Protein AF-A0A967I277-F1 (afdb_monomer)

Solvent-accessible surface area (backbone atoms only — not comparable to full-atom values): 39235 Å² total; per-residue (Å²): 86,43,71,33,51,23,33,47,44,87,57,90,56,48,69,57,29,58,58,48,10,68,70,37,47,42,50,40,37,18,36,79,33,79,75,84,41,61,93,61,61,25,40,20,37,32,32,68,85,65,90,66,40,55,63,32,36,73,47,10,45,64,18,23,52,53,52,47,70,70,40,46,67,59,53,69,74,41,76,73,48,53,25,42,36,67,64,59,56,52,76,59,74,39,65,74,48,38,52,20,44,32,38,11,48,37,44,36,50,56,50,36,47,76,72,75,39,38,34,33,42,67,31,27,31,57,75,52,62,31,46,66,94,75,73,44,66,70,40,44,55,60,71,48,45,71,31,36,38,46,28,36,79,60,72,18,31,36,25,32,37,36,42,28,68,50,101,60,59,94,79,58,30,76,72,34,65,55,60,47,50,49,50,22,48,75,69,43,54,57,45,68,37,44,30,32,30,65,32,30,52,36,50,33,84,47,89,53,89,87,37,47,94,35,29,43,20,44,63,77,76,46,54,65,73,58,50,52,51,51,51,53,53,51,44,59,54,51,45,74,37,82,55,45,64,31,34,14,38,52,30,40,72,83,72,34,76,41,38,48,69,54,69,71,56,48,45,53,51,16,54,50,51,45,66,61,76,78,62,72,74,85,64,53,25,30,32,34,48,49,44,57,85,36,55,82,60,41,41,96,50,41,54,50,95,66,29,60,26,38,41,32,33,28,17,27,58,44,98,85,64,83,47,79,42,63,35,90,36,30,71,59,51,55,52,38,38,51,76,47,68,29,40,33,21,36,28,30,48,58,57,73,87,62,79,69,57,36,57,50,34,36,65,50,54,60,58,56,91,42,49,70,37,40,33,38,33,51,64,58,81,80,53,45,70,68,58,51,32,54,45,43,57,46,27,16,54,32,46,19,63,51,62,75,46,74,95,59,91,56,50,24,39,28,37,33,64,77,42,50,77,76,50,86,37,73,68,50,62,95,46,56,30,34,37,48,45,77,50,98,45,82,84,60,78,65,84,66,58,70,73,48,43,60,58,50,32,37,35,23,32,70,79,33,80,51,59,38,43,78,40,65,28,37,32,27,29,39,76,40,37,52,69,55,46,43,71,76,42,63,67,82,91,78,89,70,81,84,77,71,47,42,29,18,36,81,86,68,48,76,74,53,53,54,65,60,44,22,78,74,37,46,46,46,69,47,79,56,64,72,64,92,84,42,40,37,28,43,60,48,32,39,28,41,46,87,57,89,58,39,57,49,42,43,35,33,21,39,76,87,66,50,59,36,49,71,43,50,41,49,77,49,76,56,72,92,77,83,64,75,69,55,87,86,66,51,85,55,59,22,87,92,50,54,70,33,63,60,98,70,85,79,83,70,87,85,81,72,98,73,85,73,48,44,18,38,87,80,4,34,38,76,49,75,60,68,94,81,74,85,76,80,75,79,68,90,79,51,46,21,37,39,35,50,53,66,54,100,78,52,39,42,33,29,38,38,34,36,43,36,61,46,81,81,60,23,44,64,25,43,36,30,30,38,46,79,75,77,93,82,80,93,77,95,75,92,70,57,72,64,57,58,51,50,50,52,51,48,54,50,48,52,53,36,50,76,71,69,48,84,79,82,130

Structure (mmCIF, N/CA/C/O backbone):
data_AF-A0A967I277-F1
#
_entry.id   AF-A0A967I277-F1
#
loop_
_atom_site.group_PDB
_atom_site.id
_atom_site.type_symbol
_atom_site.label_atom_id
_atom_site.label_alt_id
_atom_site.label_comp_id
_atom_site.label_asym_id
_atom_site.label_entity_id
_atom_site.label_seq_id
_atom_site.pdbx_PDB_ins_code
_atom_site.Cartn_x
_atom_site.Cartn_y
_atom_site.Cartn_z
_atom_site.occupancy
_atom_site.B_iso_or_equiv
_atom_site.auth_seq_id
_atom_site.auth_comp_id
_atom_site.auth_asym_id
_atom_site.auth_atom_id
_atom_site.pdbx_PDB_model_num
ATOM 1 N N . MET A 1 1 ? 11.114 -13.517 -6.147 1.00 63.50 1 MET A N 1
ATOM 2 C CA . MET A 1 1 ? 12.436 -12.948 -5.857 1.00 63.50 1 MET A CA 1
ATOM 3 C C . MET A 1 1 ? 12.753 -11.895 -6.878 1.00 63.50 1 MET A C 1
ATOM 5 O O . MET A 1 1 ? 12.157 -11.876 -7.947 1.00 63.50 1 MET A O 1
ATOM 9 N N . SER A 1 2 ? 13.660 -11.003 -6.512 1.00 76.12 2 SER A N 1
ATOM 10 C CA . SER A 1 2 ? 13.675 -9.653 -7.046 1.00 76.12 2 SER A CA 1
ATOM 11 C C . SER A 1 2 ? 14.526 -9.489 -8.308 1.00 76.12 2 SER A C 1
ATOM 13 O O . SER A 1 2 ? 14.124 -8.704 -9.150 1.00 76.12 2 SER A O 1
ATOM 15 N N . LEU A 1 3 ? 15.647 -10.193 -8.509 1.00 92.69 3 LEU A N 1
ATOM 16 C CA . LEU A 1 3 ? 16.442 -10.025 -9.740 1.00 92.69 3 LEU A CA 1
ATOM 17 C C . LEU A 1 3 ? 15.996 -10.945 -10.881 1.00 92.69 3 LEU A C 1
ATOM 19 O O . LEU A 1 3 ? 15.688 -12.119 -10.687 1.00 92.69 3 LEU A O 1
ATOM 23 N N . THR A 1 4 ? 16.043 -10.417 -12.101 1.00 93.19 4 THR A N 1
ATOM 24 C CA . THR A 1 4 ? 15.893 -11.189 -13.339 1.00 93.19 4 THR A CA 1
ATOM 25 C C . THR A 1 4 ? 16.696 -10.576 -14.489 1.00 93.19 4 THR A C 1
ATOM 27 O O . THR A 1 4 ? 17.397 -9.583 -14.310 1.00 93.19 4 THR A O 1
ATOM 30 N N . MET A 1 5 ? 16.610 -11.169 -15.677 1.00 92.44 5 MET A N 1
ATOM 31 C CA . MET A 1 5 ? 17.212 -10.666 -16.906 1.00 92.44 5 MET A CA 1
ATOM 32 C C . MET A 1 5 ? 16.201 -9.888 -17.748 1.00 92.44 5 MET A C 1
ATOM 34 O O . MET A 1 5 ? 15.035 -10.276 -17.879 1.00 92.44 5 MET A O 1
ATOM 38 N N . HIS A 1 6 ? 16.694 -8.822 -18.370 1.00 93.44 6 HIS A N 1
ATOM 39 C CA . HIS A 1 6 ? 16.056 -8.152 -19.492 1.00 93.44 6 HIS A CA 1
ATOM 40 C C . HIS A 1 6 ? 16.729 -8.623 -20.784 1.00 93.44 6 HIS A C 1
ATOM 42 O O . HIS A 1 6 ? 17.887 -8.290 -21.015 1.00 93.44 6 HIS A O 1
ATOM 48 N N . ILE A 1 7 ? 16.031 -9.401 -21.617 1.00 91.81 7 ILE A N 1
ATOM 49 C CA . ILE A 1 7 ? 16.601 -10.039 -22.812 1.00 91.81 7 ILE A CA 1
ATOM 50 C C . ILE A 1 7 ? 15.996 -9.494 -24.110 1.00 91.81 7 ILE A C 1
ATOM 52 O O . ILE A 1 7 ? 14.794 -9.272 -24.210 1.00 91.81 7 ILE A O 1
ATOM 56 N N . GLN A 1 8 ? 16.832 -9.335 -25.138 1.00 89.56 8 GLN A N 1
ATOM 57 C CA . GLN A 1 8 ? 16.389 -9.038 -26.516 1.00 89.56 8 GLN A CA 1
ATOM 58 C C . GLN A 1 8 ? 16.603 -10.214 -27.483 1.00 89.56 8 GLN A C 1
ATOM 60 O O . GLN A 1 8 ? 16.151 -10.222 -28.626 1.00 89.56 8 GLN A O 1
ATOM 65 N N . ARG A 1 9 ? 17.287 -11.254 -27.005 1.00 89.12 9 ARG A N 1
ATOM 66 C CA . ARG A 1 9 ? 17.454 -12.545 -27.666 1.00 89.12 9 ARG A CA 1
ATOM 67 C C . ARG A 1 9 ? 17.445 -13.614 -26.587 1.00 89.12 9 ARG A C 1
ATOM 69 O O . ARG A 1 9 ? 18.056 -13.416 -25.545 1.00 89.12 9 ARG A O 1
ATOM 76 N N . ILE A 1 10 ? 16.821 -14.757 -26.857 1.00 88.81 10 ILE A N 1
ATOM 77 C CA . ILE A 1 10 ? 16.843 -15.907 -25.944 1.00 88.81 10 ILE A CA 1
ATOM 78 C C . ILE A 1 10 ? 18.277 -16.466 -25.884 1.00 88.81 10 ILE A C 1
ATOM 80 O O . ILE A 1 10 ? 18.752 -16.967 -26.909 1.00 88.81 10 ILE A O 1
ATOM 84 N N . PRO A 1 11 ? 18.988 -16.380 -24.740 1.00 87.25 11 PRO A N 1
ATOM 85 C CA . PRO A 1 11 ? 20.313 -16.973 -24.622 1.00 87.25 11 PRO A CA 1
ATOM 86 C C . PRO A 1 11 ? 20.210 -18.502 -24.552 1.00 87.25 11 PRO A C 1
ATOM 88 O O . PRO A 1 11 ? 19.250 -19.045 -24.004 1.00 87.25 11 PRO A O 1
ATOM 91 N N . GLU A 1 12 ? 21.215 -19.213 -25.074 1.00 90.25 12 GLU A N 1
ATOM 92 C CA . GLU A 1 12 ? 21.240 -20.687 -25.056 1.00 90.25 12 GLU A CA 1
ATOM 93 C C . GLU A 1 12 ? 21.191 -21.257 -23.631 1.00 90.25 12 GLU A C 1
ATOM 95 O O . GLU A 1 12 ? 20.625 -22.325 -23.413 1.00 90.25 12 GLU A O 1
ATOM 100 N N . CYS A 1 13 ? 21.724 -20.519 -22.653 1.00 92.38 13 CYS A N 1
ATOM 101 C CA . CYS A 1 13 ? 21.701 -20.894 -21.245 1.00 92.38 13 CYS A CA 1
ATOM 102 C C . CYS A 1 13 ? 20.376 -20.590 -20.527 1.00 92.38 13 CYS A C 1
ATOM 104 O O . CYS A 1 13 ? 20.268 -20.925 -19.352 1.00 92.38 13 CYS A O 1
ATOM 106 N N . LEU A 1 14 ? 19.363 -19.996 -21.181 1.00 92.94 14 LEU A N 1
ATOM 107 C CA . LEU A 1 14 ? 18.102 -19.637 -20.515 1.00 92.94 14 LEU A CA 1
ATOM 108 C C . LEU A 1 14 ? 17.397 -20.829 -19.838 1.00 92.94 14 LEU A C 1
ATOM 110 O O . LEU A 1 14 ? 16.947 -20.662 -18.706 1.00 92.94 14 LEU A O 1
ATOM 114 N N . PRO A 1 15 ? 17.309 -22.031 -20.450 1.00 95.06 15 PRO A N 1
ATOM 115 C CA . PRO A 1 15 ? 16.719 -23.185 -19.774 1.00 95.06 15 PRO A CA 1
ATOM 116 C C . PRO A 1 15 ? 17.472 -23.574 -18.496 1.00 95.06 15 PRO A C 1
ATOM 118 O O . PRO A 1 15 ? 16.837 -23.819 -17.475 1.00 95.06 15 PRO A O 1
ATOM 121 N N . GLU A 1 16 ? 18.808 -23.579 -18.538 1.00 96.38 16 GLU A N 1
ATOM 122 C CA . GLU A 1 16 ? 19.644 -23.902 -17.374 1.00 96.38 16 GLU A CA 1
ATOM 123 C C . GLU A 1 16 ? 19.561 -22.806 -16.302 1.00 96.38 16 GLU A C 1
ATOM 125 O O . GLU A 1 16 ? 19.510 -23.117 -15.118 1.00 96.38 16 GLU A O 1
ATOM 130 N N . PHE A 1 17 ? 19.483 -21.533 -16.701 1.00 94.69 17 PHE A N 1
ATOM 131 C CA . PHE A 1 17 ? 19.254 -20.405 -15.796 1.00 94.69 17 PHE A CA 1
ATOM 132 C C . PHE A 1 17 ? 17.961 -20.592 -14.993 1.00 94.69 17 PHE A C 1
ATOM 134 O O . PHE A 1 17 ? 17.992 -20.555 -13.767 1.00 94.69 17 PHE A O 1
ATOM 141 N N . VAL A 1 18 ? 16.838 -20.861 -15.674 1.00 95.00 18 VAL A N 1
ATOM 142 C CA . VAL A 1 18 ? 15.534 -21.066 -15.019 1.00 95.00 18 VAL A CA 1
ATOM 143 C C . VAL A 1 18 ? 15.566 -22.267 -14.071 1.00 95.00 18 VAL A C 1
ATOM 145 O O . VAL A 1 18 ? 15.033 -22.181 -12.967 1.00 95.00 18 VAL A O 1
ATOM 148 N N . GLU A 1 19 ? 16.194 -23.372 -14.482 1.00 95.44 19 GLU A N 1
ATOM 149 C CA . GLU A 1 19 ? 16.336 -24.570 -13.646 1.00 95.44 19 GLU A CA 1
ATOM 150 C C . GLU A 1 19 ? 17.169 -24.290 -12.389 1.00 95.44 19 GLU A C 1
ATOM 152 O O . GLU A 1 19 ? 16.755 -24.634 -11.282 1.00 95.44 19 GLU A O 1
ATOM 157 N N . ARG A 1 20 ? 18.315 -23.616 -12.539 1.00 95.56 20 ARG A N 1
ATOM 158 C CA . ARG A 1 20 ? 19.221 -23.307 -11.425 1.00 95.56 20 ARG A CA 1
ATOM 159 C C . ARG A 1 20 ? 18.643 -22.333 -10.417 1.00 95.56 20 ARG A C 1
ATOM 161 O O . ARG A 1 20 ? 19.010 -22.428 -9.255 1.00 95.56 20 ARG A O 1
ATOM 168 N N . CYS A 1 21 ? 17.725 -21.455 -10.816 1.00 94.19 21 CYS A N 1
ATOM 169 C CA . CYS A 1 21 ? 17.023 -20.577 -9.881 1.00 94.19 21 CYS A CA 1
ATOM 170 C C . CYS A 1 21 ? 16.129 -21.327 -8.870 1.00 94.19 21 CYS A C 1
ATOM 172 O O . CYS A 1 21 ? 15.532 -20.670 -8.023 1.00 94.19 21 CYS A O 1
ATOM 174 N N . ASP A 1 22 ? 15.986 -22.656 -8.960 1.00 91.31 22 ASP A N 1
ATOM 175 C CA . ASP A 1 22 ? 15.296 -23.517 -7.981 1.00 91.31 22 ASP A CA 1
ATOM 176 C C . ASP A 1 22 ? 13.870 -23.041 -7.634 1.00 91.31 22 ASP A C 1
ATOM 178 O O . ASP A 1 22 ? 13.464 -22.916 -6.478 1.00 91.31 22 ASP A O 1
ATOM 182 N N . GLY A 1 23 ? 13.106 -22.683 -8.673 1.00 89.06 23 GLY A N 1
ATOM 183 C CA . GLY A 1 23 ? 11.723 -22.208 -8.540 1.00 89.06 23 GLY A CA 1
ATOM 184 C C . GLY A 1 23 ? 11.579 -20.818 -7.915 1.00 89.06 23 GLY A C 1
ATOM 185 O O . GLY A 1 23 ? 10.467 -20.408 -7.587 1.00 89.06 23 GLY A O 1
ATOM 186 N N . ARG A 1 24 ? 12.681 -20.085 -7.735 1.00 90.38 24 ARG A N 1
ATOM 187 C CA . ARG A 1 24 ? 12.663 -18.754 -7.127 1.00 90.38 24 ARG A CA 1
ATOM 188 C C . ARG A 1 24 ? 12.578 -17.592 -8.116 1.00 90.38 24 ARG A C 1
ATOM 190 O O . ARG A 1 24 ? 12.248 -16.473 -7.720 1.00 90.38 24 ARG A O 1
ATOM 197 N N . LEU A 1 25 ? 12.851 -17.850 -9.391 1.00 92.69 25 LEU A N 1
ATOM 198 C CA . LEU A 1 25 ? 12.677 -16.877 -10.464 1.00 92.69 25 LEU A CA 1
ATOM 199 C C . LEU A 1 25 ? 11.182 -16.627 -10.703 1.00 92.69 25 LEU A C 1
ATOM 201 O O . LEU A 1 25 ? 10.452 -17.548 -11.050 1.00 92.69 25 LEU A O 1
ATOM 205 N N . GLU A 1 26 ? 10.728 -15.385 -10.551 1.00 91.12 26 GLU A N 1
ATOM 206 C CA . GLU A 1 26 ? 9.303 -15.044 -10.700 1.00 91.12 26 GLU A CA 1
ATOM 207 C C . GLU A 1 26 ? 8.966 -14.446 -12.062 1.00 91.12 26 GLU A C 1
ATOM 209 O O . GLU A 1 26 ? 7.835 -14.550 -12.529 1.00 91.12 26 GLU A O 1
ATOM 214 N N . THR A 1 27 ? 9.912 -13.771 -12.707 1.00 93.94 27 THR A N 1
ATOM 215 C CA . THR A 1 27 ? 9.649 -13.003 -13.928 1.00 93.94 27 THR A CA 1
ATOM 216 C C . THR A 1 27 ? 10.856 -13.032 -14.852 1.00 93.94 27 THR A C 1
ATOM 218 O O . THR A 1 27 ? 11.970 -13.145 -14.363 1.00 93.94 27 THR A O 1
ATOM 221 N N . ILE A 1 28 ? 10.657 -12.900 -16.164 1.00 94.12 28 ILE A N 1
ATOM 222 C CA . ILE A 1 28 ? 11.676 -12.560 -17.172 1.00 94.12 28 ILE A CA 1
ATOM 223 C C . ILE A 1 28 ? 11.126 -11.422 -18.037 1.00 94.12 28 ILE A C 1
ATOM 225 O O . ILE A 1 28 ? 9.958 -11.459 -18.433 1.00 94.12 28 ILE A O 1
ATOM 229 N N . VAL A 1 29 ? 11.961 -10.429 -18.359 1.00 95.50 29 VAL A N 1
ATOM 230 C CA . VAL A 1 29 ? 11.592 -9.358 -19.295 1.00 95.50 29 VAL A CA 1
ATOM 231 C C . VAL A 1 29 ? 12.158 -9.666 -20.675 1.00 95.50 29 VAL A C 1
ATOM 233 O O . VAL A 1 29 ? 13.349 -9.935 -20.810 1.00 95.50 29 VAL A O 1
ATOM 236 N N . GLY A 1 30 ? 11.308 -9.632 -21.698 1.00 94.88 30 GLY A N 1
ATOM 237 C CA . GLY A 1 30 ? 11.674 -9.931 -23.078 1.00 94.88 30 GLY A CA 1
ATOM 238 C C . GLY A 1 30 ? 11.249 -8.836 -24.053 1.00 94.88 30 GLY A C 1
ATOM 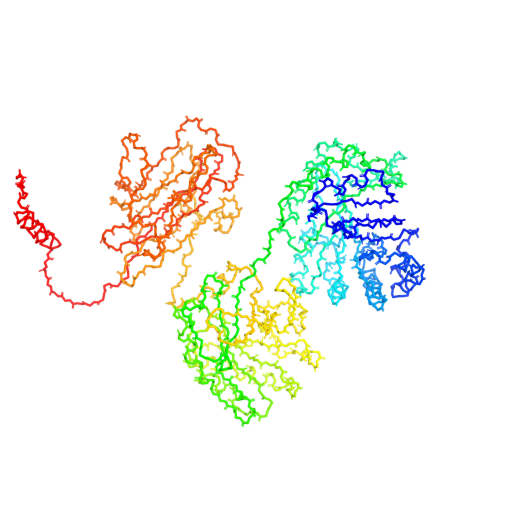239 O O . GLY A 1 30 ? 10.077 -8.454 -24.092 1.00 94.88 30 GLY A O 1
ATOM 240 N N . VAL A 1 31 ? 12.188 -8.352 -24.868 1.00 93.94 31 VAL A N 1
ATOM 241 C CA . VAL A 1 31 ? 11.934 -7.397 -25.956 1.00 93.94 31 VAL A CA 1
ATOM 242 C C . VAL A 1 31 ? 12.017 -8.133 -27.282 1.00 93.94 31 VAL A C 1
ATOM 244 O O . VAL A 1 31 ? 13.055 -8.702 -27.609 1.00 93.94 31 VAL A O 1
ATOM 247 N N . ASP A 1 32 ? 10.900 -8.192 -28.005 1.00 93.62 32 ASP A N 1
ATOM 248 C CA . ASP A 1 32 ? 10.741 -8.943 -29.264 1.00 93.62 32 ASP A CA 1
ATOM 249 C C . ASP A 1 32 ? 11.137 -10.431 -29.204 1.00 93.62 32 ASP A C 1
ATOM 251 O O . ASP A 1 32 ? 11.195 -11.133 -30.217 1.00 93.62 32 ASP A O 1
ATOM 255 N N . CYS A 1 33 ? 11.323 -10.950 -27.992 1.00 92.81 33 CYS A N 1
ATOM 256 C CA . CYS A 1 33 ? 11.501 -12.352 -27.679 1.00 92.81 33 CYS A CA 1
ATOM 257 C C . CYS A 1 33 ? 10.708 -12.675 -26.406 1.00 92.81 33 CYS A C 1
ATOM 259 O O . CYS A 1 33 ? 10.883 -12.046 -25.370 1.00 92.81 33 CYS A O 1
ATOM 261 N N . PHE A 1 34 ? 9.793 -13.643 -26.487 1.00 95.81 34 PHE A N 1
ATOM 262 C CA . PHE A 1 34 ? 8.818 -13.910 -25.424 1.00 95.81 34 PHE A CA 1
ATOM 263 C C . PHE A 1 34 ? 8.926 -15.370 -24.968 1.00 95.81 34 PHE A C 1
ATOM 265 O O . PHE A 1 34 ? 8.178 -16.214 -25.470 1.00 95.81 34 PHE A O 1
ATOM 272 N N . PRO A 1 35 ? 9.868 -15.719 -24.074 1.00 94.00 35 PRO A N 1
ATOM 273 C CA . PRO A 1 35 ? 9.978 -17.090 -23.578 1.00 94.00 35 PRO A CA 1
ATOM 274 C C . PRO A 1 35 ? 8.706 -17.510 -22.816 1.00 94.00 35 PRO A C 1
ATOM 276 O O . PRO A 1 35 ? 8.061 -16.674 -22.186 1.00 94.00 35 PRO A O 1
ATOM 279 N N . ASP A 1 36 ? 8.333 -18.794 -22.871 1.00 95.62 36 ASP A N 1
ATOM 280 C CA . ASP A 1 36 ? 7.202 -19.355 -22.109 1.00 95.62 36 ASP A CA 1
ATOM 281 C C . ASP A 1 36 ? 7.720 -20.346 -21.061 1.00 95.62 36 ASP A C 1
ATOM 283 O O . ASP A 1 36 ? 8.050 -21.489 -21.377 1.00 95.62 36 ASP A O 1
ATOM 287 N N . TYR A 1 37 ? 7.782 -19.889 -19.811 1.00 95.12 37 TYR A N 1
ATOM 288 C CA . TYR A 1 37 ? 8.182 -20.686 -18.649 1.00 95.12 37 TYR A CA 1
ATOM 289 C C . TYR A 1 37 ? 7.075 -20.750 -17.588 1.00 95.12 37 TYR A C 1
ATOM 291 O O . TYR A 1 37 ? 7.342 -20.993 -16.411 1.00 95.12 37 TYR A O 1
ATOM 299 N N . ARG A 1 38 ? 5.803 -20.609 -17.991 1.00 93.38 38 ARG A N 1
ATOM 300 C CA . ARG A 1 38 ? 4.662 -20.678 -17.057 1.00 93.38 38 ARG A CA 1
ATOM 301 C C . ARG A 1 38 ? 4.591 -22.001 -16.297 1.00 93.38 38 ARG A C 1
ATOM 303 O O . ARG A 1 38 ? 4.156 -22.024 -15.151 1.00 93.38 38 ARG A O 1
ATOM 310 N N . SER A 1 39 ? 5.045 -23.102 -16.901 1.00 92.00 39 SER A N 1
ATOM 311 C CA . SER A 1 39 ? 5.128 -24.407 -16.228 1.00 92.00 39 SER A CA 1
ATOM 312 C C . SER A 1 39 ? 6.129 -24.435 -15.070 1.00 92.00 39 SER A C 1
ATOM 314 O O . SER A 1 39 ? 6.008 -25.290 -14.201 1.00 92.00 39 SER A O 1
ATOM 316 N N . ALA A 1 40 ? 7.102 -23.521 -15.067 1.00 90.69 40 ALA A N 1
ATOM 317 C CA . ALA A 1 40 ? 8.059 -23.314 -13.985 1.00 90.69 40 ALA A CA 1
ATOM 318 C C . ALA A 1 40 ? 7.631 -22.181 -13.029 1.00 90.69 40 ALA A C 1
ATOM 320 O O . ALA A 1 40 ? 8.391 -21.826 -12.138 1.00 90.69 40 ALA A O 1
ATOM 321 N N . GLY A 1 41 ? 6.433 -21.606 -13.207 1.00 92.06 41 GLY A N 1
ATOM 322 C CA . GLY A 1 41 ? 5.944 -20.490 -12.391 1.00 92.06 41 GLY A CA 1
ATOM 323 C C . GLY A 1 41 ? 6.540 -19.124 -12.747 1.00 92.06 41 GLY A C 1
ATOM 324 O O . GLY A 1 41 ? 6.345 -18.179 -11.992 1.00 92.06 41 GLY A O 1
ATOM 325 N N . VAL A 1 42 ? 7.233 -19.001 -13.885 1.00 94.12 42 VAL A N 1
ATOM 326 C CA . VAL A 1 42 ? 7.893 -17.755 -14.303 1.00 94.12 42 VAL A CA 1
ATOM 327 C C . VAL A 1 42 ? 6.978 -16.954 -15.231 1.00 94.12 42 VAL A C 1
ATOM 329 O O . VAL A 1 42 ? 6.565 -17.448 -16.287 1.00 94.12 42 VAL A O 1
ATOM 332 N N . ALA A 1 43 ? 6.686 -15.710 -14.857 1.00 94.44 43 ALA A N 1
ATOM 333 C CA . ALA A 1 43 ? 5.942 -14.758 -15.671 1.00 94.44 43 ALA A CA 1
ATOM 334 C C . ALA A 1 43 ? 6.827 -14.124 -16.754 1.00 94.44 43 ALA A C 1
ATOM 336 O O . ALA A 1 43 ? 7.995 -13.814 -16.526 1.00 94.44 43 ALA A O 1
ATOM 337 N N . THR A 1 44 ? 6.259 -13.852 -17.926 1.00 96.25 44 THR A N 1
ATOM 338 C CA . THR A 1 44 ? 6.956 -13.102 -18.982 1.00 96.25 44 THR A CA 1
ATOM 339 C C . THR A 1 44 ? 6.368 -11.702 -19.075 1.00 96.25 44 THR A C 1
ATOM 341 O O . THR A 1 44 ? 5.166 -11.556 -19.311 1.00 96.25 44 THR A O 1
ATOM 344 N N . ILE A 1 45 ? 7.206 -10.676 -18.916 1.00 96.88 45 ILE A N 1
ATOM 345 C CA . ILE A 1 45 ? 6.867 -9.287 -19.243 1.00 96.88 45 ILE A CA 1
ATOM 346 C C . ILE A 1 45 ? 7.405 -8.999 -20.644 1.00 96.88 45 ILE A C 1
ATOM 348 O O . ILE A 1 45 ? 8.603 -9.118 -20.892 1.00 96.88 45 ILE A O 1
ATOM 352 N N . GLY A 1 46 ? 6.515 -8.658 -21.571 1.00 96.69 46 GLY A N 1
ATOM 353 C CA . GLY A 1 46 ? 6.853 -8.462 -22.976 1.00 96.69 46 GLY A CA 1
ATOM 354 C C . GLY A 1 46 ? 6.892 -6.992 -23.369 1.00 96.69 46 GLY A C 1
ATOM 355 O O . GLY A 1 46 ? 6.032 -6.210 -22.965 1.00 96.69 46 GLY A O 1
ATOM 356 N N . ARG A 1 47 ? 7.841 -6.629 -24.228 1.00 94.44 47 ARG A N 1
ATOM 357 C CA . ARG A 1 47 ? 7.881 -5.350 -24.944 1.00 94.44 47 ARG A CA 1
ATOM 358 C C . ARG A 1 47 ? 8.128 -5.603 -26.430 1.00 94.44 47 ARG A C 1
ATOM 360 O O . ARG A 1 47 ? 8.798 -6.568 -26.790 1.00 94.44 47 ARG A O 1
ATOM 367 N N . THR A 1 48 ? 7.634 -4.714 -27.286 1.00 93.94 48 THR A N 1
ATOM 368 C CA . THR A 1 48 ? 8.066 -4.651 -28.687 1.00 93.94 48 THR A CA 1
ATOM 369 C C . THR A 1 48 ? 8.846 -3.377 -28.945 1.00 93.94 48 THR A C 1
ATOM 371 O O . THR A 1 48 ? 8.420 -2.296 -28.535 1.00 93.94 48 THR A O 1
ATOM 374 N N . TRP A 1 49 ? 9.988 -3.508 -29.617 1.00 91.06 49 TRP A N 1
ATOM 375 C CA . TRP A 1 49 ? 10.846 -2.383 -29.941 1.00 91.06 49 TRP A CA 1
ATOM 376 C C . TRP A 1 49 ? 10.338 -1.635 -31.178 1.00 91.06 49 TRP A C 1
ATOM 378 O O . TRP A 1 49 ? 9.906 -2.227 -32.175 1.00 91.06 49 TRP A O 1
ATOM 388 N N . VAL A 1 50 ? 10.430 -0.305 -31.144 1.00 89.31 50 VAL A N 1
ATOM 389 C CA . VAL A 1 50 ? 10.274 0.539 -32.329 1.00 89.31 50 VAL A CA 1
ATOM 390 C C . VAL A 1 50 ? 11.341 1.619 -32.385 1.00 89.31 50 VAL A C 1
ATOM 392 O O . VAL A 1 50 ? 11.867 2.048 -31.365 1.00 89.31 50 VAL A O 1
ATOM 395 N N . PRO A 1 51 ? 11.641 2.136 -33.585 1.00 82.31 51 PRO A N 1
ATOM 396 C CA . PRO A 1 51 ? 12.364 3.388 -33.677 1.00 82.31 51 PRO A CA 1
ATOM 397 C C . PRO A 1 51 ? 11.473 4.535 -33.166 1.00 82.31 51 PRO A C 1
ATOM 399 O O . PRO A 1 51 ? 10.375 4.743 -33.688 1.00 82.31 51 PRO A O 1
ATOM 402 N N . ASN A 1 52 ? 11.987 5.317 -32.212 1.00 86.62 52 ASN A N 1
ATOM 403 C CA . ASN A 1 52 ? 11.377 6.542 -31.678 1.00 86.62 52 ASN A CA 1
ATOM 404 C C . ASN A 1 52 ? 10.012 6.347 -30.980 1.00 86.62 52 ASN A C 1
ATOM 406 O O . ASN A 1 52 ? 8.994 6.897 -31.409 1.00 86.62 52 ASN A O 1
ATOM 410 N N . ASP A 1 53 ? 10.001 5.616 -29.865 1.00 89.56 53 ASP A N 1
ATOM 411 C CA . ASP A 1 53 ? 8.840 5.407 -28.983 1.00 89.56 53 ASP A CA 1
ATOM 412 C C . ASP A 1 53 ? 8.129 6.721 -28.599 1.00 89.56 53 ASP A C 1
ATOM 414 O O . ASP A 1 53 ? 6.895 6.794 -28.578 1.00 89.56 53 ASP A O 1
ATOM 418 N N . ALA A 1 54 ? 8.899 7.798 -28.392 1.00 91.25 54 ALA A N 1
ATOM 419 C CA . ALA A 1 54 ? 8.387 9.121 -28.042 1.00 91.25 54 ALA A CA 1
ATOM 420 C C . ALA A 1 54 ? 7.395 9.688 -29.074 1.00 91.25 54 ALA A C 1
ATOM 422 O O . ALA A 1 54 ? 6.569 10.530 -28.719 1.00 91.25 54 ALA A O 1
ATOM 423 N N . TYR A 1 55 ? 7.420 9.231 -30.334 1.00 94.44 55 TYR A N 1
ATOM 424 C CA . TYR A 1 55 ? 6.414 9.597 -31.337 1.00 94.44 55 TYR A CA 1
ATOM 425 C C . TYR A 1 55 ? 4.987 9.288 -30.868 1.00 94.44 55 TYR A C 1
ATOM 427 O O . TYR A 1 55 ? 4.100 10.133 -31.001 1.00 94.44 55 TYR A O 1
ATOM 435 N N . TYR A 1 56 ? 4.764 8.096 -30.308 1.00 96.56 56 TYR A N 1
ATOM 436 C CA . TYR A 1 56 ? 3.434 7.662 -29.887 1.00 96.56 56 TYR A CA 1
ATOM 437 C C . TYR A 1 56 ? 2.997 8.398 -28.628 1.00 96.56 56 TYR A C 1
ATOM 439 O O . TYR A 1 56 ? 1.900 8.951 -28.590 1.00 96.56 56 TYR A O 1
ATOM 447 N N . VAL A 1 57 ? 3.881 8.490 -27.633 1.00 95.62 57 VAL A N 1
ATOM 448 C CA . VAL A 1 57 ? 3.577 9.184 -26.376 1.00 95.62 57 VAL A CA 1
ATOM 449 C C . VAL A 1 57 ? 3.233 10.654 -26.633 1.00 95.62 57 VAL A C 1
ATOM 451 O O . VAL A 1 57 ? 2.231 11.147 -26.129 1.00 95.62 57 VAL A O 1
ATOM 454 N N . ASN A 1 58 ? 3.962 11.337 -27.524 1.00 95.62 58 ASN A N 1
ATOM 455 C CA . ASN A 1 58 ? 3.692 12.734 -27.888 1.00 95.62 58 ASN A CA 1
ATOM 456 C C . ASN A 1 58 ? 2.345 12.970 -28.602 1.00 95.62 58 ASN A C 1
ATOM 458 O O . ASN A 1 58 ? 1.913 14.123 -28.726 1.00 95.62 58 ASN A O 1
ATOM 462 N N . LYS A 1 59 ? 1.681 11.911 -29.080 1.00 97.19 59 LYS A N 1
ATOM 463 C CA . LYS A 1 59 ? 0.327 11.954 -29.658 1.00 97.19 59 LYS A CA 1
ATOM 464 C C . LYS A 1 59 ? -0.769 11.632 -28.634 1.00 97.19 59 LYS A C 1
ATOM 466 O O . LYS A 1 59 ? -1.937 11.549 -29.023 1.00 97.19 59 LYS A O 1
ATOM 471 N N . GLY A 1 60 ? -0.410 11.436 -27.363 1.00 97.62 60 GLY A N 1
ATOM 472 C CA . GLY A 1 60 ? -1.342 11.148 -26.277 1.00 97.62 60 GLY A CA 1
ATOM 473 C C . GLY A 1 60 ? -2.230 9.948 -26.600 1.00 97.62 60 GLY A C 1
ATOM 474 O O . GLY A 1 60 ? -1.769 8.920 -27.107 1.00 97.62 60 GLY A O 1
ATOM 475 N N . LYS A 1 61 ? -3.537 10.108 -26.385 1.00 98.25 61 LYS A N 1
ATOM 476 C CA . LYS A 1 61 ? -4.551 9.070 -26.631 1.00 98.25 61 LYS A CA 1
ATOM 477 C C . LYS A 1 61 ? -4.478 8.456 -28.038 1.00 98.25 61 LYS A C 1
ATOM 479 O O . LYS A 1 61 ? -4.529 7.238 -28.183 1.00 98.25 61 LYS A O 1
ATOM 484 N N . ALA A 1 62 ? -4.322 9.284 -29.073 1.00 98.31 62 ALA A N 1
ATOM 485 C CA . ALA A 1 62 ? -4.279 8.808 -30.458 1.00 98.31 62 ALA A CA 1
ATOM 486 C C . ALA A 1 62 ? -3.025 7.968 -30.749 1.00 98.31 62 ALA A C 1
ATOM 488 O O . ALA A 1 62 ? -3.067 7.054 -31.569 1.00 98.31 62 ALA A O 1
ATOM 489 N N . GLY A 1 63 ? -1.912 8.268 -30.076 1.00 98.06 63 GLY A N 1
ATOM 490 C CA . GLY A 1 63 ? -0.701 7.460 -30.173 1.00 98.06 63 GLY A CA 1
ATOM 491 C C . GLY A 1 63 ? -0.847 6.098 -29.503 1.00 98.06 63 GLY A C 1
ATOM 492 O O . GLY A 1 63 ? -0.334 5.116 -30.028 1.00 98.06 63 GLY A O 1
ATOM 493 N N . ALA A 1 64 ? -1.587 6.012 -28.395 1.00 98.06 64 ALA A N 1
ATOM 494 C CA . ALA A 1 64 ? -1.879 4.737 -27.743 1.00 98.06 64 ALA A CA 1
ATOM 495 C C . ALA A 1 64 ? -2.752 3.832 -28.619 1.00 98.06 64 ALA A C 1
ATOM 497 O O . ALA A 1 64 ? -2.479 2.638 -28.729 1.00 98.06 64 ALA A O 1
ATOM 498 N N . ASP A 1 65 ? -3.759 4.402 -29.289 1.00 98.12 65 ASP A N 1
ATOM 499 C CA . ASP A 1 65 ? -4.576 3.660 -30.253 1.00 98.12 65 ASP A CA 1
ATOM 500 C C . ASP A 1 65 ? -3.727 3.124 -31.414 1.00 98.12 65 ASP A C 1
ATOM 502 O O . ASP A 1 65 ? -3.814 1.943 -31.742 1.00 98.12 65 ASP A O 1
ATOM 506 N N . GLU A 1 66 ? -2.844 3.953 -31.978 1.00 97.81 66 GLU A N 1
ATOM 507 C CA . GLU A 1 66 ? -1.937 3.539 -33.055 1.00 97.81 66 GLU A CA 1
ATOM 508 C C . GLU A 1 66 ? -0.950 2.449 -32.607 1.00 97.81 66 GLU A C 1
ATOM 510 O O . GLU A 1 66 ? -0.703 1.497 -33.349 1.00 97.81 66 GLU A O 1
ATOM 515 N N . TRP A 1 67 ? -0.411 2.560 -31.389 1.00 97.00 67 TRP A N 1
ATOM 516 C CA . TRP A 1 67 ? 0.468 1.551 -30.798 1.00 97.00 67 TRP A CA 1
ATOM 517 C C . TRP A 1 67 ? -0.247 0.202 -30.665 1.00 97.00 67 TRP A C 1
ATOM 519 O O . TRP A 1 67 ? 0.259 -0.822 -31.124 1.00 97.00 67 TRP A O 1
ATOM 529 N N . ILE A 1 68 ? -1.448 0.198 -30.078 1.00 96.94 68 ILE A N 1
ATOM 530 C CA . ILE A 1 68 ? -2.234 -1.025 -29.881 1.00 96.94 68 ILE A CA 1
ATOM 531 C C . ILE A 1 68 ? -2.607 -1.649 -31.221 1.00 96.94 68 ILE A C 1
ATOM 533 O O . ILE A 1 68 ? -2.423 -2.850 -31.400 1.00 96.94 68 ILE A O 1
ATOM 537 N N . ASP A 1 69 ? -3.095 -0.859 -32.175 1.00 95.62 69 ASP A N 1
ATOM 538 C CA . ASP A 1 69 ? -3.505 -1.377 -33.480 1.00 95.62 69 ASP A CA 1
ATOM 539 C C . ASP A 1 69 ? -2.310 -1.982 -34.239 1.00 95.62 69 ASP A C 1
ATOM 541 O O . ASP A 1 69 ? -2.450 -3.001 -34.921 1.00 95.62 69 ASP A O 1
ATOM 545 N N . ARG A 1 70 ? -1.113 -1.403 -34.072 1.00 95.75 70 ARG A N 1
ATOM 546 C CA . ARG A 1 70 ? 0.132 -1.938 -34.634 1.00 95.75 70 ARG A CA 1
ATOM 547 C C . ARG A 1 70 ? 0.541 -3.270 -33.999 1.00 95.75 70 ARG A C 1
ATOM 549 O O . ARG A 1 70 ? 0.988 -4.159 -34.725 1.00 95.75 70 ARG A O 1
ATOM 556 N N . PHE A 1 71 ? 0.415 -3.415 -32.678 1.00 96.44 71 PHE A N 1
ATOM 557 C CA . PHE A 1 71 ? 0.960 -4.562 -31.936 1.00 96.44 71 PHE A CA 1
ATOM 558 C C . PHE A 1 71 ? -0.055 -5.615 -31.501 1.00 96.44 71 PHE A C 1
ATOM 560 O O . PHE A 1 71 ? 0.353 -6.685 -31.052 1.00 96.44 71 PHE A O 1
ATOM 567 N N . ALA A 1 72 ? -1.350 -5.404 -31.739 1.00 93.75 72 ALA A N 1
ATOM 568 C CA . ALA A 1 72 ? -2.384 -6.405 -31.487 1.00 93.75 72 ALA A CA 1
ATOM 569 C C . ALA A 1 72 ? -2.050 -7.799 -32.066 1.00 93.75 72 ALA A C 1
ATOM 571 O O . ALA A 1 72 ? -2.237 -8.785 -31.350 1.00 93.75 72 ALA A O 1
ATOM 572 N N . PRO A 1 73 ? -1.485 -7.943 -33.289 1.00 95.06 73 PRO A N 1
ATOM 573 C CA . PRO A 1 73 ? -1.065 -9.255 -33.786 1.00 95.06 73 PRO A CA 1
ATOM 574 C C . PRO A 1 73 ? 0.011 -9.931 -32.922 1.00 95.06 73 PRO A C 1
ATOM 576 O O . PRO A 1 73 ? -0.020 -11.149 -32.764 1.00 95.06 73 PRO A O 1
ATOM 579 N N . VAL A 1 74 ? 0.941 -9.159 -32.347 1.00 96.25 74 VAL A N 1
ATOM 580 C CA . VAL A 1 74 ? 1.994 -9.672 -31.453 1.00 96.25 74 VAL A CA 1
ATOM 581 C C . VAL A 1 74 ? 1.384 -10.124 -30.130 1.00 96.25 74 VAL A C 1
ATOM 583 O O . VAL A 1 74 ? 1.679 -11.229 -29.676 1.00 96.25 74 VAL A O 1
ATOM 586 N N . TYR A 1 75 ? 0.484 -9.327 -29.551 1.00 95.75 75 TYR A N 1
ATOM 587 C CA . TYR A 1 75 ? -0.198 -9.665 -28.298 1.00 95.75 75 TYR A CA 1
ATOM 588 C C . TYR A 1 75 ? -1.036 -10.941 -28.438 1.00 95.75 75 TYR A C 1
ATOM 590 O O . TYR A 1 75 ? -0.954 -11.840 -27.603 1.00 95.75 75 TYR A O 1
ATOM 598 N N . HIS A 1 76 ? -1.773 -11.074 -29.545 1.00 93.44 76 HIS A N 1
ATOM 599 C CA . HIS A 1 76 ? -2.556 -12.274 -29.843 1.00 93.44 76 HIS A CA 1
ATOM 600 C C . HIS A 1 76 ? -1.695 -13.515 -30.099 1.00 93.44 76 HIS A C 1
ATOM 602 O O . HIS A 1 76 ? -2.105 -14.621 -29.746 1.00 93.44 76 HIS A O 1
ATOM 608 N N . ALA A 1 77 ? -0.517 -13.353 -30.706 1.00 96.12 77 ALA A N 1
ATOM 609 C CA . ALA A 1 77 ? 0.400 -14.461 -30.959 1.00 96.12 77 ALA A CA 1
ATOM 610 C C . ALA A 1 77 ? 1.103 -14.967 -29.686 1.00 96.12 77 ALA A C 1
ATOM 612 O O . ALA A 1 77 ? 1.587 -16.097 -29.681 1.00 96.12 77 ALA A O 1
ATOM 613 N N . ASN A 1 78 ? 1.138 -14.165 -28.616 1.00 96.56 78 ASN A N 1
ATOM 614 C CA . ASN A 1 78 ? 1.873 -14.459 -27.385 1.00 96.56 78 ASN A CA 1
ATOM 615 C C . ASN A 1 78 ? 0.965 -14.371 -26.142 1.00 96.56 78 ASN A C 1
ATOM 617 O O . ASN A 1 78 ? 1.195 -13.541 -25.261 1.00 96.56 78 ASN A O 1
ATOM 621 N N . PRO A 1 79 ? -0.070 -15.228 -26.033 1.00 94.81 79 PRO A N 1
ATOM 622 C CA . PRO A 1 79 ? -1.024 -15.193 -24.920 1.00 94.81 79 PRO A CA 1
ATOM 623 C C . PRO A 1 79 ? -0.412 -15.609 -23.572 1.00 94.81 79 PRO A C 1
ATOM 625 O O . PRO A 1 79 ? -1.074 -15.520 -22.542 1.00 94.81 79 PRO A O 1
ATOM 628 N N . HIS A 1 80 ? 0.820 -16.126 -23.572 1.00 95.12 80 HIS A N 1
ATOM 629 C CA . HIS A 1 80 ? 1.580 -16.470 -22.371 1.00 95.12 80 HIS A CA 1
ATOM 630 C C . HIS A 1 80 ? 2.268 -15.273 -21.715 1.00 95.12 80 HIS A C 1
ATOM 632 O O . HIS A 1 80 ? 2.649 -15.384 -20.553 1.00 95.12 80 HIS A O 1
ATOM 638 N N . VAL A 1 81 ? 2.426 -14.155 -22.429 1.00 97.06 81 VAL A N 1
ATOM 639 C CA . VAL A 1 81 ? 2.973 -12.919 -21.861 1.00 97.06 81 VAL A CA 1
ATOM 640 C C . VAL A 1 81 ? 1.964 -12.345 -20.878 1.00 97.06 81 VAL A C 1
ATOM 642 O O . VAL A 1 81 ? 0.814 -12.084 -21.234 1.00 97.06 81 VAL A O 1
ATOM 645 N N . GLU A 1 82 ? 2.394 -12.157 -19.633 1.00 95.25 82 GLU A N 1
ATOM 646 C CA . GLU A 1 82 ? 1.497 -11.751 -18.558 1.00 95.25 82 GLU A CA 1
ATOM 647 C C . GLU A 1 82 ? 1.234 -10.245 -18.573 1.00 95.25 82 GLU A C 1
ATOM 649 O O . GLU A 1 82 ? 0.083 -9.826 -18.455 1.00 95.25 82 GLU A O 1
ATOM 654 N N . HIS A 1 83 ? 2.284 -9.439 -18.752 1.00 97.12 83 HIS A N 1
ATOM 655 C CA . HIS A 1 83 ? 2.188 -7.982 -18.789 1.00 97.12 83 HIS A CA 1
ATOM 656 C C . HIS A 1 83 ? 2.907 -7.424 -20.013 1.00 97.12 83 HIS A C 1
ATOM 658 O O . HIS A 1 83 ? 4.021 -7.839 -20.330 1.00 97.12 83 HIS A O 1
ATOM 664 N N . TRP A 1 84 ? 2.282 -6.448 -20.671 1.00 97.88 84 TRP A N 1
ATOM 665 C CA . TRP A 1 84 ? 2.865 -5.761 -21.821 1.00 97.88 84 TRP A CA 1
ATOM 666 C C . TRP A 1 84 ? 3.342 -4.356 -21.471 1.00 97.88 84 TRP A C 1
ATOM 668 O O . TRP A 1 84 ? 2.563 -3.530 -20.980 1.00 97.88 84 TRP A O 1
ATOM 678 N N . ILE A 1 85 ? 4.603 -4.086 -21.792 1.00 96.31 85 ILE A N 1
ATOM 679 C CA . ILE A 1 85 ? 5.234 -2.774 -21.718 1.00 96.31 85 ILE A CA 1
ATOM 680 C C . ILE A 1 85 ? 4.973 -1.995 -23.023 1.00 96.31 85 ILE A C 1
ATOM 682 O O . ILE A 1 85 ? 5.175 -2.555 -24.106 1.00 96.31 85 ILE A O 1
ATOM 686 N N . PRO A 1 86 ? 4.522 -0.724 -22.948 1.00 94.94 86 PRO A N 1
ATOM 687 C CA . PRO A 1 86 ? 4.369 0.140 -24.115 1.00 94.94 86 PRO A CA 1
ATOM 688 C C . PRO A 1 86 ? 5.696 0.857 -24.459 1.00 94.94 86 PRO A C 1
ATOM 690 O O . PRO A 1 86 ? 6.774 0.279 -24.351 1.00 94.94 86 PRO A O 1
ATOM 693 N N . ALA A 1 87 ? 5.612 2.111 -24.908 1.00 92.31 87 ALA A N 1
ATOM 694 C CA . ALA A 1 87 ? 6.738 2.993 -25.204 1.00 92.31 87 ALA A CA 1
ATOM 695 C C . ALA A 1 87 ? 7.758 3.095 -24.048 1.00 92.31 87 ALA A C 1
ATOM 697 O O . ALA A 1 87 ? 7.362 3.179 -22.886 1.00 92.31 87 ALA A O 1
ATOM 698 N N . ASN A 1 88 ? 9.051 3.131 -24.386 1.00 90.06 88 ASN A N 1
ATOM 699 C CA . ASN A 1 88 ? 10.190 3.182 -23.461 1.00 90.06 88 ASN A CA 1
ATOM 700 C C . ASN A 1 88 ? 10.773 4.586 -23.287 1.00 90.06 88 ASN A C 1
ATOM 702 O O . ASN A 1 88 ? 10.756 5.386 -24.223 1.00 90.06 88 ASN A O 1
ATOM 706 N N . GLU A 1 89 ? 11.341 4.834 -22.106 1.00 85.38 89 GLU A N 1
ATOM 707 C CA . GLU A 1 89 ? 12.211 5.972 -21.766 1.00 85.38 89 GLU A CA 1
ATOM 708 C C . GLU A 1 89 ? 11.685 7.355 -22.151 1.00 85.38 89 GLU A C 1
ATOM 710 O O . GLU A 1 89 ? 12.413 8.214 -22.657 1.00 85.38 89 GLU A O 1
ATOM 715 N N . PHE A 1 90 ? 10.408 7.620 -21.890 1.00 87.56 90 PHE A N 1
ATOM 716 C CA . PHE A 1 90 ? 9.884 8.955 -22.144 1.00 87.56 90 PHE A CA 1
ATOM 717 C C . PHE A 1 90 ? 10.432 9.966 -21.123 1.00 87.56 90 PHE A C 1
ATOM 719 O O . PHE A 1 90 ? 10.327 9.773 -19.910 1.00 87.56 90 PHE A O 1
ATOM 726 N N . ILE A 1 91 ? 10.996 11.070 -21.618 1.00 87.56 91 ILE A N 1
ATOM 727 C CA . ILE A 1 91 ? 11.516 12.164 -20.790 1.00 87.56 91 ILE A CA 1
ATOM 728 C C . ILE A 1 91 ? 10.367 13.111 -20.428 1.00 87.56 91 ILE A C 1
ATOM 730 O O . ILE A 1 91 ? 9.672 13.626 -21.301 1.00 87.56 91 ILE A O 1
ATOM 734 N N . LEU A 1 92 ? 10.186 13.369 -19.132 1.00 89.44 92 LEU A N 1
ATOM 735 C CA . LEU A 1 92 ? 9.080 14.170 -18.593 1.00 89.44 92 LEU A CA 1
ATOM 736 C C . LEU A 1 92 ? 9.542 15.583 -18.220 1.00 89.44 92 LEU A C 1
ATOM 738 O O . LEU A 1 92 ? 9.540 15.952 -17.053 1.00 89.44 92 LEU A O 1
ATOM 742 N N . ASP A 1 93 ? 9.968 16.379 -19.199 1.00 87.00 93 ASP A N 1
ATOM 743 C CA . ASP A 1 93 ? 10.647 17.664 -18.973 1.00 87.00 93 ASP A CA 1
ATOM 744 C C . ASP A 1 93 ? 9.741 18.895 -18.808 1.00 87.00 93 ASP A C 1
ATOM 746 O O . ASP A 1 93 ? 10.197 19.931 -18.313 1.00 87.00 93 ASP A O 1
ATOM 750 N N . CYS A 1 94 ? 8.468 18.789 -19.184 1.00 90.75 94 CYS A N 1
ATOM 751 C CA . CYS A 1 94 ? 7.481 19.861 -19.112 1.00 90.75 94 CYS A CA 1
ATOM 752 C C . CYS A 1 94 ? 6.063 19.322 -18.864 1.00 90.75 94 CYS A C 1
ATOM 754 O O . CYS A 1 94 ? 5.785 18.142 -19.084 1.00 90.75 94 CYS A O 1
ATOM 756 N N . GLN A 1 95 ? 5.148 20.199 -18.430 1.00 90.56 95 GLN A N 1
ATOM 757 C CA . GLN A 1 95 ? 3.763 19.815 -18.126 1.00 90.56 95 GLN A CA 1
ATOM 758 C C . GLN A 1 95 ? 3.034 19.245 -19.352 1.00 90.56 95 GLN A C 1
ATOM 760 O O . GLN A 1 95 ? 2.428 18.187 -19.251 1.00 90.56 95 GLN A O 1
ATOM 765 N N . ASP A 1 96 ? 3.179 19.869 -20.525 1.00 94.25 96 ASP A N 1
ATOM 766 C CA . ASP A 1 96 ? 2.602 19.361 -21.778 1.00 94.25 96 ASP A CA 1
ATOM 767 C C . ASP A 1 96 ? 3.069 17.932 -22.107 1.00 94.25 96 ASP A C 1
ATOM 769 O O . ASP A 1 96 ? 2.325 17.156 -22.706 1.00 94.25 96 ASP A O 1
ATOM 773 N N . GLY A 1 97 ? 4.314 17.589 -21.760 1.00 93.94 97 GLY A N 1
ATOM 774 C CA . GLY A 1 97 ? 4.852 16.239 -21.922 1.00 93.94 97 GLY A CA 1
ATOM 775 C C . GLY A 1 97 ? 4.208 15.251 -20.951 1.00 93.94 97 GLY A C 1
ATOM 776 O O . GLY A 1 97 ? 3.823 14.156 -21.358 1.00 93.94 97 GLY A O 1
ATOM 777 N N . VAL A 1 98 ? 4.022 15.657 -19.693 1.00 95.19 98 VAL A N 1
ATOM 778 C CA . VAL A 1 98 ? 3.337 14.861 -18.663 1.00 95.19 98 VAL A CA 1
ATOM 779 C C . VAL A 1 98 ? 1.874 14.608 -19.018 1.00 95.19 98 VAL A C 1
ATOM 781 O O . VAL A 1 98 ? 1.395 13.484 -18.876 1.00 95.19 98 VAL A O 1
ATOM 784 N N . ASP A 1 99 ? 1.169 15.617 -19.523 1.00 95.94 99 ASP A N 1
ATOM 785 C CA . ASP A 1 99 ? -0.240 15.489 -19.893 1.00 95.94 99 ASP A CA 1
ATOM 786 C C . ASP A 1 99 ? -0.408 14.460 -21.021 1.00 95.94 99 ASP A C 1
ATOM 788 O O . ASP A 1 99 ? -1.207 13.531 -20.905 1.00 95.94 99 ASP A O 1
ATOM 792 N N . ARG A 1 100 ? 0.427 14.532 -22.067 1.00 96.62 100 ARG A N 1
ATOM 793 C CA . ARG A 1 100 ? 0.436 13.538 -23.157 1.00 96.62 100 ARG A CA 1
ATOM 794 C C . ARG A 1 100 ? 0.839 12.151 -22.672 1.00 96.62 100 ARG A C 1
ATOM 796 O O . ARG A 1 100 ? 0.272 11.157 -23.120 1.00 96.62 100 ARG A O 1
ATOM 803 N N . PHE A 1 101 ? 1.801 12.077 -21.756 1.00 96.44 101 PHE A N 1
ATOM 804 C CA . PHE A 1 101 ? 2.219 10.824 -21.142 1.00 96.44 101 PHE A CA 1
ATOM 805 C C . PHE A 1 101 ? 1.067 10.163 -20.375 1.00 96.44 101 PHE A C 1
ATOM 807 O O . PHE A 1 101 ? 0.832 8.967 -20.563 1.00 96.44 101 PHE A O 1
ATOM 814 N N . ASN A 1 102 ? 0.310 10.932 -19.585 1.00 97.44 102 ASN A N 1
ATOM 815 C CA . ASN A 1 102 ? -0.900 10.460 -18.913 1.00 97.44 102 ASN A CA 1
ATOM 816 C C . ASN A 1 102 ? -1.963 10.020 -19.929 1.00 97.44 102 ASN A C 1
ATOM 818 O O . ASN A 1 102 ? -2.468 8.905 -19.830 1.00 97.44 102 ASN A O 1
ATOM 822 N N . GLU A 1 103 ? -2.279 10.846 -20.930 1.00 98.31 103 GLU A N 1
ATOM 823 C CA . GLU A 1 103 ? -3.274 10.516 -21.960 1.00 98.31 103 GLU A CA 1
ATOM 824 C C . GLU A 1 103 ? -2.941 9.220 -22.711 1.00 98.31 103 GLU A C 1
ATOM 826 O O . GLU A 1 103 ? -3.820 8.378 -22.919 1.00 98.31 103 GLU A O 1
ATOM 831 N N . PHE A 1 104 ? -1.678 9.056 -23.114 1.00 98.44 104 PHE A N 1
ATOM 832 C CA . PHE A 1 104 ? -1.192 7.857 -23.790 1.00 98.44 104 PHE A CA 1
ATOM 833 C C . PHE A 1 104 ? -1.350 6.630 -22.889 1.00 98.44 104 PHE A C 1
ATOM 835 O O . PHE A 1 104 ? -1.994 5.653 -23.274 1.00 98.44 104 PHE A O 1
ATOM 842 N N . HIS A 1 105 ? -0.809 6.680 -21.671 1.00 98.19 105 HIS A N 1
ATOM 843 C CA . HIS A 1 105 ? -0.805 5.519 -20.791 1.00 98.19 105 HIS A CA 1
ATOM 844 C C . HIS A 1 105 ? -2.209 5.140 -20.317 1.00 98.19 105 HIS A C 1
ATOM 846 O O . HIS A 1 105 ? -2.548 3.963 -20.359 1.00 98.19 105 HIS A O 1
ATOM 852 N N . ILE A 1 106 ? -3.061 6.099 -19.942 1.00 98.19 106 ILE A N 1
ATOM 853 C CA . ILE A 1 106 ? -4.445 5.820 -19.519 1.00 98.19 106 ILE A CA 1
ATOM 854 C C . ILE A 1 106 ? -5.221 5.124 -20.643 1.00 98.19 106 ILE A C 1
ATOM 856 O O . ILE A 1 106 ? -5.909 4.128 -20.396 1.00 98.19 106 ILE A O 1
ATOM 860 N N . GLN A 1 107 ? -5.087 5.605 -21.885 1.00 98.25 107 GLN A N 1
ATOM 861 C CA . GLN A 1 107 ? -5.722 4.969 -23.038 1.00 98.25 107 GLN A CA 1
ATOM 862 C C . GLN A 1 107 ? -5.159 3.569 -23.290 1.00 98.25 107 GLN A C 1
ATOM 864 O O . GLN A 1 107 ? -5.935 2.636 -23.509 1.00 98.25 107 GLN A O 1
ATOM 869 N N . TYR A 1 108 ? -3.834 3.414 -23.235 1.00 98.31 108 TYR A N 1
ATOM 870 C CA . TYR A 1 108 ? -3.172 2.127 -23.418 1.00 98.31 108 TYR A CA 1
ATOM 871 C C . TYR A 1 108 ? -3.648 1.100 -22.381 1.00 98.31 108 TYR A C 1
ATOM 873 O O . TYR A 1 108 ? -4.122 0.030 -22.755 1.00 98.31 108 TYR A O 1
ATOM 881 N N . ILE A 1 109 ? -3.614 1.457 -21.092 1.00 98.25 109 ILE A N 1
ATOM 882 C CA . ILE A 1 109 ? -4.050 0.617 -19.968 1.00 98.25 109 ILE A CA 1
ATOM 883 C C . ILE A 1 109 ? -5.507 0.180 -20.159 1.00 98.25 109 ILE A C 1
ATOM 885 O O . ILE A 1 109 ? -5.808 -1.013 -20.150 1.00 98.25 109 ILE A O 1
ATOM 889 N N . THR A 1 110 ? -6.404 1.141 -20.395 1.00 96.50 110 THR A N 1
ATOM 890 C CA . THR A 1 110 ? -7.847 0.883 -20.516 1.00 96.50 110 THR A CA 1
ATOM 891 C C . THR A 1 110 ? -8.158 -0.036 -21.698 1.00 96.50 110 THR A C 1
ATOM 893 O O . THR A 1 110 ? -8.964 -0.963 -21.591 1.00 96.50 110 THR A O 1
ATOM 896 N N . ARG A 1 111 ? -7.515 0.194 -22.849 1.00 96.56 111 ARG A N 1
ATOM 897 C CA . ARG A 1 111 ? -7.755 -0.621 -24.043 1.00 96.56 111 ARG A CA 1
ATOM 898 C C . ARG A 1 111 ? -7.128 -2.004 -23.952 1.00 96.56 111 ARG A C 1
ATOM 900 O O . ARG A 1 111 ? -7.790 -2.962 -24.341 1.00 96.56 111 ARG A O 1
ATOM 907 N N . MET A 1 112 ? -5.908 -2.125 -23.433 1.00 97.00 112 MET A N 1
ATOM 908 C CA . MET A 1 112 ? -5.273 -3.428 -23.215 1.00 97.00 112 MET A CA 1
ATOM 909 C C . MET A 1 112 ? -6.091 -4.284 -22.249 1.00 97.00 112 MET A C 1
ATOM 911 O O . MET A 1 112 ? -6.345 -5.451 -22.547 1.00 97.00 112 MET A O 1
ATOM 915 N N . TRP A 1 113 ? -6.616 -3.686 -21.174 1.00 94.12 113 TRP A N 1
ATOM 916 C CA . TRP A 1 113 ? -7.544 -4.365 -20.271 1.00 94.12 113 TRP A CA 1
ATOM 917 C C . TRP A 1 113 ? -8.801 -4.863 -20.993 1.00 94.12 113 TRP A C 1
ATOM 919 O O . TRP A 1 113 ? -9.190 -6.020 -20.838 1.00 94.12 113 TRP A O 1
ATOM 929 N N . GLY A 1 114 ? -9.405 -4.028 -21.847 1.00 91.69 114 GLY A N 1
ATOM 930 C CA . GLY A 1 114 ? -10.544 -4.421 -22.684 1.00 91.69 114 GLY A CA 1
ATOM 931 C C . GLY A 1 114 ? -10.235 -5.549 -23.681 1.00 91.69 114 GLY A C 1
ATOM 932 O O . GLY A 1 114 ? -11.142 -6.282 -24.072 1.00 91.69 114 GLY A O 1
ATOM 933 N N . LEU A 1 115 ? -8.966 -5.717 -24.064 1.00 90.94 115 LEU A N 1
ATOM 934 C CA . LEU A 1 115 ? -8.472 -6.826 -24.889 1.00 90.94 115 LEU A CA 1
ATOM 935 C C . LEU A 1 115 ? -8.081 -8.069 -24.065 1.00 90.94 115 LEU A C 1
ATOM 937 O O . LEU A 1 115 ? -7.702 -9.083 -24.647 1.00 90.94 115 LEU A O 1
ATOM 941 N N . GLY A 1 116 ? -8.191 -8.018 -22.734 1.00 91.19 116 GLY A N 1
ATOM 942 C CA . GLY A 1 116 ? -7.839 -9.120 -21.836 1.00 91.19 116 GLY A CA 1
ATOM 943 C C . GLY A 1 116 ? -6.347 -9.219 -21.505 1.00 91.19 116 GLY A C 1
ATOM 944 O O . GLY A 1 116 ? -5.903 -10.266 -21.039 1.00 91.19 116 GLY A O 1
ATOM 945 N N . HIS A 1 117 ? -5.574 -8.155 -21.732 1.00 93.56 117 HIS A N 1
ATOM 946 C CA . HIS A 1 117 ? -4.145 -8.097 -21.430 1.00 93.56 117 HIS A CA 1
ATOM 947 C C . HIS A 1 117 ? -3.869 -7.202 -20.218 1.00 93.56 117 HIS A C 1
ATOM 949 O O . HIS A 1 117 ? -4.404 -6.096 -20.120 1.00 93.56 117 HIS A O 1
ATOM 955 N N . LYS A 1 118 ? -2.992 -7.652 -19.312 1.00 95.19 118 LYS A N 1
ATOM 956 C CA . LYS A 1 118 ? -2.442 -6.787 -18.261 1.00 95.19 118 LYS A CA 1
ATOM 957 C C . LYS A 1 118 ? -1.259 -5.990 -18.808 1.00 95.19 118 LYS A C 1
ATOM 959 O O . LYS A 1 118 ? -0.676 -6.320 -19.844 1.00 95.19 118 LYS A O 1
ATOM 964 N N . VAL A 1 119 ? -0.890 -4.935 -18.095 1.00 97.56 119 VAL A N 1
ATOM 965 C CA . VAL A 1 119 ? 0.121 -3.972 -18.541 1.00 97.56 119 VAL A CA 1
ATOM 966 C C . VAL A 1 119 ? 1.131 -3.676 -17.443 1.00 97.56 119 VAL A C 1
ATOM 968 O O . VAL A 1 119 ? 0.785 -3.640 -16.262 1.00 97.56 119 VAL A O 1
ATOM 971 N N . ALA A 1 120 ? 2.372 -3.447 -17.857 1.00 96.81 120 ALA A N 1
ATOM 972 C CA . ALA A 1 120 ? 3.441 -2.919 -17.022 1.00 96.81 120 ALA A CA 1
ATOM 973 C C . ALA A 1 120 ? 3.889 -1.600 -17.664 1.00 96.81 120 ALA A C 1
ATOM 975 O O . ALA A 1 120 ? 4.501 -1.611 -18.726 1.00 96.81 120 ALA A O 1
ATOM 976 N N . ALA A 1 121 ? 3.476 -0.461 -17.112 1.00 94.88 121 ALA A N 1
ATOM 977 C CA . ALA A 1 121 ? 3.520 0.820 -17.812 1.00 94.88 121 ALA A CA 1
ATOM 978 C C . ALA A 1 121 ? 4.171 1.918 -16.964 1.00 94.88 121 ALA A C 1
ATOM 980 O O . ALA A 1 121 ? 4.172 1.849 -15.740 1.00 94.88 121 ALA A O 1
ATOM 981 N N . GLY A 1 122 ? 4.732 2.934 -17.616 1.00 91.38 122 GLY A N 1
ATOM 982 C CA . GLY A 1 122 ? 5.570 3.937 -16.968 1.00 91.38 122 GLY A CA 1
ATOM 983 C C . GLY A 1 122 ? 6.836 4.168 -17.778 1.00 91.38 122 GLY A C 1
ATOM 984 O O . GLY A 1 122 ? 6.962 5.219 -18.396 1.00 91.38 122 GLY A O 1
ATOM 985 N N . GLN A 1 123 ? 7.732 3.173 -17.793 1.00 89.31 123 GLN A N 1
ATOM 986 C CA . GLN A 1 123 ? 9.036 3.194 -18.484 1.00 89.31 123 GLN A CA 1
ATOM 987 C C . GLN A 1 123 ? 9.732 4.557 -18.396 1.00 89.31 123 GLN A C 1
ATOM 989 O O . GLN A 1 123 ? 10.181 5.128 -19.392 1.00 89.31 123 GLN A O 1
ATOM 994 N N . ILE A 1 124 ? 9.733 5.130 -17.195 1.00 85.25 124 ILE A N 1
ATOM 995 C CA . ILE A 1 124 ? 10.296 6.456 -16.983 1.00 85.25 124 ILE A CA 1
ATOM 996 C C . ILE A 1 124 ? 11.814 6.318 -16.946 1.00 85.25 124 ILE A C 1
ATOM 998 O O . ILE A 1 124 ? 12.339 5.482 -16.207 1.00 85.25 124 ILE A O 1
ATOM 1002 N N . ASN A 1 125 ? 12.486 7.154 -17.737 1.00 84.12 125 ASN A N 1
ATOM 1003 C CA . ASN A 1 125 ? 13.941 7.210 -17.784 1.00 84.12 125 ASN A CA 1
ATOM 1004 C C . ASN A 1 125 ? 14.511 7.547 -16.392 1.00 84.12 125 ASN A C 1
ATOM 1006 O O . ASN A 1 125 ? 13.923 8.317 -15.622 1.00 84.12 125 ASN A O 1
ATOM 1010 N N . THR A 1 126 ? 15.677 6.989 -16.087 1.00 82.81 126 THR A N 1
ATOM 1011 C CA . THR A 1 126 ? 16.428 7.249 -14.860 1.00 82.81 126 THR A CA 1
ATOM 1012 C C . THR A 1 126 ? 16.554 8.751 -14.565 1.00 82.81 126 THR A C 1
ATOM 1014 O O . THR A 1 126 ? 16.785 9.590 -15.436 1.00 82.81 126 THR A O 1
ATOM 1017 N N . GLY A 1 127 ? 16.383 9.118 -13.293 1.00 78.88 127 GLY A N 1
ATOM 1018 C CA . GLY A 1 127 ? 16.418 10.513 -12.844 1.00 78.88 127 GLY A CA 1
ATOM 1019 C C . GLY A 1 127 ? 15.079 11.251 -12.975 1.00 78.88 127 GLY A C 1
ATOM 1020 O O . GLY A 1 127 ? 14.914 12.309 -12.352 1.00 78.88 127 GLY A O 1
ATOM 1021 N N . TRP A 1 128 ? 14.097 10.676 -13.680 1.00 82.19 128 TRP A N 1
ATOM 1022 C CA . TRP A 1 128 ? 12.743 11.212 -13.810 1.00 82.19 128 TRP A CA 1
ATOM 1023 C C . TRP A 1 128 ? 11.696 10.396 -13.022 1.00 82.19 128 TRP A C 1
ATOM 1025 O O . TRP A 1 128 ? 11.847 9.205 -12.801 1.00 82.19 128 TRP A O 1
ATOM 1035 N N . MET A 1 129 ? 10.602 11.007 -12.559 1.00 82.00 129 MET A N 1
ATOM 1036 C CA . MET A 1 129 ? 10.410 12.460 -12.538 1.00 82.00 129 MET A CA 1
ATOM 1037 C C . MET A 1 129 ? 11.335 13.150 -11.533 1.00 82.00 129 MET A C 1
ATOM 1039 O O . MET A 1 129 ? 11.939 12.539 -10.648 1.00 82.00 129 MET A O 1
ATOM 1043 N N . ARG A 1 130 ? 11.488 14.456 -11.722 1.00 87.69 130 ARG A N 1
ATOM 1044 C CA . ARG A 1 130 ? 12.317 15.300 -10.873 1.00 87.69 130 ARG A CA 1
ATOM 1045 C C . ARG A 1 130 ? 11.738 15.356 -9.462 1.00 87.69 130 ARG A C 1
ATOM 1047 O O . ARG A 1 130 ? 10.530 15.431 -9.278 1.00 87.69 130 ARG A O 1
ATOM 1054 N N . LEU A 1 131 ? 12.611 15.349 -8.457 1.00 86.75 131 LEU A N 1
ATOM 1055 C CA . LEU A 1 131 ? 12.223 15.367 -7.042 1.00 86.75 131 LEU A CA 1
ATOM 1056 C C . LEU A 1 131 ? 12.630 16.676 -6.362 1.00 86.75 131 LEU A C 1
ATOM 1058 O O . LEU A 1 131 ? 13.768 17.135 -6.517 1.00 86.75 131 LEU A O 1
ATOM 1062 N N . ARG A 1 132 ? 11.709 17.236 -5.562 1.00 87.69 132 ARG A N 1
ATOM 1063 C CA . ARG A 1 132 ? 11.906 18.472 -4.778 1.00 87.69 132 ARG A CA 1
ATOM 1064 C C . ARG A 1 132 ? 13.082 18.373 -3.808 1.00 87.69 132 ARG A C 1
ATOM 1066 O O . ARG A 1 132 ? 13.835 19.332 -3.675 1.00 87.69 132 ARG A O 1
ATOM 1073 N N . LYS A 1 133 ? 13.271 17.204 -3.189 1.00 82.25 133 LYS A N 1
ATOM 1074 C CA . LYS A 1 133 ? 14.350 16.907 -2.230 1.00 82.25 133 LYS A CA 1
ATOM 1075 C C . LYS A 1 133 ? 15.756 17.162 -2.790 1.00 82.25 133 LYS A C 1
ATOM 1077 O O . LYS A 1 133 ? 16.658 17.490 -2.030 1.00 82.25 133 LYS A O 1
ATOM 1082 N N . TYR A 1 134 ? 15.930 17.090 -4.111 1.00 84.50 134 TYR A N 1
ATOM 1083 C CA . TYR A 1 134 ? 17.201 17.381 -4.783 1.00 84.50 134 TYR A CA 1
ATOM 1084 C C . TYR A 1 134 ? 17.249 18.779 -5.430 1.00 84.50 134 TYR A C 1
ATOM 1086 O O . TYR A 1 134 ? 18.121 19.048 -6.249 1.00 84.50 134 TYR A O 1
ATOM 1094 N N . GLY A 1 135 ? 16.302 19.672 -5.115 1.00 83.75 135 GLY A N 1
ATOM 1095 C CA . GLY A 1 135 ? 16.249 21.028 -5.676 1.00 83.75 135 GLY A CA 1
ATOM 1096 C C . GLY A 1 135 ? 15.879 21.087 -7.162 1.00 83.75 135 GLY A C 1
ATOM 1097 O O . GLY A 1 135 ? 16.118 22.102 -7.816 1.00 83.75 135 GLY A O 1
ATOM 1098 N N . ASN A 1 136 ? 15.306 20.013 -7.712 1.00 85.94 136 ASN A N 1
ATOM 1099 C CA . ASN A 1 136 ? 14.952 19.962 -9.124 1.00 85.94 136 ASN A CA 1
ATOM 1100 C C . ASN A 1 136 ? 13.696 20.804 -9.435 1.00 85.94 136 ASN A C 1
ATOM 1102 O O . ASN A 1 136 ? 12.765 20.857 -8.620 1.00 85.94 136 ASN A O 1
ATOM 1106 N N . PRO A 1 137 ? 13.617 21.422 -10.627 1.00 89.62 137 PRO A N 1
ATOM 1107 C CA . PRO A 1 137 ? 12.396 22.080 -11.087 1.00 89.62 137 PRO A CA 1
ATOM 1108 C C . PRO A 1 137 ? 11.303 21.055 -11.458 1.00 89.62 137 PRO A C 1
ATOM 1110 O O . PRO A 1 137 ? 11.632 19.892 -11.704 1.00 89.62 137 PRO A O 1
ATOM 1113 N N . PRO A 1 138 ? 10.021 21.470 -11.526 1.00 89.50 138 PRO A N 1
ATOM 1114 C CA . PRO A 1 138 ? 8.925 20.611 -11.983 1.00 89.50 138 PRO A CA 1
ATOM 1115 C C . PRO A 1 138 ? 9.158 20.094 -13.417 1.00 89.50 138 PRO A C 1
ATOM 1117 O O . PRO A 1 138 ? 9.981 20.669 -14.144 1.00 89.50 138 PRO A O 1
ATOM 1120 N N . PRO A 1 139 ? 8.427 19.052 -13.855 1.00 91.62 139 PRO A N 1
ATOM 1121 C CA . PRO A 1 139 ? 7.294 18.393 -13.179 1.00 91.62 139 PRO A CA 1
ATOM 1122 C C . PRO A 1 139 ? 7.691 17.395 -12.073 1.00 91.62 139 PRO A C 1
ATOM 1124 O O . PRO A 1 139 ? 8.794 16.849 -12.072 1.00 91.62 139 PRO A O 1
ATOM 1127 N N . TYR A 1 140 ? 6.774 17.186 -11.120 1.00 92.50 140 TYR A N 1
ATOM 1128 C CA . TYR A 1 140 ? 6.967 16.398 -9.889 1.00 92.50 140 TYR A CA 1
ATOM 1129 C C . TYR A 1 140 ? 6.064 15.155 -9.832 1.00 92.50 140 TYR A C 1
ATOM 1131 O O . TYR A 1 140 ? 5.036 15.173 -10.513 1.00 92.50 140 TYR A O 1
ATOM 1139 N N . PRO A 1 141 ? 6.409 14.099 -9.052 1.00 91.69 141 PRO A N 1
ATOM 1140 C CA . PRO A 1 141 ? 5.761 12.774 -9.056 1.00 91.69 141 PRO A CA 1
ATOM 1141 C C . PRO A 1 141 ? 4.234 12.773 -9.119 1.00 91.69 141 PRO A C 1
ATOM 1143 O O . PRO A 1 141 ? 3.660 12.044 -9.925 1.00 91.69 141 PRO A O 1
ATOM 1146 N N . GLU A 1 142 ? 3.570 13.639 -8.356 1.00 90.19 142 GLU A N 1
ATOM 1147 C CA . GLU A 1 142 ? 2.109 13.748 -8.317 1.00 90.19 142 GLU A CA 1
ATOM 1148 C C . GLU A 1 142 ? 1.464 14.045 -9.683 1.00 90.19 142 GLU A C 1
ATOM 1150 O O . GLU A 1 142 ? 0.303 13.718 -9.912 1.00 90.19 142 GLU A O 1
ATOM 1155 N N . SER A 1 143 ? 2.228 14.587 -10.634 1.00 93.12 143 SER A N 1
ATOM 1156 C CA . SER A 1 143 ? 1.744 14.929 -11.975 1.00 93.12 143 SER A CA 1
ATOM 1157 C C . SER A 1 143 ? 1.401 13.694 -12.823 1.00 93.12 143 SER A C 1
ATOM 1159 O O . SER A 1 143 ? 0.657 13.819 -13.792 1.00 93.12 143 SER A O 1
ATOM 1161 N N . ILE A 1 144 ? 1.895 12.496 -12.470 1.00 94.25 144 ILE A N 1
ATOM 1162 C CA . ILE A 1 144 ? 1.517 11.230 -13.135 1.00 94.25 144 ILE A CA 1
ATOM 1163 C C . ILE A 1 144 ? 0.515 10.387 -12.328 1.00 94.25 144 ILE A C 1
ATOM 1165 O O . ILE A 1 144 ? 0.212 9.255 -12.711 1.00 94.25 144 ILE A O 1
ATOM 1169 N N . ALA A 1 145 ? -0.031 10.920 -11.228 1.00 91.06 145 ALA A N 1
ATOM 1170 C CA . ALA A 1 145 ? -1.041 10.232 -10.421 1.00 91.06 145 ALA A CA 1
ATOM 1171 C C . ALA A 1 145 ? -2.247 9.696 -11.229 1.00 91.06 145 ALA A C 1
ATOM 1173 O O . ALA A 1 145 ? -2.707 8.594 -10.913 1.00 91.06 145 ALA A O 1
ATOM 1174 N N . PRO A 1 146 ? -2.736 10.371 -12.296 1.00 93.62 146 PRO A N 1
ATOM 1175 C CA . PRO A 1 146 ? -3.807 9.827 -13.134 1.00 93.62 146 PRO A CA 1
ATOM 1176 C C . PRO A 1 146 ? -3.452 8.485 -13.790 1.00 93.62 146 PRO A C 1
ATOM 1178 O O . PRO A 1 146 ? -4.260 7.555 -13.784 1.00 93.62 146 PRO A O 1
ATOM 1181 N N . MET A 1 147 ? -2.232 8.351 -14.319 1.00 95.00 147 MET A N 1
ATOM 1182 C CA . MET A 1 147 ? -1.757 7.100 -14.913 1.00 95.00 147 MET A CA 1
ATOM 1183 C C . MET A 1 147 ? -1.577 6.003 -13.857 1.00 95.00 147 MET A C 1
ATOM 1185 O O . MET A 1 147 ? -2.014 4.874 -14.075 1.00 95.00 147 MET A O 1
ATOM 1189 N N . LEU A 1 148 ? -1.009 6.340 -12.694 1.00 93.69 148 LEU A N 1
ATOM 1190 C CA . LEU A 1 148 ? -0.847 5.398 -11.579 1.00 93.69 148 LEU A CA 1
ATOM 1191 C C . LEU A 1 148 ? -2.199 4.866 -11.089 1.00 93.69 148 LEU A C 1
ATOM 1193 O O . LEU A 1 148 ? -2.362 3.663 -10.905 1.00 93.69 148 LEU A O 1
ATOM 1197 N N . THR A 1 149 ? -3.196 5.744 -10.984 1.00 85.88 149 THR A N 1
ATOM 1198 C CA . THR A 1 149 ? -4.570 5.368 -10.630 1.00 85.88 149 THR A CA 1
ATOM 1199 C C . THR A 1 149 ? -5.183 4.440 -11.681 1.00 85.88 149 THR A C 1
ATOM 1201 O O . THR A 1 149 ? -5.844 3.460 -11.335 1.00 85.88 149 THR A O 1
ATOM 1204 N N . ALA A 1 150 ? -4.938 4.694 -12.971 1.00 91.62 150 ALA A N 1
ATOM 1205 C CA . ALA A 1 150 ? -5.394 3.807 -14.038 1.00 91.62 150 ALA A CA 1
ATOM 1206 C C . ALA A 1 150 ? -4.718 2.428 -13.971 1.00 91.62 150 ALA A C 1
ATOM 1208 O O . ALA A 1 150 ? -5.406 1.420 -14.133 1.00 91.62 150 ALA A O 1
ATOM 1209 N N . LEU A 1 151 ? -3.409 2.362 -13.698 1.00 94.38 151 LEU A N 1
ATOM 1210 C CA . LEU A 1 151 ? -2.704 1.097 -13.469 1.00 94.38 151 LEU A CA 1
ATOM 1211 C C . LEU A 1 151 ? -3.296 0.344 -12.279 1.00 94.38 151 LEU A C 1
ATOM 1213 O O . LEU A 1 151 ? -3.625 -0.832 -12.415 1.00 94.38 151 LEU A O 1
ATOM 1217 N N . TRP A 1 152 ? -3.489 1.028 -11.150 1.00 86.62 152 TRP A N 1
ATOM 1218 C CA . TRP A 1 152 ? -4.095 0.470 -9.944 1.00 86.62 152 TRP A CA 1
ATOM 1219 C C . TRP A 1 152 ? -5.450 -0.181 -10.230 1.00 86.62 152 TRP A C 1
ATOM 1221 O O . TRP A 1 152 ? -5.653 -1.369 -9.971 1.00 86.62 152 TRP A O 1
ATOM 1231 N N . ALA A 1 153 ? -6.354 0.576 -10.859 1.00 82.19 153 ALA A N 1
ATOM 1232 C CA . ALA A 1 153 ? -7.707 0.129 -11.181 1.00 82.19 153 ALA A CA 1
ATOM 1233 C C . ALA A 1 153 ? -7.742 -1.087 -12.126 1.00 82.19 153 ALA A C 1
ATOM 1235 O O . ALA A 1 153 ? -8.672 -1.892 -12.064 1.00 82.19 153 ALA A O 1
ATOM 1236 N N . HIS A 1 154 ? -6.723 -1.247 -12.975 1.00 87.81 154 HIS A N 1
ATOM 1237 C CA . HIS A 1 154 ? -6.628 -2.329 -13.960 1.00 87.81 154 HIS A CA 1
ATOM 1238 C C . HIS A 1 154 ? -5.595 -3.400 -13.587 1.00 87.81 154 HIS A C 1
ATOM 1240 O O . HIS A 1 154 ? -5.178 -4.176 -14.447 1.00 87.81 154 HIS A O 1
ATOM 1246 N N . LYS A 1 155 ? -5.189 -3.468 -12.308 1.00 87.88 155 LYS A N 1
ATOM 1247 C CA . LYS A 1 155 ? -4.234 -4.469 -11.794 1.00 87.88 155 LYS A CA 1
ATOM 1248 C C . LYS A 1 155 ? -2.927 -4.507 -12.601 1.00 87.88 155 LYS A C 1
ATOM 1250 O O . LYS A 1 155 ? -2.381 -5.579 -12.857 1.00 87.88 155 LYS A O 1
ATOM 1255 N N . GLY A 1 156 ? -2.490 -3.339 -13.061 1.00 93.44 156 GLY A N 1
ATOM 1256 C CA . GLY A 1 156 ? -1.241 -3.147 -13.780 1.00 93.44 156 GLY A CA 1
ATOM 1257 C C . GLY A 1 156 ? -0.061 -2.922 -12.840 1.00 93.44 156 GLY A C 1
ATOM 1258 O O . GLY A 1 156 ? -0.222 -2.733 -11.634 1.00 93.44 156 GLY A O 1
ATOM 1259 N N . ILE A 1 157 ? 1.129 -2.921 -13.427 1.00 95.38 157 ILE A N 1
ATOM 1260 C CA . ILE A 1 157 ? 2.403 -2.691 -12.743 1.00 95.38 157 ILE A CA 1
ATOM 1261 C C . ILE A 1 157 ? 2.950 -1.337 -13.192 1.00 95.38 157 ILE A C 1
ATOM 1263 O O . ILE A 1 157 ? 2.916 -1.028 -14.384 1.00 95.38 157 ILE A O 1
ATOM 1267 N N . PHE A 1 158 ? 3.461 -0.535 -12.263 1.00 95.25 158 PHE A N 1
ATOM 1268 C CA . PHE A 1 158 ? 4.209 0.671 -12.609 1.00 95.25 158 PHE A CA 1
ATOM 1269 C C . PHE A 1 158 ? 5.679 0.335 -12.839 1.00 95.25 158 PHE A C 1
ATOM 1271 O O . PHE A 1 158 ? 6.292 -0.356 -12.028 1.00 95.25 158 PHE A O 1
ATOM 1278 N N . THR A 1 159 ? 6.250 0.810 -13.942 1.00 93.56 159 THR A N 1
ATOM 1279 C CA . THR A 1 159 ? 7.639 0.510 -14.294 1.00 93.56 159 THR A CA 1
ATOM 1280 C C . THR A 1 159 ? 8.520 1.742 -14.382 1.00 93.56 159 THR A C 1
ATOM 1282 O O . THR A 1 159 ? 8.119 2.789 -14.897 1.00 93.56 159 THR A O 1
ATOM 1285 N N . THR A 1 160 ? 9.752 1.590 -13.910 1.00 91.25 160 THR A N 1
ATOM 1286 C CA . THR A 1 160 ? 10.805 2.611 -13.951 1.00 91.25 160 THR A CA 1
ATOM 1287 C C . THR A 1 160 ? 12.132 1.979 -14.334 1.00 91.25 160 THR A C 1
ATOM 1289 O O . THR A 1 160 ? 12.303 0.762 -14.242 1.00 91.25 160 THR A O 1
ATOM 1292 N N . HIS A 1 161 ? 13.079 2.816 -14.742 1.00 91.38 161 HIS A N 1
ATOM 1293 C CA . HIS A 1 161 ? 14.475 2.428 -14.912 1.00 91.38 161 HIS A CA 1
ATOM 1294 C C . HIS A 1 161 ? 15.304 2.910 -13.728 1.00 91.38 161 HIS A C 1
ATOM 1296 O O . HIS A 1 161 ? 15.033 3.983 -13.183 1.00 91.38 161 HIS A O 1
ATOM 1302 N N . GLU A 1 162 ? 16.317 2.136 -13.347 1.00 89.75 162 GLU A N 1
ATOM 1303 C CA . GLU A 1 162 ? 17.315 2.551 -12.361 1.00 89.75 162 GLU A CA 1
ATOM 1304 C C . GLU A 1 162 ? 18.732 2.261 -12.859 1.00 89.75 162 GLU A C 1
ATOM 1306 O O . GLU A 1 162 ? 19.264 1.156 -12.716 1.00 89.75 162 GLU A O 1
ATOM 1311 N N . TYR A 1 163 ? 19.353 3.301 -13.417 1.00 89.38 163 TYR A N 1
ATOM 1312 C CA . TYR A 1 163 ? 20.742 3.292 -13.854 1.00 89.38 163 TYR A CA 1
ATOM 1313 C C . TYR A 1 163 ? 21.645 4.176 -12.989 1.00 89.38 163 TYR A C 1
ATOM 1315 O O . TYR A 1 163 ? 21.272 5.277 -12.581 1.00 89.38 163 TYR A O 1
ATOM 1323 N N . TRP A 1 164 ? 22.878 3.736 -12.738 1.00 85.31 164 TRP A N 1
ATOM 1324 C CA . TRP A 1 164 ? 23.864 4.530 -11.995 1.00 85.31 164 TRP A CA 1
ATOM 1325 C C . TRP A 1 164 ? 25.216 4.620 -12.718 1.00 85.31 164 TRP A C 1
ATOM 1327 O O . TRP A 1 164 ? 25.656 3.644 -13.323 1.00 85.31 164 TRP A O 1
ATOM 1337 N N . PRO A 1 165 ? 25.937 5.756 -12.629 1.00 72.94 165 PRO A N 1
ATOM 1338 C CA . PRO A 1 165 ? 27.176 5.991 -13.378 1.00 72.94 165 PRO A CA 1
ATOM 1339 C C . PRO A 1 165 ? 28.424 5.340 -12.729 1.00 72.94 165 PRO A C 1
ATOM 1341 O O . PRO A 1 165 ? 29.490 5.954 -12.644 1.00 72.94 165 PRO A O 1
ATOM 1344 N N . GLY A 1 166 ? 28.315 4.092 -12.256 1.00 68.94 166 GLY A N 1
ATOM 1345 C CA . GLY A 1 166 ? 29.394 3.339 -11.588 1.00 68.94 166 GLY A CA 1
ATOM 1346 C C . GLY A 1 166 ? 29.349 3.361 -10.047 1.00 68.94 166 GLY A C 1
ATOM 1347 O O . GLY A 1 166 ? 28.317 3.619 -9.449 1.00 68.94 166 GLY A O 1
ATOM 1348 N N . LEU A 1 167 ? 30.464 3.065 -9.360 1.00 61.72 167 LEU A N 1
ATOM 1349 C CA . LEU A 1 167 ? 30.480 2.851 -7.890 1.00 61.72 167 LEU A CA 1
ATOM 1350 C C . LEU A 1 167 ? 30.062 4.070 -7.043 1.00 61.72 167 LEU A C 1
ATOM 1352 O O . LEU A 1 167 ? 29.753 3.914 -5.865 1.00 61.72 167 LEU A O 1
ATOM 1356 N N . ASN A 1 168 ? 30.062 5.266 -7.631 1.00 65.62 168 ASN A N 1
ATOM 1357 C CA . ASN A 1 168 ? 29.579 6.487 -7.000 1.00 65.62 168 ASN A CA 1
ATOM 1358 C C . ASN A 1 168 ? 28.275 6.908 -7.684 1.00 65.62 168 ASN A C 1
ATOM 1360 O O . ASN A 1 168 ? 28.279 7.160 -8.887 1.00 65.62 168 ASN A O 1
ATOM 1364 N N . ASP A 1 169 ? 27.200 7.065 -6.912 1.00 67.88 169 ASP A N 1
ATOM 1365 C CA . ASP A 1 169 ? 25.930 7.627 -7.382 1.00 67.88 169 ASP A CA 1
ATOM 1366 C C . ASP A 1 169 ? 25.699 9.021 -6.769 1.00 67.88 169 ASP A C 1
ATOM 1368 O O . ASP A 1 169 ? 24.972 9.175 -5.787 1.00 67.88 169 ASP A O 1
ATOM 1372 N N . PRO A 1 170 ? 26.342 10.072 -7.309 1.00 62.22 170 PRO A N 1
ATOM 1373 C CA . PRO A 1 170 ? 26.167 11.433 -6.804 1.00 62.22 170 PRO A CA 1
ATOM 1374 C C . PRO A 1 170 ? 24.765 11.999 -7.088 1.00 62.22 170 PRO A C 1
ATOM 1376 O O . PRO A 1 170 ? 24.422 13.061 -6.572 1.00 62.22 170 PRO A O 1
ATOM 1379 N N . THR A 1 171 ? 23.980 11.330 -7.936 1.00 64.12 171 THR A N 1
ATOM 1380 C CA . THR A 1 171 ? 22.681 11.784 -8.447 1.00 64.12 171 THR A CA 1
ATOM 1381 C C . THR A 1 171 ? 21.478 11.192 -7.710 1.00 64.12 171 THR A C 1
ATOM 1383 O O . THR A 1 171 ? 20.367 11.698 -7.885 1.00 64.12 171 THR A O 1
ATOM 1386 N N . GLY A 1 172 ? 21.688 10.177 -6.863 1.00 71.38 172 GLY A N 1
ATOM 1387 C CA . GLY A 1 172 ? 20.613 9.494 -6.138 1.00 71.38 172 GLY A CA 1
ATOM 1388 C C . GLY A 1 172 ? 19.666 8.764 -7.092 1.00 71.38 172 GLY A C 1
ATOM 1389 O O . GLY A 1 172 ? 18.451 8.977 -7.057 1.00 71.38 172 GLY A O 1
ATOM 1390 N N . ASN A 1 173 ? 20.235 7.992 -8.014 1.00 78.69 173 ASN A N 1
ATOM 1391 C CA . ASN A 1 173 ? 19.511 7.139 -8.949 1.00 78.69 173 ASN A CA 1
ATOM 1392 C C . ASN A 1 173 ? 19.321 5.707 -8.424 1.00 78.69 173 ASN A C 1
ATOM 1394 O O . ASN A 1 173 ? 18.393 5.033 -8.858 1.00 78.69 173 ASN A O 1
ATOM 1398 N N . ILE A 1 174 ? 20.146 5.256 -7.477 1.00 84.50 174 ILE A N 1
ATOM 1399 C CA . ILE A 1 174 ? 19.990 3.974 -6.786 1.00 84.50 174 ILE A CA 1
ATOM 1400 C C . ILE A 1 174 ? 18.844 4.084 -5.771 1.00 84.50 174 ILE A C 1
ATOM 1402 O O . ILE A 1 174 ? 18.873 4.954 -4.900 1.00 84.50 174 ILE A O 1
ATOM 1406 N N . LEU A 1 175 ? 17.858 3.181 -5.858 1.00 86.88 175 LEU A N 1
ATOM 1407 C CA . LEU A 1 175 ? 16.668 3.137 -4.988 1.00 86.88 175 LEU A CA 1
ATOM 1408 C C . LEU A 1 175 ? 15.817 4.409 -5.068 1.00 86.88 175 LEU A C 1
ATOM 1410 O O . LEU A 1 175 ? 15.061 4.733 -4.144 1.00 86.88 175 LEU A O 1
ATOM 1414 N N . ARG A 1 176 ? 15.917 5.135 -6.185 1.00 87.00 176 ARG A N 1
ATOM 1415 C CA . ARG A 1 176 ? 15.198 6.389 -6.413 1.00 87.00 176 ARG A CA 1
ATOM 1416 C C . ARG A 1 176 ? 13.686 6.188 -6.378 1.00 87.00 176 ARG A C 1
ATOM 1418 O O . ARG A 1 176 ? 12.960 7.115 -6.010 1.00 87.00 176 ARG A O 1
ATOM 1425 N N . TYR A 1 177 ? 13.198 4.987 -6.697 1.00 88.38 177 TYR A N 1
ATOM 1426 C CA . TYR A 1 177 ? 11.782 4.654 -6.553 1.00 88.38 177 TYR A CA 1
ATOM 1427 C C . TYR A 1 177 ? 11.250 4.905 -5.131 1.00 88.38 177 TYR A C 1
ATOM 1429 O O . TYR A 1 177 ? 10.074 5.240 -4.990 1.00 88.38 177 TYR A O 1
ATOM 1437 N N . ARG A 1 178 ? 12.078 4.789 -4.077 1.00 86.88 178 ARG A N 1
ATOM 1438 C CA . ARG A 1 178 ? 11.655 5.061 -2.691 1.00 86.88 178 ARG A CA 1
ATOM 1439 C C . ARG A 1 178 ? 11.325 6.536 -2.501 1.00 86.88 178 ARG A C 1
ATOM 1441 O O . ARG A 1 178 ? 10.250 6.856 -1.999 1.00 86.88 178 ARG A O 1
ATOM 1448 N N . ASP A 1 179 ? 12.204 7.430 -2.953 1.00 87.12 179 ASP A N 1
ATOM 1449 C CA . ASP A 1 179 ? 11.961 8.877 -2.900 1.00 87.12 179 ASP A CA 1
ATOM 1450 C C . ASP A 1 179 ? 10.788 9.280 -3.808 1.00 87.12 179 ASP A C 1
ATOM 1452 O O . ASP A 1 179 ? 9.981 10.138 -3.448 1.00 87.12 179 ASP A O 1
ATOM 1456 N N . PHE A 1 180 ? 10.651 8.629 -4.968 1.00 87.62 180 PHE A N 1
ATOM 1457 C CA . PHE A 1 180 ? 9.508 8.812 -5.861 1.00 87.62 180 PHE A CA 1
ATOM 1458 C C . PHE A 1 180 ? 8.187 8.437 -5.179 1.00 87.62 180 PHE A C 1
ATOM 1460 O O . PHE A 1 180 ? 7.228 9.211 -5.193 1.00 87.62 180 PHE A O 1
ATOM 1467 N N . ARG A 1 181 ? 8.149 7.270 -4.533 1.00 86.56 181 ARG A N 1
ATOM 1468 C CA . ARG A 1 181 ? 6.978 6.781 -3.810 1.00 86.56 181 ARG A CA 1
ATOM 1469 C C . ARG A 1 181 ? 6.660 7.636 -2.586 1.00 86.56 181 ARG A C 1
ATOM 1471 O O . ARG A 1 181 ? 5.492 7.935 -2.360 1.00 86.56 181 ARG A O 1
ATOM 1478 N N . ALA A 1 182 ? 7.670 8.059 -1.828 1.00 79.94 182 ALA A N 1
ATOM 1479 C CA . ALA A 1 182 ? 7.492 8.962 -0.693 1.00 79.94 182 ALA A CA 1
ATOM 1480 C C . ALA A 1 182 ? 6.843 10.281 -1.134 1.00 79.94 182 ALA A C 1
ATOM 1482 O O . ALA A 1 182 ? 5.835 10.683 -0.561 1.00 79.94 182 ALA A O 1
ATOM 1483 N N . ALA A 1 183 ? 7.332 10.889 -2.219 1.00 83.50 183 ALA A N 1
ATOM 1484 C CA . ALA A 1 183 ? 6.758 12.119 -2.760 1.00 83.50 183 ALA A CA 1
ATOM 1485 C C . ALA A 1 183 ? 5.291 11.960 -3.209 1.00 83.50 183 ALA A C 1
ATOM 1487 O O . ALA A 1 183 ? 4.487 12.870 -3.017 1.00 83.50 183 ALA A O 1
ATOM 1488 N N . LEU A 1 184 ? 4.922 10.810 -3.783 1.00 84.81 184 LEU A N 1
ATOM 1489 C CA . LEU A 1 184 ? 3.529 10.510 -4.139 1.00 84.81 184 LEU A CA 1
ATOM 1490 C C . LEU A 1 184 ? 2.627 10.398 -2.908 1.00 84.81 184 LEU A C 1
ATOM 1492 O O . LEU A 1 184 ? 1.538 10.970 -2.892 1.00 84.81 184 LEU A O 1
ATOM 1496 N N . LEU A 1 185 ? 3.089 9.692 -1.875 1.00 76.56 185 LEU A N 1
ATOM 1497 C CA . LEU A 1 185 ? 2.351 9.552 -0.622 1.00 76.56 185 LEU A CA 1
ATOM 1498 C C . LEU A 1 185 ? 2.197 10.892 0.104 1.00 76.56 185 LEU A C 1
ATOM 1500 O O . LEU A 1 185 ? 1.104 11.207 0.568 1.00 76.56 185 LEU A O 1
ATOM 1504 N N . GLU A 1 186 ? 3.256 11.704 0.156 1.00 70.94 186 GLU A N 1
ATOM 1505 C CA . GLU A 1 186 ? 3.219 13.064 0.711 1.00 70.94 186 GLU A CA 1
ATOM 1506 C C . GLU A 1 186 ? 2.216 13.958 -0.030 1.00 70.94 186 GLU A C 1
ATOM 1508 O O . GLU A 1 186 ? 1.545 14.785 0.585 1.00 70.94 186 GLU A O 1
ATOM 1513 N N . ALA A 1 187 ? 2.071 13.764 -1.343 1.00 75.25 187 ALA A N 1
ATOM 1514 C CA . ALA A 1 187 ? 1.079 14.452 -2.163 1.00 75.25 187 ALA A CA 1
ATOM 1515 C C . ALA A 1 187 ? -0.346 13.871 -2.043 1.00 75.25 187 ALA A C 1
ATOM 1517 O O . ALA A 1 187 ? -1.260 14.362 -2.704 1.00 75.25 187 ALA A O 1
ATOM 1518 N N . GLY A 1 188 ? -0.558 12.844 -1.212 1.00 68.56 188 GLY A N 1
ATOM 1519 C CA . GLY A 1 188 ? -1.868 12.234 -0.978 1.00 68.56 188 GLY A CA 1
ATOM 1520 C C . GLY A 1 188 ? -2.283 11.170 -1.999 1.00 68.56 188 GLY A C 1
ATOM 1521 O O . GLY A 1 188 ? -3.449 10.780 -2.040 1.00 68.56 188 GLY A O 1
ATOM 1522 N N . VAL A 1 189 ? -1.365 10.668 -2.825 1.00 75.50 189 VAL A N 1
ATOM 1523 C CA . VAL A 1 189 ? -1.667 9.611 -3.799 1.00 75.50 189 VAL A CA 1
ATOM 1524 C C . VAL A 1 189 ? -1.622 8.242 -3.107 1.00 75.50 189 VAL A C 1
ATOM 1526 O O . VAL A 1 189 ? -0.547 7.756 -2.772 1.00 75.50 189 VAL A O 1
ATOM 1529 N N . SER A 1 190 ? -2.777 7.596 -2.908 1.00 67.50 190 SER A N 1
ATOM 1530 C CA . SER A 1 190 ? -2.887 6.269 -2.253 1.00 67.50 190 SER A CA 1
ATOM 1531 C C . SER A 1 190 ? -2.985 5.087 -3.203 1.00 67.50 190 SER A C 1
ATOM 1533 O O . SER A 1 190 ? -2.555 3.990 -2.856 1.00 67.50 190 SER A O 1
ATOM 1535 N N . ASN A 1 191 ? -3.596 5.284 -4.372 1.00 78.06 191 ASN A N 1
ATOM 1536 C CA . ASN A 1 191 ? -3.869 4.226 -5.346 1.00 78.06 191 ASN A CA 1
ATOM 1537 C C . ASN A 1 191 ? -2.600 3.915 -6.156 1.00 78.06 191 ASN A C 1
ATOM 1539 O O . ASN A 1 191 ? -2.505 4.237 -7.341 1.00 78.06 191 ASN A O 1
ATOM 1543 N N . LEU A 1 192 ? -1.590 3.362 -5.479 1.00 84.56 192 LEU A N 1
ATOM 1544 C CA . LEU A 1 192 ? -0.253 3.146 -6.023 1.00 84.56 192 LEU A CA 1
ATOM 1545 C C . LEU A 1 192 ? -0.047 1.689 -6.456 1.00 84.56 192 LEU A C 1
ATOM 1547 O O . LEU A 1 192 ? 0.043 0.828 -5.581 1.00 84.56 192 LEU A O 1
ATOM 1551 N N . PRO A 1 193 ? 0.084 1.399 -7.766 1.00 89.75 193 PRO A N 1
ATOM 1552 C CA . PRO A 1 193 ? 0.357 0.050 -8.267 1.00 89.75 193 PRO A CA 1
ATOM 1553 C C . PRO A 1 193 ? 1.663 -0.524 -7.726 1.00 89.75 193 PRO A C 1
ATOM 1555 O O . PRO A 1 193 ? 2.581 0.232 -7.387 1.00 89.75 193 PRO A O 1
ATOM 1558 N N . PRO A 1 194 ? 1.771 -1.866 -7.677 1.00 90.06 194 PRO A N 1
ATOM 1559 C CA . PRO A 1 194 ? 3.057 -2.497 -7.456 1.00 90.06 194 PRO A CA 1
ATOM 1560 C C . PRO A 1 194 ? 4.039 -2.051 -8.543 1.00 90.06 194 PRO A C 1
ATOM 1562 O O . PRO A 1 194 ? 3.653 -1.741 -9.675 1.00 90.06 194 PRO A O 1
ATOM 1565 N N . MET A 1 195 ? 5.314 -2.009 -8.185 1.00 91.38 195 MET A N 1
ATOM 1566 C CA . MET A 1 195 ? 6.388 -1.489 -9.017 1.00 91.38 195 MET A CA 1
ATOM 1567 C C . MET A 1 195 ? 7.265 -2.610 -9.561 1.00 91.38 195 MET A C 1
ATOM 1569 O O . MET A 1 195 ? 7.492 -3.604 -8.880 1.00 91.38 195 MET A O 1
ATOM 1573 N N . PHE A 1 196 ? 7.814 -2.439 -10.757 1.00 94.06 196 PHE A N 1
ATOM 1574 C CA . PHE A 1 196 ? 8.853 -3.312 -11.299 1.00 94.06 196 PHE A CA 1
ATOM 1575 C C . PHE A 1 196 ? 9.919 -2.465 -11.991 1.00 94.06 196 PHE A C 1
ATOM 1577 O O . PHE A 1 196 ? 9.599 -1.637 -12.844 1.00 94.06 196 PHE A O 1
ATOM 1584 N N . ILE A 1 197 ? 11.184 -2.669 -11.638 1.00 94.06 197 ILE A N 1
ATOM 1585 C CA . ILE A 1 197 ? 12.300 -1.956 -12.255 1.00 94.06 197 ILE A CA 1
ATOM 1586 C C . ILE A 1 197 ? 12.623 -2.683 -13.560 1.00 94.06 197 ILE A C 1
ATOM 1588 O O . ILE A 1 197 ? 13.257 -3.733 -13.563 1.00 94.06 197 ILE A O 1
ATOM 1592 N N . SER A 1 198 ? 12.114 -2.173 -14.677 1.00 92.94 198 SER A N 1
ATOM 1593 C CA . SER A 1 198 ? 12.197 -2.868 -15.966 1.00 92.94 198 SER A CA 1
ATOM 1594 C C . SER A 1 198 ? 13.573 -2.802 -16.610 1.00 92.94 198 SER A C 1
ATOM 1596 O O . SER A 1 198 ? 13.849 -3.589 -17.511 1.00 92.94 198 SER A O 1
ATOM 1598 N N . GLU A 1 199 ? 14.445 -1.917 -16.143 1.00 92.44 199 GLU A N 1
ATOM 1599 C CA . GLU A 1 199 ? 15.844 -1.888 -16.545 1.00 92.44 199 GLU A CA 1
ATOM 1600 C C . GLU A 1 199 ? 16.713 -1.449 -15.355 1.00 92.44 199 GLU A C 1
ATOM 1602 O O . GLU A 1 199 ? 16.430 -0.439 -14.705 1.00 92.44 199 GLU A O 1
ATOM 1607 N N . LEU A 1 200 ? 17.735 -2.247 -15.041 1.00 92.81 200 LEU A N 1
ATOM 1608 C CA . LEU A 1 200 ? 18.639 -2.072 -13.905 1.00 92.81 200 LEU A CA 1
ATOM 1609 C C . LEU A 1 200 ? 20.090 -2.221 -14.364 1.00 92.81 200 LEU A C 1
ATOM 1611 O O . LEU A 1 200 ? 20.438 -3.214 -15.008 1.00 92.81 200 LEU A O 1
ATOM 1615 N N . GLY A 1 201 ? 20.971 -1.312 -13.949 1.00 91.88 201 GLY A N 1
ATOM 1616 C CA . GLY A 1 201 ? 22.406 -1.526 -14.109 1.00 91.88 201 GLY A CA 1
ATOM 1617 C C . GLY A 1 201 ? 23.253 -0.264 -14.093 1.00 91.88 201 GLY A C 1
ATOM 1618 O O . GLY A 1 201 ? 22.888 0.767 -13.539 1.00 91.88 201 GLY A O 1
ATOM 1619 N N . VAL A 1 202 ? 24.423 -0.364 -14.718 1.00 90.19 202 VAL A N 1
ATOM 1620 C CA . VAL A 1 202 ? 25.308 0.782 -14.924 1.00 90.19 202 VAL A CA 1
ATOM 1621 C C . VAL A 1 202 ? 25.110 1.280 -16.339 1.00 90.19 202 VAL A C 1
ATOM 1623 O O . VAL A 1 202 ? 25.366 0.522 -17.269 1.00 90.19 202 VAL A O 1
ATOM 1626 N N . ASP A 1 203 ? 24.713 2.538 -16.472 1.00 88.94 203 ASP A N 1
ATOM 1627 C CA . ASP A 1 203 ? 24.656 3.247 -17.744 1.00 88.94 203 ASP A CA 1
ATOM 1628 C C . ASP A 1 203 ? 25.293 4.631 -17.573 1.00 88.94 203 ASP A C 1
ATOM 1630 O O . ASP A 1 203 ? 24.972 5.379 -16.642 1.00 88.94 203 ASP A O 1
ATOM 1634 N N . LEU A 1 204 ? 26.236 4.952 -18.456 1.00 88.38 204 LEU A N 1
ATOM 1635 C CA . LEU A 1 204 ? 26.869 6.258 -18.538 1.00 88.38 204 LEU A CA 1
ATOM 1636 C C . LEU A 1 204 ? 26.852 6.763 -19.981 1.00 88.38 204 LEU A C 1
ATOM 1638 O O . LEU A 1 204 ? 27.600 6.267 -20.828 1.00 88.38 204 LEU A O 1
ATOM 1642 N N . GLU A 1 205 ? 26.088 7.829 -20.212 1.00 88.31 205 GLU A N 1
ATOM 1643 C CA . GLU A 1 205 ? 26.099 8.583 -21.466 1.00 88.31 205 GLU A CA 1
ATOM 1644 C C . GLU A 1 205 ? 27.503 9.149 -21.763 1.00 88.31 205 GLU A C 1
ATOM 1646 O O . GLU A 1 205 ? 28.214 9.664 -20.891 1.00 88.31 205 GLU A O 1
ATOM 1651 N N . THR A 1 206 ? 27.924 9.062 -23.021 1.00 88.25 206 THR A N 1
ATOM 1652 C CA . THR A 1 206 ? 29.247 9.462 -23.493 1.00 88.25 206 THR A CA 1
ATOM 1653 C C . THR A 1 206 ? 29.225 9.883 -24.963 1.00 88.25 206 THR A C 1
ATOM 1655 O O . THR A 1 206 ? 28.364 9.514 -25.751 1.00 88.25 206 THR A O 1
ATOM 1658 N N . THR A 1 207 ? 30.236 10.651 -25.367 1.00 93.56 207 THR A N 1
ATOM 1659 C CA . THR A 1 207 ? 30.464 11.028 -26.776 1.00 93.56 207 THR A CA 1
ATOM 1660 C C . THR A 1 207 ? 31.553 10.185 -27.445 1.00 93.56 207 THR A C 1
ATOM 1662 O O . THR A 1 207 ? 31.945 10.465 -28.578 1.00 93.56 207 THR A O 1
ATOM 1665 N N . ASP A 1 208 ? 32.069 9.169 -26.747 1.00 90.81 208 ASP A N 1
ATOM 1666 C CA . ASP A 1 208 ? 33.094 8.261 -27.263 1.00 90.81 208 ASP A CA 1
ATOM 1667 C C . ASP A 1 208 ? 32.542 7.448 -28.454 1.00 90.81 208 ASP A C 1
ATOM 1669 O O . ASP A 1 208 ? 31.587 6.694 -28.273 1.00 90.81 208 ASP A O 1
ATOM 1673 N N . PRO A 1 209 ? 33.126 7.537 -29.664 1.00 89.31 209 PRO A N 1
ATOM 1674 C CA . PRO A 1 209 ? 32.666 6.772 -30.824 1.00 89.31 209 PRO A CA 1
ATOM 1675 C C . PRO A 1 209 ? 32.772 5.249 -30.675 1.00 89.31 209 PRO A C 1
ATOM 1677 O O . PRO A 1 209 ? 32.194 4.532 -31.485 1.00 89.31 209 PRO A O 1
ATOM 1680 N N . GLY A 1 210 ? 33.553 4.756 -29.707 1.00 87.62 210 GLY A N 1
ATOM 1681 C CA . GLY A 1 210 ? 33.657 3.329 -29.401 1.00 87.62 210 GLY A CA 1
ATOM 1682 C C . GLY A 1 210 ? 32.602 2.816 -28.422 1.00 87.62 210 GLY A C 1
ATOM 1683 O O . GLY A 1 210 ? 32.627 1.630 -28.116 1.00 87.62 210 GLY A O 1
ATOM 1684 N N . SER A 1 211 ? 31.745 3.697 -27.903 1.00 89.94 211 SER A N 1
ATOM 1685 C CA . SER A 1 211 ? 30.665 3.352 -26.977 1.00 89.94 211 SER A CA 1
ATOM 1686 C C . SER A 1 211 ? 29.511 2.623 -27.662 1.00 89.94 211 SER A C 1
ATOM 1688 O O . SER A 1 211 ? 29.337 2.706 -28.881 1.00 89.94 211 SER A O 1
ATOM 1690 N N . ASP A 1 212 ? 28.691 1.953 -26.860 1.00 88.62 212 ASP A N 1
ATOM 1691 C CA . ASP A 1 212 ? 27.486 1.289 -27.337 1.00 88.62 212 ASP A CA 1
ATOM 1692 C C . ASP A 1 212 ? 26.410 2.357 -27.538 1.00 88.62 212 ASP A C 1
ATOM 1694 O O . ASP A 1 212 ? 25.799 2.830 -26.588 1.00 88.62 212 ASP A O 1
ATOM 1698 N N . TYR A 1 213 ? 26.240 2.816 -28.779 1.00 87.81 213 TYR A N 1
ATOM 1699 C CA . TYR A 1 213 ? 25.230 3.816 -29.156 1.00 87.81 213 TYR A CA 1
ATOM 1700 C C . TYR A 1 213 ? 25.269 5.125 -28.341 1.00 87.81 213 TYR A C 1
ATOM 1702 O O . TYR A 1 213 ? 24.250 5.797 -28.206 1.00 87.81 213 TYR A O 1
ATOM 1710 N N . GLY A 1 214 ? 26.448 5.531 -27.857 1.00 90.12 214 GLY A N 1
ATOM 1711 C CA . GLY A 1 214 ? 26.610 6.718 -27.010 1.00 90.12 214 GLY A CA 1
ATOM 1712 C C . GLY A 1 214 ? 26.653 6.415 -25.513 1.00 90.12 214 GLY A C 1
ATOM 1713 O O . GLY A 1 214 ? 26.599 7.345 -24.718 1.00 90.12 214 GLY A O 1
ATOM 1714 N N . HIS A 1 215 ? 26.759 5.147 -25.115 1.00 90.62 215 HIS A N 1
ATOM 1715 C CA . HIS A 1 215 ? 26.674 4.727 -23.719 1.00 90.62 215 HIS A CA 1
ATOM 1716 C C . HIS A 1 215 ? 27.739 3.692 -23.344 1.00 90.62 215 HIS A C 1
ATOM 1718 O O . HIS A 1 215 ? 28.203 2.894 -24.162 1.00 90.62 215 HIS A O 1
ATOM 1724 N N . TRP A 1 216 ? 28.132 3.700 -22.073 1.00 91.56 216 TRP A N 1
ATOM 1725 C CA . TRP A 1 216 ? 28.991 2.680 -21.485 1.00 91.56 216 TRP A CA 1
ATOM 1726 C C . TRP A 1 216 ? 28.267 1.919 -20.380 1.00 91.56 216 TRP A C 1
ATOM 1728 O O . TRP A 1 216 ? 27.789 2.516 -19.419 1.00 91.56 216 TRP A O 1
ATOM 1738 N N . GLY A 1 217 ? 28.291 0.593 -20.489 1.00 91.31 217 GLY A N 1
ATOM 1739 C CA . GLY A 1 217 ? 27.788 -0.333 -19.488 1.00 91.31 217 GLY A CA 1
ATOM 1740 C C . GLY A 1 217 ? 28.819 -0.697 -18.423 1.00 91.31 217 GLY A C 1
ATOM 1741 O O . GLY A 1 217 ? 29.975 -0.253 -18.430 1.00 91.31 217 GLY A O 1
ATOM 1742 N N . TRP A 1 218 ? 28.412 -1.571 -17.502 1.00 91.94 218 TRP A N 1
ATOM 1743 C CA . TRP A 1 218 ? 29.195 -1.956 -16.321 1.00 91.94 218 TRP A CA 1
ATOM 1744 C C . TRP A 1 218 ? 30.612 -2.460 -16.643 1.00 91.94 218 TRP A C 1
ATOM 1746 O O . TRP A 1 218 ? 31.543 -2.153 -15.892 1.00 91.94 218 TRP A O 1
ATOM 1756 N N . ARG A 1 219 ? 30.818 -3.154 -17.777 1.00 92.06 219 ARG A N 1
ATOM 1757 C CA . ARG A 1 219 ? 32.129 -3.713 -18.174 1.00 92.06 219 ARG A CA 1
ATOM 1758 C C . ARG A 1 219 ? 33.199 -2.647 -18.372 1.00 92.06 219 ARG A C 1
ATOM 1760 O O . ARG A 1 219 ? 34.390 -2.951 -18.336 1.00 92.06 219 ARG A O 1
ATOM 1767 N N . LYS A 1 220 ? 32.793 -1.396 -18.603 1.00 90.62 220 LYS A N 1
ATOM 1768 C CA . LYS A 1 220 ? 33.717 -0.270 -18.725 1.00 90.62 220 LYS A CA 1
ATOM 1769 C C . LYS A 1 220 ? 34.307 0.146 -17.378 1.00 90.62 220 LYS A C 1
ATOM 1771 O O . LYS A 1 220 ? 35.416 0.678 -17.343 1.00 90.62 220 LYS A O 1
ATOM 1776 N N . PHE A 1 221 ? 33.570 -0.074 -16.291 1.00 89.19 221 PHE A N 1
ATOM 1777 C CA . PHE A 1 221 ? 33.849 0.528 -14.988 1.00 89.19 221 PHE A CA 1
ATOM 1778 C C . PHE A 1 221 ? 34.300 -0.476 -13.935 1.00 89.19 221 PHE A C 1
ATOM 1780 O O . PHE A 1 221 ? 34.982 -0.082 -12.989 1.00 89.19 221 PHE A O 1
ATOM 1787 N N . MET A 1 222 ? 33.920 -1.748 -14.066 1.00 91.06 222 MET A N 1
ATOM 1788 C CA . MET A 1 222 ? 34.180 -2.755 -13.042 1.00 91.06 222 MET A CA 1
ATOM 1789 C C . MET A 1 222 ? 34.257 -4.174 -13.607 1.00 91.06 222 MET A C 1
ATOM 1791 O O . MET A 1 222 ? 33.812 -4.451 -14.721 1.00 91.06 222 MET A O 1
ATOM 1795 N N . ASP A 1 223 ? 34.839 -5.075 -12.817 1.00 93.38 223 ASP A N 1
ATOM 1796 C CA . ASP A 1 223 ? 34.808 -6.507 -13.087 1.00 93.38 223 ASP A CA 1
ATOM 1797 C C . ASP A 1 223 ? 33.496 -7.147 -12.606 1.00 93.38 223 ASP A C 1
ATOM 1799 O O . ASP A 1 223 ? 32.674 -6.533 -11.920 1.00 93.38 223 ASP A O 1
ATOM 1803 N N . TRP A 1 224 ? 33.284 -8.401 -13.006 1.00 94.56 224 TRP A N 1
ATOM 1804 C CA . TRP A 1 224 ? 32.060 -9.130 -12.689 1.00 94.56 224 TRP A CA 1
ATOM 1805 C C . TRP A 1 224 ? 31.831 -9.338 -11.184 1.00 94.56 224 TRP A C 1
ATOM 1807 O O . TRP A 1 224 ? 30.722 -9.050 -10.743 1.00 94.56 224 TRP A O 1
ATOM 1817 N N . PRO A 1 225 ? 32.822 -9.753 -10.367 1.00 95.94 225 PRO A N 1
ATOM 1818 C CA . PRO A 1 225 ? 32.616 -9.880 -8.924 1.00 95.94 225 PRO A CA 1
ATOM 1819 C C . PRO A 1 225 ? 32.148 -8.576 -8.269 1.00 95.94 225 PRO A C 1
ATOM 1821 O O . PRO A 1 225 ? 31.262 -8.603 -7.413 1.00 95.94 225 PRO A O 1
ATOM 1824 N N . THR A 1 226 ? 32.692 -7.433 -8.700 1.00 93.25 226 THR A N 1
ATOM 1825 C CA . THR A 1 226 ? 32.257 -6.117 -8.217 1.00 93.25 226 THR A CA 1
ATOM 1826 C C . THR A 1 226 ? 30.821 -5.818 -8.647 1.00 93.25 226 THR A C 1
ATOM 1828 O O . THR A 1 226 ? 30.005 -5.427 -7.812 1.00 93.25 226 THR A O 1
ATOM 1831 N N . TYR A 1 227 ? 30.481 -6.042 -9.921 1.00 93.25 227 TYR A N 1
ATOM 1832 C CA . TYR A 1 227 ? 29.131 -5.788 -10.429 1.00 93.25 227 TYR A CA 1
ATOM 1833 C C . TYR A 1 227 ? 28.080 -6.696 -9.778 1.00 93.25 227 TYR A C 1
ATOM 1835 O O . TYR A 1 227 ? 27.053 -6.212 -9.306 1.00 93.25 227 TYR A O 1
ATOM 1843 N N . LEU A 1 228 ? 28.365 -7.994 -9.654 1.00 93.06 228 LEU A N 1
ATOM 1844 C CA . LEU A 1 228 ? 27.503 -8.943 -8.956 1.00 93.06 228 LEU A CA 1
ATOM 1845 C C . LEU A 1 228 ? 27.322 -8.549 -7.483 1.00 93.06 228 LEU A C 1
ATOM 1847 O O . LEU A 1 228 ? 26.216 -8.643 -6.961 1.00 93.06 228 LEU A O 1
ATOM 1851 N N . GLY A 1 229 ? 28.372 -8.059 -6.816 1.00 92.25 229 GLY A N 1
ATOM 1852 C CA . GLY A 1 229 ? 28.274 -7.509 -5.461 1.00 92.25 229 GLY A CA 1
ATOM 1853 C C . GLY A 1 229 ? 27.286 -6.341 -5.355 1.00 92.25 229 GLY A C 1
ATOM 1854 O O . GLY A 1 229 ? 26.473 -6.311 -4.431 1.00 92.25 229 GLY A O 1
ATOM 1855 N N . LEU A 1 230 ? 27.296 -5.420 -6.326 1.00 89.50 230 LEU A N 1
ATOM 1856 C CA . LEU A 1 230 ? 26.329 -4.317 -6.392 1.00 89.50 230 LEU A CA 1
ATOM 1857 C C . LEU A 1 230 ? 24.904 -4.814 -6.631 1.00 89.50 230 LEU A C 1
ATOM 1859 O O . LEU A 1 230 ? 23.992 -4.380 -5.932 1.00 89.50 230 LEU A O 1
ATOM 1863 N N . LEU A 1 231 ? 24.713 -5.748 -7.566 1.00 91.88 231 LEU A N 1
ATOM 1864 C CA . LEU A 1 231 ? 23.405 -6.348 -7.836 1.00 91.88 231 LEU A CA 1
ATOM 1865 C C . LEU A 1 231 ? 22.840 -7.033 -6.586 1.00 91.88 231 LEU A C 1
ATOM 1867 O O . LEU A 1 231 ? 21.683 -6.817 -6.244 1.00 91.88 231 LEU A O 1
ATOM 1871 N N . LYS A 1 232 ? 23.668 -7.788 -5.852 1.00 91.12 232 LYS A N 1
ATOM 1872 C CA . LYS A 1 232 ? 23.289 -8.416 -4.575 1.00 91.12 232 LYS A CA 1
ATOM 1873 C C . LYS A 1 232 ? 22.917 -7.380 -3.511 1.00 91.12 232 LYS A C 1
ATOM 1875 O O . LYS A 1 232 ? 21.932 -7.560 -2.798 1.00 91.12 232 LYS A O 1
ATOM 1880 N N . SER A 1 233 ? 23.678 -6.287 -3.411 1.00 88.06 233 SER A N 1
ATOM 1881 C CA . SER A 1 233 ? 23.377 -5.187 -2.485 1.00 88.06 233 SER A CA 1
ATOM 1882 C C . SER A 1 233 ? 22.053 -4.509 -2.831 1.00 88.06 233 SER A C 1
ATOM 1884 O O . SER A 1 233 ? 21.228 -4.287 -1.950 1.00 88.06 233 SER A O 1
ATOM 1886 N N . TYR A 1 234 ? 21.829 -4.215 -4.111 1.00 89.69 234 TYR A N 1
ATOM 1887 C CA . TYR A 1 234 ? 20.579 -3.644 -4.598 1.00 89.69 234 TYR A CA 1
ATOM 1888 C C . TYR A 1 234 ? 19.401 -4.579 -4.315 1.00 89.69 234 TYR A C 1
ATOM 1890 O O . TYR A 1 234 ? 18.380 -4.159 -3.776 1.00 89.69 234 TYR A O 1
ATOM 1898 N N . ASN A 1 235 ? 19.576 -5.872 -4.596 1.00 90.31 235 ASN A N 1
ATOM 1899 C CA . ASN A 1 235 ? 18.572 -6.895 -4.350 1.00 90.31 235 ASN A CA 1
ATOM 1900 C C . ASN A 1 235 ? 18.172 -6.993 -2.870 1.00 90.31 235 ASN A C 1
ATOM 1902 O O . ASN A 1 235 ? 16.987 -7.082 -2.548 1.00 90.31 235 ASN A O 1
ATOM 1906 N N . SER A 1 236 ? 19.156 -6.928 -1.967 1.00 85.25 236 SER A N 1
ATOM 1907 C CA . SER A 1 236 ? 18.936 -6.888 -0.515 1.00 85.25 236 SER A CA 1
ATOM 1908 C C . SER A 1 236 ? 18.088 -5.684 -0.099 1.00 85.25 236 SER A C 1
ATOM 1910 O O . SER A 1 236 ? 17.195 -5.806 0.738 1.00 85.25 236 SER A O 1
ATOM 1912 N N . GLU A 1 237 ? 18.308 -4.527 -0.725 1.00 85.31 237 GLU A N 1
ATOM 1913 C CA . GLU A 1 237 ? 17.523 -3.325 -0.459 1.00 85.31 237 GLU A CA 1
ATOM 1914 C C . GLU A 1 237 ? 16.089 -3.446 -0.973 1.00 85.31 237 GLU A C 1
ATOM 1916 O O . GLU A 1 237 ? 15.158 -3.301 -0.183 1.00 85.31 237 GLU A O 1
ATOM 1921 N N . ILE A 1 238 ? 15.878 -3.792 -2.245 1.00 87.19 238 ILE A N 1
ATOM 1922 C CA . ILE A 1 238 ? 14.517 -3.886 -2.808 1.00 87.19 238 ILE A CA 1
ATOM 1923 C C . ILE A 1 238 ? 13.700 -5.053 -2.232 1.00 87.19 238 ILE A C 1
ATOM 1925 O O . ILE A 1 238 ? 12.477 -5.106 -2.376 1.00 87.19 238 ILE A O 1
ATOM 1929 N N . SER A 1 239 ? 14.349 -6.005 -1.559 1.00 8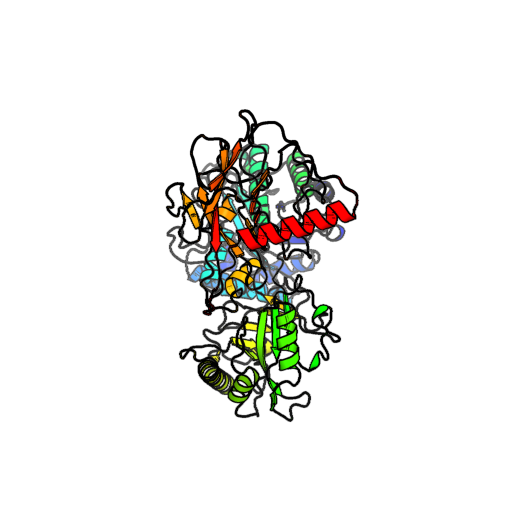2.69 239 SER A N 1
ATOM 1930 C CA . SER A 1 239 ? 13.672 -7.074 -0.814 1.00 82.69 239 SER A CA 1
ATOM 1931 C C . SER A 1 239 ? 12.999 -6.576 0.467 1.00 82.69 239 SER A C 1
ATOM 1933 O O . SER A 1 239 ? 12.091 -7.238 0.963 1.00 82.69 239 SER A O 1
ATOM 1935 N N . LYS A 1 240 ? 13.382 -5.392 0.961 1.00 76.38 240 LYS A N 1
ATOM 1936 C CA . LYS A 1 240 ? 12.723 -4.700 2.080 1.00 76.38 240 LYS A CA 1
ATOM 1937 C C . LYS A 1 240 ? 11.459 -3.954 1.642 1.00 76.38 240 LYS A C 1
ATOM 1939 O O . LYS A 1 240 ? 10.686 -3.525 2.491 1.00 76.38 240 LYS A O 1
ATOM 1944 N N . ASP A 1 241 ? 11.245 -3.800 0.333 1.00 80.19 241 ASP A N 1
ATOM 1945 C CA . ASP A 1 241 ? 10.108 -3.080 -0.235 1.00 80.19 241 ASP A CA 1
ATOM 1946 C C . ASP A 1 241 ? 9.080 -4.051 -0.833 1.00 80.19 241 ASP A C 1
ATOM 1948 O O . ASP A 1 241 ? 9.237 -4.525 -1.964 1.00 80.19 241 ASP A O 1
ATOM 1952 N N . PRO A 1 242 ? 7.991 -4.344 -0.106 1.00 75.31 242 PRO A N 1
ATOM 1953 C CA . PRO A 1 242 ? 6.998 -5.341 -0.512 1.00 75.31 242 PRO A CA 1
ATOM 1954 C C . PRO A 1 242 ? 6.171 -4.917 -1.736 1.00 75.31 242 PRO A C 1
ATOM 1956 O O . PRO A 1 242 ? 5.559 -5.752 -2.394 1.00 75.31 242 PRO A O 1
ATOM 1959 N N . TYR A 1 243 ? 6.159 -3.622 -2.062 1.00 81.69 243 TYR A N 1
ATOM 1960 C CA . TYR A 1 243 ? 5.492 -3.076 -3.246 1.00 81.69 243 TYR A CA 1
ATOM 1961 C C . TYR A 1 243 ? 6.363 -3.136 -4.510 1.00 81.69 243 TYR A C 1
ATOM 1963 O O . TYR A 1 243 ? 5.875 -2.787 -5.580 1.00 81.69 243 TYR A O 1
ATOM 1971 N N . VAL A 1 244 ? 7.627 -3.562 -4.418 1.00 89.19 244 VAL A N 1
ATOM 1972 C CA . VAL A 1 244 ? 8.493 -3.808 -5.579 1.00 89.19 244 VAL A CA 1
ATOM 1973 C C . VAL A 1 244 ? 8.426 -5.292 -5.919 1.00 89.19 244 VAL A C 1
ATOM 1975 O O . VAL A 1 244 ? 8.717 -6.132 -5.078 1.00 89.19 244 VAL A O 1
ATOM 1978 N N . LEU A 1 245 ? 8.058 -5.642 -7.144 1.00 90.31 245 LEU A N 1
ATOM 1979 C CA . LEU A 1 245 ? 7.943 -7.027 -7.605 1.00 90.31 245 LEU A CA 1
ATOM 1980 C C . LEU A 1 245 ? 9.302 -7.603 -8.010 1.00 90.31 245 LEU A C 1
ATOM 1982 O O . LEU A 1 245 ? 9.575 -8.773 -7.783 1.00 90.31 245 LEU A O 1
ATOM 1986 N N . GLY A 1 246 ? 10.172 -6.765 -8.566 1.00 92.44 246 GLY A N 1
ATOM 1987 C CA . GLY A 1 246 ? 11.510 -7.155 -8.979 1.00 92.44 246 GLY A CA 1
ATOM 1988 C C . GLY A 1 246 ? 12.188 -6.084 -9.822 1.00 92.44 246 GLY A C 1
ATOM 1989 O O . GLY A 1 246 ? 11.663 -4.982 -9.995 1.00 92.44 246 GLY A O 1
ATOM 1990 N N . ALA A 1 247 ? 13.364 -6.429 -10.322 1.00 94.75 247 ALA A N 1
ATOM 1991 C CA . ALA A 1 247 ? 14.240 -5.624 -11.136 1.00 94.75 247 ALA A CA 1
ATOM 1992 C C . ALA A 1 247 ? 14.920 -6.503 -12.189 1.00 94.75 247 ALA A C 1
ATOM 1994 O O . ALA A 1 247 ? 15.477 -7.558 -11.875 1.00 94.75 247 ALA A O 1
ATOM 1995 N N . SER A 1 248 ? 14.896 -6.072 -13.444 1.00 94.75 248 SER A N 1
ATOM 1996 C CA . SER A 1 248 ? 15.549 -6.781 -14.539 1.00 94.75 248 SER A CA 1
ATOM 1997 C C . SER A 1 248 ? 16.854 -6.112 -14.932 1.00 94.75 248 SER A C 1
ATOM 1999 O O . SER A 1 248 ? 16.879 -4.969 -15.381 1.00 94.75 248 SER A O 1
ATOM 2001 N N . ILE A 1 249 ? 17.944 -6.859 -14.784 1.00 94.06 249 ILE A N 1
ATOM 2002 C CA . ILE A 1 249 ? 19.288 -6.446 -15.176 1.00 94.06 249 ILE A CA 1
ATOM 2003 C C . ILE A 1 249 ? 19.298 -6.244 -16.688 1.00 94.06 249 ILE A C 1
ATOM 2005 O O . ILE A 1 249 ? 18.924 -7.155 -17.434 1.00 94.06 249 ILE A O 1
ATOM 2009 N N . PHE A 1 250 ? 19.712 -5.060 -17.134 1.00 87.69 250 PHE A N 1
ATOM 2010 C CA . PHE A 1 250 ? 19.787 -4.741 -18.553 1.00 87.69 250 PHE A CA 1
ATOM 2011 C C . PHE A 1 250 ? 20.929 -5.523 -19.213 1.00 87.69 250 PHE A C 1
ATOM 2013 O O . PHE A 1 250 ? 22.106 -5.263 -18.961 1.00 87.69 250 PHE A O 1
ATOM 2020 N N . THR A 1 251 ? 20.580 -6.507 -20.046 1.00 75.19 251 THR A N 1
ATOM 2021 C CA . THR A 1 251 ? 21.540 -7.373 -20.747 1.00 75.19 251 THR A CA 1
ATOM 2022 C C . THR A 1 251 ? 21.166 -7.467 -22.225 1.00 75.19 251 THR A C 1
ATOM 2024 O O . THR A 1 251 ? 20.144 -8.070 -22.554 1.00 75.19 251 THR A O 1
ATOM 2027 N N . GLU A 1 252 ? 21.925 -6.860 -23.147 1.00 63.81 252 GLU A N 1
ATOM 2028 C CA . GLU A 1 252 ? 21.434 -6.723 -24.527 1.00 63.81 252 GLU A CA 1
ATOM 2029 C C . GLU A 1 252 ? 22.122 -7.572 -25.603 1.00 63.81 252 GLU A C 1
ATOM 2031 O O . GLU A 1 252 ? 23.048 -7.126 -26.282 1.00 63.81 252 GLU A O 1
ATOM 2036 N N . GLY A 1 253 ? 21.476 -8.697 -25.929 1.00 64.88 253 GLY A N 1
ATOM 2037 C CA . GLY A 1 253 ? 21.693 -9.506 -27.138 1.00 64.88 253 GLY A CA 1
ATOM 2038 C C . GLY A 1 253 ? 21.411 -8.825 -28.493 1.00 64.88 253 GLY A C 1
ATOM 2039 O O . GLY A 1 253 ? 21.251 -9.543 -29.485 1.00 64.88 253 GLY A O 1
ATOM 2040 N N . GLY A 1 254 ? 21.335 -7.488 -28.538 1.00 68.38 254 GLY A N 1
ATOM 2041 C CA . GLY A 1 254 ? 21.126 -6.635 -29.717 1.00 68.38 254 GLY A CA 1
ATOM 2042 C C . GLY A 1 254 ? 22.309 -5.706 -30.057 1.00 68.38 254 GLY A C 1
ATOM 2043 O O . GLY A 1 254 ? 22.237 -4.953 -31.030 1.00 68.38 254 GLY A O 1
ATOM 2044 N N . GLY A 1 255 ? 23.442 -5.828 -29.348 1.00 76.69 255 GLY A N 1
ATOM 2045 C CA . GLY A 1 255 ? 24.721 -5.213 -29.744 1.00 76.69 255 GLY A CA 1
ATOM 2046 C C . GLY A 1 255 ? 25.350 -4.251 -28.735 1.00 76.69 255 GLY A C 1
ATOM 2047 O O . GLY A 1 255 ? 26.178 -3.443 -29.145 1.00 76.69 255 GLY A O 1
ATOM 2048 N N . TRP A 1 256 ? 24.983 -4.327 -27.451 1.00 87.25 256 TRP A N 1
ATOM 2049 C CA . TRP A 1 256 ? 25.538 -3.480 -26.386 1.00 87.25 256 TRP A CA 1
ATOM 2050 C C . TRP A 1 256 ? 26.600 -4.238 -25.596 1.00 87.25 256 TRP A C 1
ATOM 2052 O O . TRP A 1 256 ? 26.377 -4.712 -24.477 1.00 87.25 256 TRP A O 1
ATOM 2062 N N . GLU A 1 257 ? 27.764 -4.411 -26.219 1.00 89.81 257 GLU A N 1
ATOM 2063 C CA . GLU A 1 257 ? 28.814 -5.309 -25.733 1.00 89.81 257 GLU A CA 1
ATOM 2064 C C . GLU A 1 257 ? 29.265 -4.993 -24.299 1.00 89.81 257 GLU A C 1
ATOM 2066 O O . GLU A 1 257 ? 29.630 -5.905 -23.555 1.00 89.81 257 GLU A O 1
ATOM 2071 N N . SER A 1 258 ? 29.227 -3.725 -23.882 1.00 91.56 258 SER A N 1
ATOM 2072 C CA . SER A 1 258 ? 29.642 -3.289 -22.546 1.00 91.56 258 SER A CA 1
ATOM 2073 C C . SER A 1 258 ? 28.611 -3.553 -21.435 1.00 91.56 258 SER A C 1
ATOM 2075 O O . SER A 1 258 ? 28.964 -3.448 -20.256 1.00 91.56 258 SER A O 1
ATOM 2077 N N . PHE A 1 259 ? 27.386 -3.961 -21.784 1.00 91.69 259 PHE A N 1
ATOM 2078 C CA . PHE A 1 259 ? 26.302 -4.310 -20.852 1.00 91.69 259 PHE A CA 1
ATOM 2079 C C . PHE A 1 259 ? 26.105 -5.826 -20.704 1.00 91.69 259 PHE A C 1
ATOM 2081 O O . PHE A 1 259 ? 25.626 -6.299 -19.675 1.00 91.69 259 PHE A O 1
ATOM 2088 N N . GLU A 1 260 ? 26.511 -6.597 -21.712 1.00 90.00 260 GLU A N 1
ATOM 2089 C CA . GLU A 1 260 ? 26.231 -8.031 -21.823 1.00 90.00 260 GLU A CA 1
ATOM 2090 C C . GLU A 1 260 ? 26.722 -8.869 -20.636 1.00 90.00 260 GLU A C 1
ATOM 2092 O O . GLU A 1 260 ? 27.742 -8.567 -20.010 1.00 90.00 260 GLU A O 1
ATOM 2097 N N . LEU A 1 261 ? 26.056 -9.997 -20.384 1.00 91.44 261 LEU A N 1
ATOM 2098 C CA . LEU A 1 261 ? 26.531 -11.062 -19.495 1.00 91.44 261 LEU A CA 1
ATOM 2099 C C . LEU A 1 261 ? 26.900 -12.290 -20.330 1.00 91.44 261 LEU A C 1
ATOM 2101 O O . LEU A 1 261 ? 26.183 -12.674 -21.249 1.00 91.44 261 LEU A O 1
ATOM 2105 N N . ASN A 1 262 ? 28.031 -12.921 -20.020 1.00 91.25 262 ASN A N 1
ATOM 2106 C CA . ASN A 1 262 ? 28.377 -14.203 -20.630 1.00 91.25 262 ASN A CA 1
ATOM 2107 C C . ASN A 1 262 ? 27.646 -15.359 -19.916 1.00 91.25 262 ASN A C 1
ATOM 2109 O O . ASN A 1 262 ? 27.060 -15.177 -18.850 1.00 91.25 262 ASN A O 1
ATOM 2113 N N . GLN A 1 263 ? 27.701 -16.564 -20.488 1.00 92.19 263 GLN A N 1
ATOM 2114 C CA . GLN A 1 263 ? 27.015 -17.733 -19.930 1.00 92.19 263 GLN A CA 1
ATOM 2115 C C . GLN A 1 263 ? 27.406 -18.031 -18.473 1.00 92.19 263 GLN A C 1
ATOM 2117 O O . GLN A 1 263 ? 26.530 -18.311 -17.666 1.00 92.19 263 GLN A O 1
ATOM 2122 N N . GLU A 1 264 ? 28.692 -17.961 -18.129 1.00 94.56 264 GLU A N 1
ATOM 2123 C CA . GLU A 1 264 ? 29.169 -18.222 -16.763 1.00 94.56 264 GLU A CA 1
ATOM 2124 C C . GLU A 1 264 ? 28.571 -17.220 -15.766 1.00 94.56 264 GLU A C 1
ATOM 2126 O O . GLU A 1 264 ? 28.066 -17.613 -14.719 1.00 94.56 264 GLU A O 1
ATOM 2131 N N . GLN A 1 265 ? 28.525 -15.941 -16.144 1.00 95.12 265 GLN A N 1
ATOM 2132 C CA . GLN A 1 265 ? 27.955 -14.856 -15.341 1.00 95.12 265 GLN A CA 1
ATOM 2133 C C . GLN A 1 265 ? 26.441 -15.014 -15.150 1.00 95.12 265 GLN A C 1
ATOM 2135 O O . GLN A 1 265 ? 25.931 -14.820 -14.049 1.00 95.12 265 GLN A O 1
ATOM 2140 N N . VAL A 1 266 ? 25.717 -15.413 -16.202 1.00 93.75 266 VAL A N 1
ATOM 2141 C CA . VAL A 1 266 ? 24.274 -15.698 -16.122 1.00 93.75 266 VAL A CA 1
ATOM 2142 C C . VAL A 1 266 ? 23.996 -16.859 -15.165 1.00 93.75 266 VAL A C 1
ATOM 2144 O O . VAL A 1 266 ? 23.073 -16.780 -14.357 1.00 93.75 266 VAL A O 1
ATOM 2147 N N . LEU A 1 267 ? 24.791 -17.930 -15.216 1.00 95.12 267 LEU A N 1
ATOM 2148 C CA . LEU A 1 267 ? 24.600 -19.080 -14.328 1.00 95.12 267 LEU A CA 1
ATOM 2149 C C . LEU A 1 267 ? 24.998 -18.768 -12.876 1.00 95.12 267 LEU A C 1
ATOM 2151 O O . LEU A 1 267 ? 24.317 -19.220 -11.964 1.00 95.12 267 LEU A O 1
ATOM 2155 N N . GLU A 1 268 ? 26.022 -17.942 -12.643 1.00 95.69 268 GLU A N 1
ATOM 2156 C CA . GLU A 1 268 ? 26.356 -17.472 -11.290 1.00 95.69 268 GLU A CA 1
ATOM 2157 C C . GLU A 1 268 ? 25.252 -16.575 -10.702 1.00 95.69 268 GLU A C 1
ATOM 2159 O O . GLU A 1 268 ? 24.947 -16.652 -9.509 1.00 95.69 268 GLU A O 1
ATOM 2164 N N . LEU A 1 269 ? 24.604 -15.753 -11.536 1.00 94.19 269 LEU A N 1
ATOM 2165 C CA . LEU A 1 269 ? 23.408 -15.012 -11.137 1.00 94.19 269 LEU A CA 1
ATOM 2166 C C . LEU A 1 269 ? 22.260 -15.966 -10.764 1.00 94.19 269 LEU A C 1
ATOM 2168 O O . LEU A 1 269 ? 21.596 -15.734 -9.755 1.00 94.19 269 LEU A O 1
ATOM 2172 N N . ALA A 1 270 ? 22.049 -17.046 -11.524 1.00 94.75 270 ALA A N 1
ATOM 2173 C CA . ALA A 1 270 ? 21.037 -18.055 -11.200 1.00 94.75 270 ALA A CA 1
ATOM 2174 C C . ALA A 1 270 ? 21.301 -18.718 -9.840 1.00 94.75 270 ALA A C 1
ATOM 2176 O O . ALA A 1 270 ? 20.385 -18.832 -9.028 1.00 94.75 270 ALA A O 1
ATOM 2177 N N . ASP A 1 271 ? 22.558 -19.090 -9.574 1.00 95.00 271 ASP A N 1
ATOM 2178 C CA . ASP A 1 271 ? 22.974 -19.703 -8.310 1.00 95.00 271 ASP A CA 1
ATOM 2179 C C . ASP A 1 271 ? 22.770 -18.744 -7.118 1.00 95.00 271 ASP A C 1
ATOM 2181 O O . ASP A 1 271 ? 22.478 -19.193 -6.009 1.00 95.00 271 ASP A O 1
ATOM 2185 N N . TYR A 1 272 ? 22.900 -17.426 -7.326 1.00 93.88 272 TYR A N 1
ATOM 2186 C CA . TYR A 1 272 ? 22.537 -16.424 -6.318 1.00 93.88 272 TYR A CA 1
ATOM 2187 C C . TYR A 1 272 ? 21.022 -16.355 -6.093 1.00 93.88 272 TYR A C 1
ATOM 2189 O O . TYR A 1 272 ? 20.589 -16.408 -4.943 1.00 93.88 272 TYR A O 1
ATOM 2197 N N . ILE A 1 273 ? 20.229 -16.292 -7.169 1.00 93.06 273 ILE A N 1
ATOM 2198 C CA . ILE A 1 273 ? 18.760 -16.265 -7.088 1.00 93.06 273 ILE A CA 1
ATOM 2199 C C . ILE A 1 273 ? 18.236 -17.516 -6.359 1.00 93.06 273 ILE A C 1
ATOM 2201 O O . ILE A 1 273 ? 17.309 -17.435 -5.561 1.00 93.06 273 ILE A O 1
ATOM 2205 N N . ALA A 1 274 ? 18.863 -18.677 -6.545 1.00 92.31 274 ALA A N 1
ATOM 2206 C CA . ALA A 1 274 ? 18.496 -19.902 -5.831 1.00 92.31 274 ALA A CA 1
ATOM 2207 C C . ALA A 1 274 ? 18.648 -19.796 -4.298 1.00 92.31 274 ALA A C 1
ATOM 2209 O O . ALA A 1 274 ? 17.964 -20.490 -3.546 1.00 92.31 274 ALA A O 1
ATOM 2210 N N . GLN A 1 275 ? 19.557 -18.936 -3.826 1.00 89.25 275 GLN A N 1
ATOM 2211 C CA . GLN A 1 275 ? 19.917 -18.801 -2.413 1.00 89.25 275 GLN A CA 1
ATOM 2212 C C . GLN A 1 275 ? 19.118 -17.725 -1.673 1.00 89.25 275 GLN A C 1
ATOM 2214 O O . GLN A 1 275 ? 19.268 -17.616 -0.454 1.00 89.25 275 GLN A O 1
ATOM 2219 N N . GLU A 1 276 ? 18.309 -16.901 -2.349 1.00 78.69 276 GLU A N 1
ATOM 2220 C CA . GLU A 1 276 ? 17.681 -15.780 -1.647 1.00 78.69 276 GLU A CA 1
ATOM 2221 C C . GLU A 1 276 ? 16.600 -16.246 -0.654 1.00 78.69 276 GLU A C 1
ATOM 2223 O O . GLU A 1 276 ? 15.951 -17.298 -0.765 1.00 78.69 276 GLU A O 1
ATOM 2228 N N . VAL A 1 277 ? 16.397 -15.420 0.364 1.00 67.75 277 VAL A N 1
ATOM 2229 C CA . VAL A 1 277 ? 15.306 -15.581 1.323 1.00 67.75 277 VAL A CA 1
ATOM 2230 C C . VAL A 1 277 ? 14.063 -14.916 0.716 1.00 67.75 277 VAL A C 1
ATOM 2232 O O . VAL A 1 277 ? 14.195 -13.838 0.134 1.00 67.75 277 VAL A O 1
ATOM 2235 N N . PRO A 1 278 ? 12.862 -15.531 0.790 1.00 63.72 278 PRO A N 1
ATOM 2236 C CA . PRO A 1 278 ? 11.633 -14.866 0.356 1.00 63.72 278 PRO A CA 1
ATOM 2237 C C . PRO A 1 278 ? 11.502 -13.469 0.973 1.00 63.72 278 PRO A C 1
ATOM 2239 O O . PRO A 1 278 ? 11.892 -13.276 2.127 1.00 63.72 278 PRO A O 1
ATOM 2242 N N . LYS A 1 279 ? 10.912 -12.516 0.236 1.00 61.81 279 LYS A N 1
ATOM 2243 C CA . LYS A 1 279 ? 10.572 -11.212 0.821 1.00 61.81 279 LYS A CA 1
ATOM 2244 C C . LYS A 1 279 ? 9.706 -11.433 2.066 1.00 61.81 279 LYS A C 1
ATOM 2246 O O . LYS A 1 279 ? 8.792 -12.261 1.998 1.00 61.81 279 LYS A O 1
ATOM 2251 N N . PRO A 1 280 ? 9.969 -10.726 3.178 1.00 56.06 280 PRO A N 1
ATOM 2252 C CA . PRO A 1 280 ? 9.089 -10.789 4.330 1.00 56.06 280 PRO A CA 1
ATOM 2253 C C . PRO A 1 280 ? 7.690 -10.343 3.901 1.00 56.06 280 PRO A C 1
ATOM 2255 O O . PRO A 1 280 ? 7.519 -9.302 3.265 1.00 56.06 280 PRO A O 1
ATOM 2258 N N . GLU A 1 281 ? 6.691 -11.165 4.207 1.00 62.97 281 GLU A N 1
ATOM 2259 C CA . GLU A 1 281 ? 5.299 -10.805 3.977 1.00 62.97 281 GLU A CA 1
ATOM 2260 C C . GLU A 1 281 ? 4.942 -9.610 4.871 1.00 62.97 281 GLU A C 1
ATOM 2262 O O . GLU A 1 281 ? 5.325 -9.576 6.044 1.00 62.97 281 GLU A O 1
ATOM 2267 N N . ILE A 1 282 ? 4.213 -8.621 4.337 1.00 64.81 282 ILE A N 1
ATOM 2268 C CA . ILE A 1 282 ? 3.641 -7.583 5.199 1.00 64.81 282 ILE A CA 1
ATOM 2269 C C . ILE A 1 282 ? 2.579 -8.255 6.058 1.00 64.81 282 ILE A C 1
ATOM 2271 O O . ILE A 1 282 ? 1.518 -8.636 5.568 1.00 64.81 282 ILE A O 1
ATOM 2275 N N . VAL A 1 283 ? 2.851 -8.367 7.351 1.00 75.88 283 VAL A N 1
ATOM 2276 C CA . VAL A 1 283 ? 1.852 -8.808 8.318 1.00 75.88 283 VAL A CA 1
ATOM 2277 C C . VAL A 1 283 ? 1.140 -7.567 8.842 1.00 75.88 283 VAL A C 1
ATOM 2279 O O . VAL A 1 283 ? 1.635 -6.866 9.725 1.00 75.88 283 VAL A O 1
ATOM 2282 N N . TYR A 1 284 ? -0.010 -7.263 8.243 1.00 85.38 284 TYR A N 1
ATOM 2283 C CA . TYR A 1 284 ? -0.875 -6.190 8.721 1.00 85.38 284 TYR A CA 1
ATOM 2284 C C . TYR A 1 284 ? -1.475 -6.535 10.085 1.00 85.38 284 TYR A C 1
ATOM 2286 O O . TYR A 1 284 ? -1.809 -7.696 10.346 1.00 85.38 284 TYR A O 1
ATOM 2294 N N . ALA A 1 285 ? -1.667 -5.523 10.935 1.00 86.25 285 ALA A N 1
ATOM 2295 C CA . ALA A 1 285 ? -2.367 -5.717 12.200 1.00 86.25 285 ALA A CA 1
ATOM 2296 C C . ALA A 1 285 ? -3.823 -6.117 11.918 1.00 86.25 285 ALA A C 1
ATOM 2298 O O . ALA A 1 285 ? -4.531 -5.423 11.182 1.00 86.25 285 ALA A O 1
ATOM 2299 N N . LYS A 1 286 ? -4.271 -7.244 12.474 1.00 94.44 286 LYS A N 1
ATOM 2300 C CA . LYS A 1 286 ? -5.593 -7.808 12.176 1.00 94.44 286 LYS A CA 1
ATOM 2301 C C . LYS A 1 286 ? -6.643 -7.328 13.166 1.00 94.44 286 LYS A C 1
ATOM 2303 O O . LYS A 1 286 ? -6.417 -7.298 14.375 1.00 94.44 286 LYS A O 1
ATOM 2308 N N . LEU A 1 287 ? -7.821 -7.027 12.642 1.00 96.44 287 LEU A N 1
ATOM 2309 C CA . LEU A 1 287 ? -9.019 -6.689 13.394 1.00 96.44 287 LEU A CA 1
ATOM 2310 C C . LEU A 1 287 ? -10.210 -7.471 12.825 1.00 96.44 287 LEU A C 1
ATOM 2312 O O . LEU A 1 287 ? -10.103 -8.203 11.838 1.00 96.44 287 LEU A O 1
ATOM 2316 N N . PHE A 1 288 ? -11.358 -7.330 13.466 1.00 97.75 288 PHE A N 1
ATOM 2317 C CA . PHE A 1 288 ? -12.638 -7.777 12.932 1.00 97.75 288 PHE A CA 1
ATOM 2318 C C . PHE A 1 288 ? -13.744 -6.853 13.436 1.00 97.75 288 PHE A C 1
ATOM 2320 O O . PHE A 1 288 ? -13.570 -6.170 14.450 1.00 97.75 288 PHE A O 1
ATOM 2327 N N . ASP A 1 289 ? -14.902 -6.862 12.788 1.00 98.19 289 ASP A N 1
ATOM 2328 C CA . ASP A 1 289 ? -16.101 -6.222 13.320 1.00 98.19 289 ASP A CA 1
ATOM 2329 C C . ASP A 1 289 ? -17.136 -7.240 13.807 1.00 98.19 289 ASP A C 1
ATOM 2331 O O . ASP A 1 289 ? -17.214 -8.381 13.338 1.00 98.19 289 ASP A O 1
ATOM 2335 N N . ALA A 1 290 ? -17.909 -6.844 14.821 1.00 97.56 290 ALA A N 1
ATOM 2336 C CA . ALA A 1 290 ? -18.916 -7.698 15.434 1.00 97.56 290 ALA A CA 1
ATOM 2337 C C . ALA A 1 290 ? -20.172 -6.931 15.861 1.00 97.56 290 ALA A C 1
ATOM 2339 O O . ALA A 1 290 ? -20.139 -5.788 16.322 1.00 97.56 290 ALA A O 1
ATOM 2340 N N . SER A 1 291 ? -21.307 -7.615 15.766 1.00 97.69 291 SER A N 1
ATOM 2341 C CA . SER A 1 291 ? -22.637 -7.110 16.110 1.00 97.69 291 SER A CA 1
ATOM 2342 C C . SER A 1 291 ? -23.483 -8.200 16.773 1.00 97.69 291 SER A C 1
ATOM 2344 O O . SER A 1 291 ? -23.010 -9.313 17.021 1.00 97.69 291 SER A O 1
ATOM 2346 N N . GLU A 1 292 ? -24.772 -7.935 17.003 1.00 96.69 292 GLU A N 1
ATOM 2347 C CA . GLU A 1 292 ? -25.721 -8.981 17.399 1.00 96.69 292 GLU A CA 1
ATOM 2348 C C . GLU A 1 292 ? -25.758 -10.178 16.436 1.00 96.69 292 GLU A C 1
ATOM 2350 O O . GLU A 1 292 ? -26.085 -11.299 16.840 1.00 96.69 292 GLU A O 1
ATOM 2355 N N . PHE A 1 293 ? -25.433 -9.961 15.157 1.00 95.69 293 PHE A N 1
ATOM 2356 C CA . PHE A 1 293 ? -25.589 -10.981 14.130 1.00 95.69 293 PHE A CA 1
ATOM 2357 C C . PHE A 1 293 ? -24.570 -12.107 14.262 1.00 95.69 293 PHE A C 1
ATOM 2359 O O . PHE A 1 293 ? -24.908 -13.237 13.900 1.00 95.69 293 PHE A O 1
ATOM 2366 N N . GLN A 1 294 ? -23.408 -11.844 14.868 1.00 96.62 294 GLN A N 1
ATOM 2367 C CA . GLN A 1 294 ? -22.375 -12.836 15.175 1.00 96.62 294 GLN A CA 1
ATOM 2368 C C . GLN A 1 294 ? -22.784 -13.810 16.294 1.00 96.62 294 GLN A C 1
ATOM 2370 O O . GLN A 1 294 ? -22.223 -14.897 16.375 1.00 96.62 294 GLN A O 1
ATOM 2375 N N . GLY A 1 295 ? -23.823 -13.511 17.082 1.00 94.31 295 GLY A N 1
ATOM 2376 C CA . GLY A 1 295 ? -24.328 -14.400 18.135 1.00 94.31 295 GLY A CA 1
ATOM 2377 C C . GLY A 1 295 ? -23.560 -14.296 19.459 1.00 94.31 295 GLY A C 1
ATOM 2378 O O . GLY A 1 295 ? -23.088 -13.224 19.825 1.00 94.31 295 GLY A O 1
ATOM 2379 N N . ASP A 1 296 ? -23.505 -15.396 20.215 1.00 95.12 296 ASP A N 1
ATOM 2380 C CA . ASP A 1 296 ? -22.805 -15.477 21.506 1.00 95.12 296 ASP A CA 1
ATOM 2381 C C . ASP A 1 296 ? -21.305 -15.732 21.287 1.00 95.12 296 ASP A C 1
ATOM 2383 O O . ASP A 1 296 ? -20.886 -16.876 21.107 1.00 95.12 296 ASP A O 1
ATOM 2387 N N . ILE A 1 297 ? -20.506 -14.663 21.269 1.00 96.25 297 ILE A N 1
ATOM 2388 C CA . ILE A 1 297 ? -19.048 -14.739 21.095 1.00 96.25 297 ILE A CA 1
ATOM 2389 C C . ILE A 1 297 ? -18.393 -15.272 22.372 1.00 96.25 297 ILE A C 1
ATOM 2391 O O . ILE A 1 297 ? -18.560 -14.703 23.446 1.00 96.25 297 ILE A O 1
ATOM 2395 N N . ASN A 1 298 ? -17.602 -16.335 22.253 1.00 93.75 298 ASN A N 1
ATOM 2396 C CA . ASN A 1 298 ? -16.757 -16.829 23.334 1.00 93.75 298 ASN A CA 1
ATOM 2397 C C . ASN A 1 298 ? -15.425 -16.068 23.340 1.00 93.75 298 ASN A C 1
ATOM 2399 O O . ASN A 1 298 ? -14.460 -16.502 22.715 1.00 93.75 298 ASN A O 1
ATOM 2403 N N . TRP A 1 299 ? -15.406 -14.924 24.026 1.00 90.56 299 TRP A N 1
ATOM 2404 C CA . TRP A 1 299 ? -14.265 -14.006 24.071 1.00 90.56 299 TRP A CA 1
ATOM 2405 C C . TRP A 1 299 ? -12.940 -14.659 24.490 1.00 90.56 299 TRP A C 1
ATOM 2407 O O . TRP A 1 299 ? -11.997 -14.500 23.730 1.00 90.56 299 TRP A O 1
ATOM 2417 N N . PRO A 1 300 ? -12.864 -15.517 25.526 1.00 87.44 300 PRO A N 1
ATOM 2418 C CA . PRO A 1 300 ? -11.627 -16.236 25.867 1.00 87.44 300 PRO A CA 1
ATOM 2419 C C . PRO A 1 300 ? -11.021 -17.122 24.767 1.00 87.44 300 PRO A C 1
ATOM 2421 O O . PRO A 1 300 ? -9.912 -17.627 24.922 1.00 87.44 300 PRO A O 1
ATOM 2424 N N . LEU A 1 301 ? -11.761 -17.411 23.689 1.00 86.31 301 LEU A N 1
ATOM 2425 C CA . LEU A 1 301 ? -11.226 -18.122 22.526 1.00 86.31 301 LEU A CA 1
ATOM 2426 C C . LEU A 1 301 ? -10.725 -17.182 21.427 1.00 86.31 301 LEU A C 1
ATOM 2428 O O . LEU A 1 301 ? -9.998 -17.648 20.552 1.00 86.31 301 LEU A O 1
ATOM 2432 N N . VAL A 1 302 ? -11.102 -15.903 21.456 1.00 85.19 302 VAL A N 1
ATOM 2433 C CA . VAL A 1 302 ? -10.586 -14.876 20.549 1.00 85.19 302 VAL A CA 1
ATOM 2434 C C . VAL A 1 302 ? -9.145 -14.603 20.963 1.00 85.19 302 VAL A C 1
ATOM 2436 O O . VAL A 1 302 ? -8.887 -13.992 21.993 1.00 85.19 302 VAL A O 1
ATOM 2439 N N . LYS A 1 303 ? -8.189 -15.113 20.186 1.00 71.12 303 LYS A N 1
ATOM 2440 C CA . LYS A 1 303 ? -6.765 -14.995 20.507 1.00 71.12 303 LYS A CA 1
ATOM 2441 C C . LYS A 1 303 ? -6.304 -13.544 20.355 1.00 71.12 303 LYS A C 1
ATOM 2443 O O . LYS A 1 303 ? -6.194 -13.064 19.227 1.00 71.12 303 LYS A O 1
ATOM 2448 N N . SER A 1 304 ? -5.987 -12.886 21.468 1.00 60.16 304 SER A N 1
ATOM 2449 C CA . SER A 1 304 ? -5.391 -11.542 21.495 1.00 60.16 304 SER A CA 1
ATOM 2450 C C . SER A 1 304 ? -4.055 -11.461 20.753 1.00 60.16 304 SER A C 1
ATOM 2452 O O . SER A 1 304 ? -3.714 -10.411 20.234 1.00 60.16 304 SER A O 1
ATOM 2454 N N . ASP A 1 305 ? -3.328 -12.577 20.646 1.00 59.16 305 ASP A N 1
ATOM 2455 C CA . ASP A 1 305 ? -2.050 -12.647 19.920 1.00 59.16 305 ASP A CA 1
ATOM 2456 C C . ASP A 1 305 ? -2.235 -12.669 18.390 1.00 59.16 305 ASP A C 1
ATOM 2458 O O . ASP A 1 305 ? -1.264 -12.642 17.640 1.00 59.16 305 ASP A O 1
ATOM 2462 N N . GLU A 1 306 ? -3.478 -12.793 17.906 1.00 79.94 306 GLU A N 1
ATOM 2463 C CA . GLU A 1 306 ? -3.791 -12.769 16.473 1.00 79.94 306 GLU A CA 1
ATOM 2464 C C . GLU A 1 306 ? -4.578 -11.523 16.054 1.00 79.94 306 GLU A C 1
ATOM 2466 O O . GLU A 1 306 ? -4.452 -11.097 14.907 1.00 79.94 306 GLU A O 1
ATOM 2471 N N . TYR A 1 307 ? -5.379 -10.939 16.949 1.00 88.00 307 TYR A N 1
ATOM 2472 C CA . TYR A 1 307 ? -6.197 -9.759 16.671 1.00 88.00 307 TYR A CA 1
ATOM 2473 C C . TYR A 1 307 ? -5.852 -8.641 17.648 1.00 88.00 307 TYR A C 1
ATOM 2475 O O . TYR A 1 307 ? -5.923 -8.834 18.855 1.00 88.00 307 TYR A O 1
ATOM 2483 N N . VAL A 1 308 ? -5.555 -7.450 17.129 1.00 87.19 308 VAL A N 1
ATOM 2484 C CA . VAL A 1 308 ? -5.165 -6.293 17.953 1.00 87.19 308 VAL A CA 1
ATOM 2485 C C . VAL A 1 308 ? -6.369 -5.477 18.436 1.00 87.19 308 VAL A C 1
ATOM 2487 O O . VAL A 1 308 ? -6.278 -4.708 19.400 1.00 87.19 308 VAL A O 1
ATOM 2490 N N . GLY A 1 309 ? -7.523 -5.642 17.782 1.00 92.44 309 GLY A N 1
ATOM 2491 C CA . GLY A 1 309 ? -8.737 -4.903 18.101 1.00 92.44 309 GLY A CA 1
ATOM 2492 C C . GLY A 1 309 ? -10.002 -5.405 17.408 1.00 92.44 309 GLY A C 1
ATOM 2493 O O . GLY A 1 309 ? -9.966 -6.295 16.559 1.00 92.44 309 GLY A O 1
ATOM 2494 N N . VAL A 1 310 ? -11.134 -4.814 17.790 1.00 97.50 310 VAL A N 1
ATOM 2495 C CA . VAL A 1 310 ? -12.474 -5.131 17.292 1.00 97.50 310 VAL A CA 1
ATOM 2496 C C . VAL A 1 310 ? -13.346 -3.874 17.168 1.00 97.50 310 VAL A C 1
ATOM 2498 O O . VAL A 1 310 ? -13.380 -3.024 18.062 1.00 97.50 310 VAL A O 1
ATOM 2501 N N . LEU A 1 311 ? -14.095 -3.762 16.069 1.00 98.56 311 LEU A N 1
ATOM 2502 C CA . LEU A 1 311 ? -15.075 -2.696 15.831 1.00 98.56 311 LEU A CA 1
ATOM 2503 C C . LEU A 1 311 ? -16.487 -3.209 16.156 1.00 98.56 311 LEU A C 1
ATOM 2505 O O . LEU A 1 311 ? -17.007 -4.124 15.523 1.00 98.56 311 LEU A O 1
ATOM 2509 N N . LEU A 1 312 ? -17.128 -2.649 17.182 1.00 98.75 312 LEU A N 1
ATOM 2510 C CA . LEU A 1 312 ? -18.376 -3.180 17.735 1.00 98.75 312 LEU A CA 1
ATOM 2511 C C . LEU A 1 312 ? -19.592 -2.353 17.328 1.00 98.75 312 LEU A C 1
ATOM 2513 O O . LEU A 1 312 ? -19.633 -1.142 17.546 1.00 98.75 312 LEU A O 1
ATOM 2517 N N . ARG A 1 313 ? -20.655 -2.994 16.840 1.00 98.75 313 ARG A N 1
ATOM 2518 C CA . ARG A 1 313 ? -21.907 -2.270 16.597 1.00 98.75 313 ARG A CA 1
ATOM 2519 C C . ARG A 1 313 ? -22.494 -1.813 17.924 1.00 98.75 313 ARG A C 1
ATOM 2521 O O . ARG A 1 313 ? -22.894 -2.640 18.739 1.00 98.75 313 ARG A O 1
ATOM 2528 N N . ALA A 1 314 ? -22.584 -0.503 18.135 1.00 98.75 314 ALA A N 1
ATOM 2529 C CA . ALA A 1 314 ? -23.238 0.054 19.317 1.00 98.75 314 ALA A CA 1
ATOM 2530 C C . ALA A 1 314 ? -24.735 0.247 19.095 1.00 98.75 314 ALA A C 1
ATOM 2532 O O . ALA A 1 314 ? -25.541 0.042 20.003 1.00 98.75 314 ALA A O 1
ATOM 2533 N N . SER A 1 315 ? -25.121 0.658 17.890 1.00 98.69 315 SER A N 1
ATOM 2534 C CA . SER A 1 315 ? -26.518 0.900 17.533 1.00 98.69 315 SER A CA 1
ATOM 2535 C C . SER A 1 315 ? -26.722 0.855 16.024 1.00 98.69 315 SER A C 1
ATOM 2537 O O . SER A 1 315 ? -25.780 0.999 15.251 1.00 98.69 315 SER A O 1
ATOM 2539 N N . GLY A 1 316 ? -27.962 0.647 15.608 1.00 97.81 316 GLY A N 1
ATOM 2540 C CA . GLY A 1 316 ? -28.337 0.588 14.204 1.00 97.81 316 GLY A CA 1
ATOM 2541 C C . GLY A 1 316 ? -29.734 0.014 14.033 1.00 97.81 316 GLY A C 1
ATOM 2542 O O . GLY A 1 316 ? -30.438 -0.281 15.008 1.00 97.81 316 GLY A O 1
ATOM 2543 N N . ALA A 1 317 ? -30.134 -0.152 12.777 1.00 96.06 317 ALA A N 1
ATOM 2544 C CA . ALA A 1 317 ? -31.371 -0.839 12.461 1.00 96.06 317 ALA A CA 1
ATOM 2545 C C . ALA A 1 317 ? -31.303 -2.319 12.895 1.00 96.06 317 ALA A C 1
ATOM 2547 O O . ALA A 1 317 ? -30.257 -2.979 12.816 1.00 96.06 317 ALA A O 1
ATOM 2548 N N . ASN A 1 318 ? -32.428 -2.852 13.365 1.00 94.38 318 ASN A N 1
ATOM 2549 C CA . ASN A 1 318 ? -32.603 -4.284 13.582 1.00 94.38 318 ASN A CA 1
ATOM 2550 C C . ASN A 1 318 ? -32.581 -5.058 12.241 1.00 94.38 318 ASN A C 1
ATOM 2552 O O . ASN A 1 318 ? -32.591 -4.473 11.160 1.00 94.38 318 ASN A O 1
ATOM 2556 N N . GLY A 1 319 ? -32.549 -6.394 12.297 1.00 88.88 319 GLY A N 1
ATOM 2557 C CA . GLY A 1 319 ? -32.351 -7.232 11.103 1.00 88.88 319 GLY A CA 1
ATOM 2558 C C . GLY A 1 319 ? -33.403 -7.083 9.992 1.00 88.88 319 GLY A C 1
ATOM 2559 O O . GLY A 1 319 ? -33.073 -7.297 8.831 1.00 88.88 319 GLY A O 1
ATOM 2560 N N . ASP A 1 320 ? -34.642 -6.701 10.320 1.00 92.50 320 ASP A N 1
ATOM 2561 C CA . ASP A 1 320 ? -35.709 -6.432 9.338 1.00 92.50 320 ASP A CA 1
ATOM 2562 C C . ASP A 1 320 ? -35.871 -4.940 8.992 1.00 92.50 320 ASP A C 1
ATOM 2564 O O . ASP A 1 320 ? -36.736 -4.584 8.192 1.00 92.50 320 ASP A O 1
ATOM 2568 N N . ARG A 1 321 ? -35.014 -4.083 9.564 1.00 92.50 321 ARG A N 1
ATOM 2569 C CA . ARG A 1 321 ? -34.943 -2.632 9.343 1.00 92.50 321 ARG A CA 1
ATOM 2570 C C . ARG A 1 321 ? -36.208 -1.861 9.725 1.00 92.50 321 ARG A C 1
ATOM 2572 O O . ARG A 1 321 ? -36.450 -0.768 9.220 1.00 92.50 321 ARG A O 1
ATOM 2579 N N . THR A 1 322 ? -37.014 -2.399 10.635 1.00 94.75 322 THR A N 1
ATOM 2580 C CA . THR A 1 322 ? -38.240 -1.740 11.114 1.00 94.75 322 THR A CA 1
ATOM 2581 C C . THR A 1 322 ? -38.028 -0.893 12.367 1.00 94.75 322 THR A C 1
ATOM 2583 O O . THR A 1 322 ? -38.856 -0.035 12.677 1.00 94.75 322 THR A O 1
ATOM 2586 N N . GLU A 1 323 ? -36.912 -1.087 13.072 1.00 95.44 323 GLU A N 1
ATOM 2587 C CA . GLU A 1 323 ? -36.611 -0.407 14.329 1.00 95.44 323 GLU A CA 1
ATOM 2588 C C . GLU A 1 323 ? -35.144 0.030 14.396 1.00 95.44 323 GLU A C 1
ATOM 2590 O O . GLU A 1 323 ? -34.233 -0.752 14.133 1.00 95.44 323 GLU A O 1
ATOM 2595 N N . MET A 1 324 ? -34.919 1.273 14.825 1.00 97.12 324 MET A N 1
ATOM 2596 C CA . MET A 1 324 ? -33.601 1.823 15.139 1.00 97.12 324 MET A CA 1
ATOM 2597 C C . MET A 1 324 ? -33.339 1.709 16.644 1.00 97.12 324 MET A C 1
ATOM 2599 O O . MET A 1 324 ? -34.085 2.284 17.441 1.00 97.12 324 MET A O 1
ATOM 2603 N N . ARG A 1 325 ? -32.299 0.969 17.047 1.00 97.75 325 ARG A N 1
ATOM 2604 C CA . ARG A 1 325 ? -32.080 0.596 18.456 1.00 97.75 325 ARG A CA 1
ATOM 2605 C C . ARG A 1 325 ? -30.605 0.448 18.832 1.00 97.75 325 ARG A C 1
ATOM 2607 O O . ARG A 1 325 ? -29.728 0.367 17.974 1.00 97.75 325 ARG A O 1
ATOM 2614 N N . LYS A 1 326 ? -30.338 0.392 20.140 1.00 98.38 326 LYS A N 1
ATOM 2615 C CA . LYS A 1 326 ? -29.055 -0.083 20.675 1.00 98.38 326 LYS A CA 1
ATOM 2616 C C . LYS A 1 326 ? -28.871 -1.549 20.279 1.00 98.38 326 LYS A C 1
ATOM 2618 O O . LYS A 1 326 ? -29.827 -2.323 20.354 1.00 98.38 326 LYS A O 1
ATOM 2623 N N . ASP A 1 327 ? -27.661 -1.928 19.880 1.00 98.50 327 ASP A N 1
ATOM 2624 C CA . ASP A 1 327 ? -27.350 -3.328 19.607 1.00 98.50 327 ASP A CA 1
ATOM 2625 C C . ASP A 1 327 ? -27.4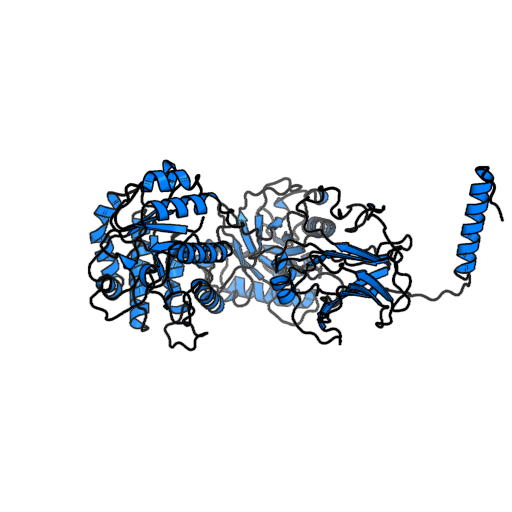39 -4.132 20.922 1.00 98.50 327 ASP A C 1
ATOM 2627 O O . ASP A 1 327 ? -26.778 -3.782 21.909 1.00 98.50 327 ASP A O 1
ATOM 2631 N N . PRO A 1 328 ? -28.260 -5.197 20.981 1.00 98.06 328 PRO A N 1
ATOM 2632 C CA . PRO A 1 328 ? -28.495 -5.940 22.218 1.00 98.06 328 PRO A CA 1
ATOM 2633 C C . PRO A 1 328 ? -27.256 -6.686 22.736 1.00 98.06 328 PRO A C 1
ATOM 2635 O O . PRO A 1 328 ? -27.246 -7.103 23.893 1.00 98.06 328 PRO A O 1
ATOM 2638 N N . ARG A 1 329 ? -26.219 -6.870 21.910 1.00 97.69 329 ARG A N 1
ATOM 2639 C CA . ARG A 1 329 ? -24.954 -7.512 22.284 1.00 97.69 329 ARG A CA 1
ATOM 2640 C C . ARG A 1 329 ? -23.832 -6.522 22.569 1.00 97.69 329 ARG A C 1
ATOM 2642 O O . ARG A 1 329 ? -22.807 -6.964 23.076 1.00 97.69 329 ARG A O 1
ATOM 2649 N N . PHE A 1 330 ? -24.014 -5.219 22.340 1.00 98.44 330 PHE A N 1
ATOM 2650 C CA . PHE A 1 330 ? -22.942 -4.233 22.521 1.00 98.44 330 PHE A CA 1
ATOM 2651 C C . PHE A 1 330 ? -22.294 -4.290 23.908 1.00 98.44 330 PHE A C 1
ATOM 2653 O O . PHE A 1 330 ? -21.078 -4.360 24.004 1.00 98.44 330 PHE A O 1
ATOM 2660 N N . ASP A 1 331 ? -23.085 -4.312 24.987 1.00 97.31 331 ASP A N 1
ATOM 2661 C CA . ASP A 1 331 ? -22.536 -4.318 26.354 1.00 97.31 331 ASP A CA 1
ATOM 2662 C C . ASP A 1 331 ? -21.732 -5.592 26.654 1.00 97.31 331 ASP A C 1
ATOM 2664 O O . ASP A 1 331 ? -20.671 -5.525 27.271 1.00 97.31 331 ASP A O 1
ATOM 2668 N N . TYR A 1 332 ? -22.225 -6.744 26.190 1.00 97.12 332 TYR A N 1
ATOM 2669 C CA . TYR A 1 332 ? -21.546 -8.030 26.334 1.00 97.12 332 TYR A CA 1
ATOM 2670 C C . TYR A 1 332 ? -20.246 -8.068 25.525 1.00 97.12 332 TYR A C 1
ATOM 2672 O O . TYR A 1 332 ? -19.197 -8.425 26.054 1.00 97.12 332 TYR A O 1
ATOM 2680 N N . ASN A 1 333 ? -20.313 -7.650 24.260 1.00 97.38 333 ASN A N 1
ATOM 2681 C CA . ASN A 1 333 ? -19.172 -7.643 23.356 1.00 97.38 333 ASN A CA 1
ATOM 2682 C C . ASN A 1 333 ? -18.099 -6.646 23.797 1.00 97.38 333 ASN A C 1
ATOM 2684 O O . ASN A 1 333 ? -16.919 -6.966 23.774 1.00 97.38 333 ASN A O 1
ATOM 2688 N N . TYR A 1 334 ? -18.500 -5.463 24.260 1.00 97.25 334 TYR A N 1
ATOM 2689 C CA . TYR A 1 334 ? -17.585 -4.447 24.770 1.00 97.25 334 TYR A CA 1
ATOM 2690 C C . TYR A 1 334 ? -16.807 -4.948 25.995 1.00 97.25 334 TYR A C 1
ATOM 2692 O O . TYR A 1 334 ? -15.592 -4.767 26.082 1.00 97.25 334 TYR A O 1
ATOM 2700 N N . ALA A 1 335 ? -17.504 -5.590 26.940 1.00 90.94 335 ALA A N 1
ATOM 2701 C CA . ALA A 1 335 ? -16.880 -6.141 28.139 1.00 90.94 335 ALA A CA 1
ATOM 2702 C C . ALA A 1 335 ? -15.944 -7.314 27.811 1.00 90.94 335 ALA A C 1
ATOM 2704 O O . ALA A 1 335 ? -14.833 -7.360 28.331 1.00 90.94 335 ALA A O 1
ATOM 2705 N N . GLY A 1 336 ? -16.374 -8.225 26.935 1.00 87.19 336 GLY A N 1
ATOM 2706 C CA . GLY A 1 336 ? -15.572 -9.375 26.523 1.00 87.19 336 GLY A CA 1
ATOM 2707 C C . GLY A 1 336 ? -14.338 -8.995 25.704 1.00 87.19 336 GLY A C 1
ATOM 2708 O O . GLY A 1 336 ? -13.254 -9.492 25.971 1.00 87.19 336 GLY A O 1
ATOM 2709 N N . ALA A 1 337 ? -14.454 -8.043 24.777 1.00 88.94 337 ALA A N 1
ATOM 2710 C CA . ALA A 1 337 ? -13.294 -7.514 24.059 1.00 88.94 337 ALA A CA 1
ATOM 2711 C C . ALA A 1 337 ? -12.261 -6.904 25.020 1.00 88.94 337 ALA A C 1
ATOM 2713 O O . ALA A 1 337 ? -11.062 -7.135 24.885 1.00 88.94 337 ALA A O 1
ATOM 2714 N N . GLY A 1 338 ? -12.737 -6.172 26.034 1.00 82.12 338 GLY A N 1
ATOM 2715 C CA . GLY A 1 338 ? -11.879 -5.598 27.067 1.00 82.12 338 GLY A CA 1
ATOM 2716 C C . GLY A 1 338 ? -11.176 -6.642 27.941 1.00 82.12 338 GLY A C 1
ATOM 2717 O O . GLY A 1 338 ? -10.024 -6.425 28.305 1.00 82.12 338 GLY A O 1
ATOM 2718 N N . SER A 1 339 ? -11.823 -7.771 28.271 1.00 79.88 339 SER A N 1
ATOM 2719 C CA . SER A 1 339 ? -11.183 -8.828 29.075 1.00 79.88 339 SER A CA 1
ATOM 2720 C C . SER A 1 339 ? -10.041 -9.523 28.340 1.00 79.88 339 SER A C 1
ATOM 2722 O O . SER A 1 339 ? -9.084 -9.943 28.983 1.00 79.88 339 SER A O 1
ATOM 2724 N N . GLU A 1 340 ? -10.113 -9.572 27.009 1.00 81.38 340 GLU A N 1
ATOM 2725 C CA . GLU A 1 340 ? -9.057 -10.105 26.139 1.00 81.38 340 GLU A CA 1
ATOM 2726 C C . GLU A 1 340 ? -8.068 -9.026 25.665 1.00 81.38 340 GLU A C 1
ATOM 2728 O O . GLU A 1 340 ? -7.290 -9.258 24.746 1.00 81.38 340 GLU A O 1
ATOM 2733 N N . LYS A 1 341 ? -8.093 -7.829 26.273 1.00 79.06 341 LYS A N 1
ATOM 2734 C CA . LYS A 1 341 ? -7.186 -6.707 25.962 1.00 79.06 341 LYS A CA 1
ATOM 2735 C C . LYS A 1 341 ? -7.226 -6.241 24.493 1.00 79.06 341 LYS A C 1
ATOM 2737 O O . LYS A 1 341 ? -6.265 -5.651 24.003 1.00 79.06 341 LYS A O 1
ATOM 2742 N N . LEU A 1 342 ? -8.341 -6.457 23.794 1.00 83.19 342 LEU A N 1
ATOM 2743 C CA . LEU A 1 342 ? -8.539 -5.952 22.435 1.00 83.19 342 LEU A CA 1
ATOM 2744 C C . LEU A 1 342 ? -8.864 -4.457 22.462 1.00 83.19 342 LEU A C 1
ATOM 2746 O O . LEU A 1 342 ? -9.689 -4.016 23.265 1.00 83.19 342 LEU A O 1
ATOM 2750 N N . HIS A 1 343 ? -8.287 -3.692 21.533 1.00 90.06 343 HIS A N 1
ATOM 2751 C CA . HIS A 1 343 ? -8.695 -2.306 21.305 1.00 90.06 343 HIS A CA 1
ATOM 2752 C C . HIS A 1 343 ? -10.104 -2.287 20.709 1.00 90.06 343 HIS A C 1
ATOM 2754 O O . HIS A 1 343 ? -10.415 -3.029 19.782 1.00 90.06 343 HIS A O 1
ATOM 2760 N N . ARG A 1 344 ? -10.977 -1.438 21.229 1.00 95.12 344 ARG A N 1
ATOM 2761 C CA . ARG A 1 344 ? -12.398 -1.371 20.901 1.00 95.12 344 ARG A CA 1
ATOM 2762 C C . ARG A 1 344 ? -12.672 -0.094 20.134 1.00 95.12 344 ARG A C 1
ATOM 2764 O O . ARG A 1 344 ? -12.365 1.004 20.588 1.00 95.12 344 ARG A O 1
ATOM 2771 N N . GLY A 1 345 ? -13.313 -0.230 18.987 1.00 97.81 345 GLY A N 1
ATOM 2772 C CA . GLY A 1 345 ? -14.078 0.856 18.384 1.00 97.81 345 GLY A CA 1
ATOM 2773 C C . GLY A 1 345 ? -15.557 0.558 18.483 1.00 97.81 345 GLY A C 1
ATOM 2774 O O . GLY A 1 345 ? -15.961 -0.578 18.749 1.00 97.81 345 GLY A O 1
ATOM 2775 N N . ALA A 1 346 ? -16.378 1.574 18.250 1.00 98.62 346 ALA A N 1
ATOM 2776 C CA . ALA A 1 346 ? -17.811 1.370 18.137 1.00 98.62 346 ALA A CA 1
ATOM 2777 C C . ALA A 1 346 ? -18.379 2.060 16.909 1.00 98.62 346 ALA A C 1
ATOM 2779 O O . ALA A 1 346 ? -17.976 3.180 16.597 1.00 98.62 346 ALA A O 1
ATOM 2780 N N . TYR A 1 347 ? -19.356 1.421 16.264 1.00 98.81 347 TYR A N 1
ATOM 2781 C CA . TYR A 1 347 ? -20.006 1.971 15.081 1.00 98.81 347 TYR A CA 1
ATOM 2782 C C . TYR A 1 347 ? -21.530 2.095 15.190 1.00 98.81 347 TYR A C 1
ATOM 2784 O O . TYR A 1 347 ? -22.194 1.380 15.957 1.00 98.81 347 TYR A O 1
ATOM 2792 N N . HIS A 1 348 ? -22.073 3.039 14.419 1.00 98.81 348 HIS A N 1
ATOM 2793 C CA . HIS A 1 348 ? -23.501 3.236 14.185 1.00 98.81 348 HIS A CA 1
ATOM 2794 C C . HIS A 1 348 ? -23.861 2.946 12.726 1.00 98.81 348 HIS A C 1
ATOM 2796 O O . HIS A 1 348 ? -23.329 3.615 11.848 1.00 98.81 348 HIS A O 1
ATOM 2802 N N . GLY A 1 349 ? -24.804 2.036 12.470 1.00 98.31 349 GLY A N 1
ATOM 2803 C CA . GLY A 1 349 ? -25.337 1.806 11.118 1.00 98.31 349 GLY A CA 1
ATOM 2804 C C . GLY A 1 349 ? -26.353 2.876 10.714 1.00 98.31 349 GLY A C 1
ATOM 2805 O O . GLY A 1 349 ? -27.506 2.809 11.155 1.00 98.31 349 GLY A O 1
ATOM 2806 N N . LEU A 1 350 ? -25.937 3.842 9.887 1.00 98.50 350 LEU A N 1
ATOM 2807 C CA . LEU A 1 350 ? -26.764 4.965 9.446 1.00 98.50 350 LEU A CA 1
ATOM 2808 C C . LEU A 1 350 ? -27.848 4.501 8.468 1.00 98.50 350 LEU A C 1
ATOM 2810 O O . LEU A 1 350 ? -27.571 3.958 7.408 1.00 98.50 350 LEU A O 1
ATOM 2814 N N . HIS A 1 351 ? -29.100 4.807 8.789 1.00 97.75 351 HIS A N 1
ATOM 2815 C CA . HIS A 1 351 ? -30.262 4.515 7.957 1.00 97.75 351 HIS A CA 1
ATOM 2816 C C . HIS A 1 351 ? -30.928 5.809 7.445 1.00 97.75 351 HIS A C 1
ATOM 2818 O O . HIS A 1 351 ? -31.072 6.767 8.215 1.00 97.75 351 HIS A O 1
ATOM 2824 N N . PRO A 1 352 ? -31.408 5.868 6.190 1.00 95.94 352 PRO A N 1
ATOM 2825 C CA . PRO A 1 352 ? -32.014 7.079 5.617 1.00 95.94 352 PRO A CA 1
ATOM 2826 C C . PRO A 1 352 ? -33.250 7.569 6.393 1.00 95.94 352 PRO A C 1
ATOM 2828 O O . PRO A 1 352 ? -33.348 8.751 6.745 1.00 95.94 352 PRO A O 1
ATOM 2831 N N . ASP A 1 353 ? -34.148 6.644 6.738 1.00 94.62 353 ASP A N 1
ATOM 2832 C CA . ASP A 1 353 ? -35.499 6.979 7.214 1.00 94.62 353 ASP A CA 1
ATOM 2833 C C . ASP A 1 353 ? -35.625 7.277 8.715 1.00 94.62 353 ASP A C 1
ATOM 2835 O O . ASP A 1 353 ? -36.629 7.841 9.157 1.00 94.62 353 ASP A O 1
ATOM 2839 N N . PHE A 1 354 ? -34.628 6.923 9.531 1.00 95.31 354 PHE A N 1
ATOM 2840 C CA . PHE A 1 354 ? -34.746 7.062 10.984 1.00 95.31 354 PHE A CA 1
ATOM 2841 C C . PHE A 1 354 ? -34.175 8.401 11.489 1.00 95.31 354 PHE A C 1
ATOM 2843 O O . PHE A 1 354 ? -33.085 8.830 11.089 1.00 95.31 354 PHE A O 1
ATOM 2850 N N . PRO A 1 355 ? -34.872 9.103 12.399 1.00 94.50 355 PRO A N 1
ATOM 2851 C CA . PRO A 1 355 ? -34.348 10.305 13.040 1.00 94.50 355 PRO A CA 1
ATOM 2852 C C . PRO A 1 355 ? -33.519 9.969 14.295 1.00 94.50 355 PRO A C 1
ATOM 2854 O O . PRO A 1 355 ? -33.562 8.858 14.811 1.00 94.50 355 PRO A O 1
ATOM 2857 N N . LYS A 1 356 ? -32.808 10.969 14.843 1.00 95.44 356 LYS A N 1
ATOM 2858 C CA . LYS A 1 356 ? -32.119 10.922 16.161 1.00 95.44 356 LYS A CA 1
ATOM 2859 C C . LYS A 1 356 ? -31.035 9.842 16.332 1.00 95.44 356 LYS A C 1
ATOM 2861 O O . LYS A 1 356 ? -30.638 9.538 17.452 1.00 95.44 356 LYS A O 1
ATOM 2866 N N . GLN A 1 357 ? -30.512 9.330 15.231 1.00 98.12 357 GLN A N 1
ATOM 2867 C CA . GLN A 1 357 ? -29.494 8.281 15.186 1.00 98.12 357 GLN A CA 1
ATOM 2868 C C . GLN A 1 357 ? -28.203 8.619 15.955 1.00 98.12 357 GLN A C 1
ATOM 2870 O O . GLN A 1 357 ? -27.754 7.822 16.774 1.00 98.12 357 GLN A O 1
ATOM 2875 N N . ALA A 1 358 ? -27.688 9.846 15.820 1.00 98.06 358 ALA A N 1
ATOM 2876 C CA . ALA A 1 358 ? -26.503 10.292 16.561 1.00 98.06 358 ALA A CA 1
ATOM 2877 C C . ALA A 1 358 ? -26.698 10.301 18.091 1.00 98.06 358 ALA A C 1
ATOM 2879 O O . ALA A 1 358 ? -25.804 9.937 18.853 1.00 98.06 358 ALA A O 1
ATOM 2880 N N . LEU A 1 359 ? -27.893 10.689 18.557 1.00 97.81 359 LEU A N 1
ATOM 2881 C CA . LEU A 1 359 ? -28.225 10.660 19.984 1.00 97.81 359 LEU A CA 1
ATOM 2882 C C . LEU A 1 359 ? -28.273 9.219 20.505 1.00 97.81 359 LEU A C 1
ATOM 2884 O O . LEU A 1 359 ? -27.769 8.948 21.591 1.00 97.81 359 LEU A O 1
ATOM 2888 N N . LEU A 1 360 ? -28.864 8.304 19.731 1.00 98.56 360 LEU A N 1
ATOM 2889 C CA . LEU A 1 360 ? -28.930 6.890 20.087 1.00 98.56 360 LEU A CA 1
ATOM 2890 C C . LEU A 1 360 ? -27.533 6.273 20.206 1.00 98.56 360 LEU A C 1
ATOM 2892 O O . LEU A 1 360 ? -27.278 5.545 21.165 1.00 98.56 360 LEU A O 1
ATOM 2896 N N . PHE A 1 361 ? -26.628 6.571 19.272 1.00 98.62 361 PHE A N 1
ATOM 2897 C CA . PHE A 1 361 ? -25.256 6.079 19.350 1.00 98.62 361 PHE A CA 1
ATOM 2898 C C . PHE A 1 361 ? -24.550 6.575 20.611 1.00 98.62 361 PHE A C 1
ATOM 2900 O O . PHE A 1 361 ? -24.056 5.756 21.385 1.00 98.62 361 PHE A O 1
ATOM 2907 N N . ALA A 1 362 ? -24.582 7.885 20.876 1.00 97.31 362 ALA A N 1
ATOM 2908 C CA . ALA A 1 362 ? -23.956 8.462 22.066 1.00 97.31 362 ALA A CA 1
ATOM 2909 C C . ALA A 1 362 ? -24.510 7.860 23.369 1.00 97.31 362 ALA A C 1
ATOM 2911 O O . ALA A 1 362 ? -23.748 7.513 24.267 1.00 97.31 362 ALA A O 1
ATOM 2912 N N . GLN A 1 363 ? -25.826 7.636 23.446 1.00 97.31 363 GLN A N 1
ATOM 2913 C CA . GLN A 1 363 ? -26.454 6.937 24.575 1.00 97.31 363 GLN A CA 1
ATOM 2914 C C . GLN A 1 363 ? -26.052 5.459 24.674 1.00 97.31 363 GLN A C 1
ATOM 2916 O O . GLN A 1 363 ? -26.034 4.898 25.768 1.00 97.31 363 GLN A O 1
ATOM 2921 N N . SER A 1 364 ? -25.754 4.810 23.548 1.00 98.00 364 SER A N 1
ATOM 2922 C CA . SER A 1 364 ? -25.374 3.396 23.508 1.00 98.00 364 SER A CA 1
ATOM 2923 C C . SER A 1 364 ? -23.945 3.177 23.998 1.00 98.00 364 SER A C 1
ATOM 2925 O O . SER A 1 364 ? -23.720 2.244 24.772 1.00 98.00 364 SER A O 1
ATOM 2927 N N . VAL A 1 365 ? -23.009 4.045 23.591 1.00 96.56 365 VAL A N 1
ATOM 2928 C CA . VAL A 1 365 ? -21.599 4.000 24.023 1.00 96.56 365 VAL A CA 1
ATOM 2929 C C . VAL A 1 365 ? -21.392 4.611 25.408 1.00 96.56 365 VAL A C 1
ATOM 2931 O O . VAL A 1 365 ? -20.550 4.133 26.160 1.00 96.56 365 VAL A O 1
ATOM 2934 N N . ASN A 1 366 ? -22.202 5.608 25.779 1.00 90.31 366 ASN A N 1
ATOM 2935 C CA . ASN A 1 366 ? -22.304 6.178 27.123 1.00 90.31 366 ASN A CA 1
ATOM 2936 C C . ASN A 1 366 ? -20.945 6.539 27.760 1.00 90.31 366 ASN A C 1
ATOM 2938 O O . ASN A 1 366 ? -20.655 6.129 28.885 1.00 90.31 366 ASN A O 1
ATOM 2942 N N . GLY A 1 367 ? -20.096 7.262 27.025 1.00 85.94 367 GLY A N 1
ATOM 2943 C CA . GLY A 1 367 ? -18.807 7.753 27.530 1.00 85.94 367 GLY A CA 1
ATOM 2944 C C . GLY A 1 367 ? -17.737 6.680 27.766 1.00 85.94 367 GLY A C 1
ATOM 2945 O O . GLY A 1 367 ? -16.693 6.983 28.335 1.00 85.94 367 GLY A O 1
ATOM 2946 N N . ARG A 1 368 ? -17.973 5.424 27.368 1.00 86.50 368 ARG A N 1
ATOM 2947 C CA . ARG A 1 368 ? -17.000 4.337 27.542 1.00 86.50 368 ARG A CA 1
ATOM 2948 C C . ARG A 1 368 ? -15.763 4.530 26.656 1.00 86.50 368 ARG A C 1
ATOM 2950 O O . ARG A 1 368 ? -15.947 4.970 25.519 1.00 86.50 368 ARG A O 1
ATOM 2957 N N . PRO A 1 369 ? -14.553 4.174 27.124 1.00 85.62 369 PRO A N 1
ATOM 2958 C CA . PRO A 1 369 ? -13.344 4.195 26.302 1.00 85.62 369 PRO A CA 1
ATOM 2959 C C . PRO A 1 369 ? -13.535 3.473 24.962 1.00 85.62 369 PRO A C 1
ATOM 2961 O O . PRO A 1 369 ? -14.100 2.386 24.902 1.00 85.62 369 PRO A O 1
ATOM 2964 N N . LEU A 1 370 ? -13.138 4.125 23.873 1.00 91.69 370 LEU A N 1
ATOM 2965 C CA . LEU A 1 370 ? -13.207 3.577 22.520 1.00 91.69 370 LEU A CA 1
ATOM 2966 C C . LEU A 1 370 ? -11.924 3.945 21.791 1.00 91.69 370 LEU A C 1
ATOM 2968 O O . LEU A 1 370 ? -11.821 4.959 21.108 1.00 91.69 370 LEU A O 1
ATOM 2972 N N . GLU A 1 371 ? -10.939 3.095 22.001 1.00 90.75 371 GLU A N 1
ATOM 2973 C CA . GLU A 1 371 ? -9.576 3.154 21.482 1.00 90.75 371 GLU A CA 1
ATOM 2974 C C . GLU A 1 371 ? -9.463 3.405 19.995 1.00 90.75 371 GLU A C 1
ATOM 2976 O O . GLU A 1 371 ? -8.661 4.218 19.547 1.00 90.75 371 GLU A O 1
ATOM 2981 N N . LEU A 1 372 ? -10.278 2.682 19.233 1.00 94.38 372 LEU A N 1
ATOM 2982 C CA . LEU A 1 372 ? -10.268 2.755 17.780 1.00 94.38 372 LEU A CA 1
ATOM 2983 C C . LEU A 1 372 ? -11.167 3.881 17.275 1.00 94.38 372 LEU A C 1
ATOM 2985 O O . LEU A 1 372 ? -11.310 4.039 16.068 1.00 94.38 372 LEU A O 1
ATOM 2989 N N . GLY A 1 373 ? -11.783 4.648 18.178 1.00 95.19 373 GLY A N 1
ATOM 2990 C CA . GLY A 1 373 ? -12.658 5.767 17.869 1.00 95.19 373 GLY A CA 1
ATOM 2991 C C . GLY A 1 373 ? -14.122 5.389 17.642 1.00 95.19 373 GLY A C 1
ATOM 2992 O O . GLY A 1 373 ? -14.591 4.282 17.943 1.00 95.19 373 GLY A O 1
ATOM 2993 N N . TRP A 1 374 ? -14.857 6.369 17.119 1.00 98.25 374 TRP A N 1
ATOM 2994 C CA . TRP A 1 374 ? -16.292 6.304 16.869 1.00 98.25 374 TRP A CA 1
ATOM 2995 C C . TRP A 1 374 ? -16.551 6.324 15.369 1.00 98.25 374 TRP A C 1
ATOM 2997 O O . TRP A 1 374 ? -16.135 7.252 14.684 1.00 98.25 374 TRP A O 1
ATOM 3007 N N . TRP A 1 375 ? -17.281 5.334 14.869 1.00 98.75 375 TRP A N 1
ATOM 3008 C CA . TRP A 1 375 ? -17.456 5.116 13.438 1.00 98.75 375 TRP A CA 1
ATOM 3009 C C . TRP A 1 375 ? -18.922 5.267 13.023 1.00 98.75 375 TRP A C 1
ATOM 3011 O O . TRP A 1 375 ? -19.841 4.834 13.721 1.00 98.75 375 TRP A O 1
ATOM 3021 N N . SER A 1 376 ? -19.156 5.880 11.870 1.00 98.75 376 SER A N 1
ATOM 3022 C CA . SER A 1 376 ? -20.462 5.915 11.208 1.00 98.75 376 SER A CA 1
ATOM 3023 C C . SER A 1 376 ? -20.410 4.995 9.998 1.00 98.75 376 SER A C 1
ATOM 3025 O O . SER A 1 376 ? -19.636 5.239 9.077 1.00 98.75 376 SER A O 1
ATOM 3027 N N . ASP A 1 377 ? -21.215 3.942 10.017 1.00 98.69 377 ASP A N 1
ATOM 3028 C CA . ASP A 1 377 ? -21.388 2.998 8.917 1.00 98.69 377 ASP A CA 1
ATOM 3029 C C . ASP A 1 377 ? -22.411 3.572 7.924 1.00 98.69 377 ASP A C 1
ATOM 3031 O O . ASP A 1 377 ? -23.597 3.717 8.234 1.00 98.69 377 ASP A O 1
ATOM 3035 N N . ILE A 1 378 ? -21.894 4.005 6.769 1.00 98.44 378 ILE A N 1
ATOM 3036 C CA . ILE A 1 378 ? -22.584 4.752 5.716 1.00 98.44 378 ILE A CA 1
ATOM 3037 C C . ILE A 1 378 ? -22.495 3.949 4.412 1.00 98.44 378 ILE A C 1
ATOM 3039 O O . ILE A 1 378 ? -21.535 4.061 3.645 1.00 98.44 378 ILE A O 1
ATOM 3043 N N . GLU A 1 379 ? -23.519 3.134 4.156 1.00 95.62 379 GLU A N 1
ATOM 3044 C CA . GLU A 1 379 ? -23.530 2.203 3.016 1.00 95.62 379 GLU A CA 1
ATOM 3045 C C . GLU A 1 379 ? -24.875 2.073 2.277 1.00 95.62 379 GLU A C 1
ATOM 3047 O O . GLU A 1 379 ? -24.930 1.501 1.186 1.00 95.62 379 GLU A O 1
ATOM 3052 N N . TYR A 1 380 ? -25.971 2.593 2.842 1.00 95.62 380 TYR A N 1
ATOM 3053 C CA . TYR A 1 380 ? -27.294 2.528 2.213 1.00 95.62 380 TYR A CA 1
ATOM 3054 C C . TYR A 1 380 ? -27.364 3.468 1.011 1.00 95.62 380 TYR A C 1
ATOM 3056 O O . TYR A 1 380 ? -27.245 4.679 1.171 1.00 95.62 380 TYR A O 1
ATOM 3064 N N . MET A 1 381 ? -27.633 2.923 -0.177 1.00 94.19 381 MET A N 1
ATOM 3065 C CA . MET A 1 381 ? -27.662 3.682 -1.437 1.00 94.19 381 MET A CA 1
ATOM 3066 C C . MET A 1 381 ? -28.728 4.786 -1.483 1.00 94.19 381 MET A C 1
ATOM 3068 O O . MET A 1 381 ? -28.681 5.653 -2.349 1.00 94.19 381 MET A O 1
ATOM 3072 N N . GLU A 1 382 ? -29.715 4.747 -0.591 1.00 95.88 382 GLU A N 1
ATOM 3073 C CA . GLU A 1 382 ? -30.753 5.767 -0.461 1.00 95.88 382 GLU A CA 1
ATOM 3074 C C . GLU A 1 382 ? -30.328 6.969 0.404 1.00 95.88 382 GLU A C 1
ATOM 3076 O O . GLU A 1 382 ? -31.086 7.936 0.526 1.00 95.88 382 GLU A O 1
ATOM 3081 N N . LEU A 1 383 ? -29.149 6.926 1.036 1.00 97.25 383 LEU A N 1
ATOM 3082 C CA . LEU A 1 383 ? -28.590 8.079 1.743 1.00 97.25 383 LEU A CA 1
ATOM 3083 C C . LEU A 1 383 ? -28.215 9.178 0.744 1.00 97.25 383 LEU A C 1
ATOM 3085 O O . LEU A 1 383 ? -27.822 8.909 -0.382 1.00 97.25 383 LEU A O 1
ATOM 3089 N N . THR A 1 384 ? -28.341 10.435 1.164 1.00 97.12 384 THR A N 1
ATOM 3090 C CA . THR A 1 384 ? -27.896 11.607 0.396 1.00 97.12 384 THR A CA 1
ATOM 3091 C C . THR A 1 384 ? -26.652 12.210 1.043 1.00 97.12 384 THR A C 1
ATOM 3093 O O . THR A 1 384 ? -26.478 12.082 2.256 1.00 97.12 384 THR A O 1
ATOM 3096 N N . ASP A 1 385 ? -25.827 12.934 0.278 1.00 97.31 385 ASP A N 1
ATOM 3097 C CA . ASP A 1 385 ? -24.655 13.641 0.828 1.00 97.31 385 ASP A CA 1
ATOM 3098 C C . ASP A 1 385 ? -25.036 14.599 1.973 1.00 97.31 385 ASP A C 1
ATOM 3100 O O . ASP A 1 385 ? -24.369 14.648 3.008 1.00 97.31 385 ASP A O 1
ATOM 3104 N N . GLU A 1 386 ? -26.179 15.286 1.849 1.00 97.44 386 GLU A N 1
ATOM 3105 C CA . GLU A 1 386 ? -26.735 16.146 2.903 1.00 97.44 386 GLU A CA 1
ATOM 3106 C C . GLU A 1 386 ? -27.043 15.355 4.184 1.00 97.44 386 GLU A C 1
ATOM 3108 O O . GLU A 1 386 ? -26.670 15.772 5.281 1.00 97.44 386 GLU A O 1
ATOM 3113 N N . LYS A 1 387 ? -27.661 14.173 4.060 1.00 97.06 387 LYS A N 1
ATOM 3114 C CA . LYS A 1 387 ? -27.983 13.310 5.205 1.00 97.06 387 LYS A CA 1
ATOM 3115 C C . LYS A 1 387 ? -26.721 12.781 5.887 1.00 97.06 387 LYS A C 1
ATOM 3117 O O . LYS A 1 387 ? -26.691 12.726 7.119 1.00 97.06 387 LYS A O 1
ATOM 3122 N N . CYS A 1 388 ? -25.706 12.402 5.112 1.00 98.19 388 CYS A N 1
ATOM 3123 C CA . CYS A 1 388 ? -24.408 11.969 5.630 1.00 98.19 388 CYS A CA 1
ATOM 3124 C C . CYS A 1 388 ? -23.729 13.104 6.407 1.00 98.19 388 CYS A C 1
ATOM 3126 O O . CYS A 1 388 ? -23.340 12.917 7.562 1.00 98.19 388 CYS A O 1
ATOM 3128 N N . ASN A 1 389 ? -23.675 14.303 5.820 1.00 98.19 389 ASN A N 1
ATOM 3129 C CA . ASN A 1 389 ? -23.124 15.494 6.460 1.00 98.19 389 ASN A CA 1
ATOM 3130 C C . ASN A 1 389 ? -23.839 15.831 7.778 1.00 98.19 389 ASN A C 1
ATOM 3132 O O . ASN A 1 389 ? -23.198 16.014 8.814 1.00 98.19 389 ASN A O 1
ATOM 3136 N N . ASP A 1 390 ? -25.171 15.883 7.759 1.00 98.12 390 ASP A N 1
ATOM 3137 C CA . ASP A 1 390 ? -25.979 16.191 8.940 1.00 98.12 390 ASP A CA 1
ATOM 3138 C C . ASP A 1 390 ? -25.794 15.152 10.048 1.00 98.12 390 ASP A C 1
ATOM 3140 O O . ASP A 1 390 ? -25.697 15.505 11.227 1.00 98.12 390 ASP A O 1
ATOM 3144 N N . HIS A 1 391 ? -25.723 13.869 9.683 1.00 98.31 391 HIS A N 1
ATOM 3145 C CA . HIS A 1 391 ? -25.470 12.796 10.635 1.00 98.31 391 HIS A CA 1
ATOM 3146 C C . HIS A 1 391 ? -24.106 12.944 11.305 1.00 98.31 391 HIS A C 1
ATOM 3148 O O . HIS A 1 391 ? -24.036 12.906 12.532 1.00 98.31 391 HIS A O 1
ATOM 3154 N N . LEU A 1 392 ? -23.046 13.141 10.522 1.00 98.56 392 LEU A N 1
ATOM 3155 C CA . LEU A 1 392 ? -21.682 13.235 11.033 1.00 98.56 392 LEU A CA 1
ATOM 3156 C C . LEU A 1 392 ? -21.489 14.464 11.929 1.00 98.56 392 LEU A C 1
ATOM 3158 O O . LEU A 1 392 ? -20.935 14.345 13.019 1.00 98.56 392 LEU A O 1
ATOM 3162 N N . ASN A 1 393 ? -22.044 15.617 11.543 1.00 98.38 393 ASN A N 1
ATOM 3163 C CA . ASN A 1 393 ? -22.039 16.817 12.385 1.00 98.38 393 ASN A CA 1
ATOM 3164 C C . ASN A 1 393 ? -22.812 16.601 13.697 1.00 98.38 393 ASN A C 1
ATOM 3166 O O . ASN A 1 393 ? -22.391 17.049 14.766 1.00 98.38 393 ASN A O 1
ATOM 3170 N N . ALA A 1 394 ? -23.946 15.894 13.639 1.00 98.44 394 ALA A N 1
ATOM 3171 C CA . ALA A 1 394 ? -24.699 15.543 14.836 1.00 98.44 394 ALA A CA 1
ATOM 3172 C C . ALA A 1 394 ? -23.940 14.538 15.716 1.00 98.44 394 ALA A C 1
ATOM 3174 O O . ALA A 1 394 ? -23.979 14.662 16.938 1.00 98.44 394 ALA A O 1
ATOM 3175 N N . MET A 1 395 ? -23.255 13.560 15.123 1.00 98.44 395 MET A N 1
ATOM 3176 C CA . MET A 1 395 ? -22.424 12.594 15.837 1.00 98.44 395 MET A CA 1
ATOM 3177 C C . MET A 1 395 ? -21.275 13.276 16.569 1.00 98.44 395 MET A C 1
ATOM 3179 O O . MET A 1 395 ? -21.133 13.072 17.772 1.00 98.44 395 MET A O 1
ATOM 3183 N N . ASP A 1 396 ? -20.532 14.150 15.891 1.00 98.19 396 ASP A N 1
ATOM 3184 C CA . ASP A 1 396 ? -19.439 14.923 16.485 1.00 98.19 396 ASP A CA 1
ATOM 3185 C C . ASP A 1 396 ? -19.900 15.702 17.720 1.00 98.19 396 ASP A C 1
ATOM 3187 O O . ASP A 1 396 ? -19.292 15.614 18.787 1.00 98.19 396 ASP A O 1
ATOM 3191 N N . ALA A 1 397 ? -21.024 16.418 17.606 1.00 97.81 397 ALA A N 1
ATOM 3192 C CA . ALA A 1 397 ? -21.586 17.179 18.716 1.00 97.81 397 ALA A CA 1
ATOM 3193 C C . ALA A 1 397 ? -21.983 16.280 19.900 1.00 97.81 397 ALA A C 1
ATOM 3195 O O . ALA A 1 397 ? -21.784 16.651 21.057 1.00 97.81 397 ALA A O 1
ATOM 3196 N N . ARG A 1 398 ? -22.536 15.092 19.625 1.00 97.69 398 ARG A N 1
ATOM 3197 C CA . ARG A 1 398 ? -22.978 14.148 20.662 1.00 97.69 398 ARG A CA 1
ATOM 3198 C C . ARG A 1 398 ? -21.829 13.399 21.319 1.00 97.69 398 ARG A C 1
ATOM 3200 O O . ARG A 1 398 ? -21.907 13.140 22.516 1.00 97.69 398 ARG A O 1
ATOM 3207 N N . ILE A 1 399 ? -20.773 13.080 20.578 1.00 95.50 399 ILE A N 1
ATOM 3208 C CA . ILE A 1 399 ? -19.539 12.521 21.136 1.00 95.50 399 ILE A CA 1
ATOM 3209 C C . ILE A 1 399 ? -18.868 13.571 22.023 1.00 95.50 399 ILE A C 1
ATOM 3211 O O . ILE A 1 399 ? -18.580 13.283 23.182 1.00 95.50 399 ILE A O 1
ATOM 3215 N N . ALA A 1 400 ? -18.708 14.802 21.527 1.00 91.31 400 ALA A N 1
ATOM 3216 C CA . ALA A 1 400 ? -18.138 15.901 22.301 1.00 91.31 400 ALA A CA 1
ATOM 3217 C C . ALA A 1 400 ? -18.875 16.100 23.635 1.00 91.31 400 ALA A C 1
ATOM 3219 O O . ALA A 1 400 ? -18.252 16.160 24.693 1.00 91.31 400 ALA A O 1
ATOM 3220 N N . GLU A 1 401 ? -20.211 16.107 23.598 1.00 90.62 401 GLU A N 1
ATOM 3221 C CA . GLU A 1 401 ? -21.059 16.178 24.790 1.00 90.62 401 GLU A CA 1
ATOM 3222 C C . GLU A 1 401 ? -20.886 14.952 25.706 1.00 90.62 401 GLU A C 1
ATOM 3224 O O . GLU A 1 401 ? -20.658 15.110 26.904 1.00 90.62 401 GLU A O 1
ATOM 3229 N N . SER A 1 402 ? -20.968 13.733 25.160 1.00 90.38 402 SER A N 1
ATOM 3230 C CA . SER A 1 402 ? -20.936 12.490 25.944 1.00 90.38 402 SER A CA 1
ATOM 3231 C C . SER A 1 402 ? -19.583 12.206 26.598 1.00 90.38 402 SER A C 1
ATOM 3233 O O . SER A 1 402 ? -19.549 11.477 27.589 1.00 90.38 402 SER A O 1
ATOM 3235 N N . TYR A 1 403 ? -18.491 12.730 26.041 1.00 86.69 403 TYR A N 1
ATOM 3236 C CA . TYR A 1 403 ? -17.121 12.484 26.502 1.00 86.69 403 TYR A CA 1
ATOM 3237 C C . TYR A 1 403 ? -16.452 13.731 27.099 1.00 86.69 403 TYR A C 1
ATOM 3239 O O . TYR A 1 403 ? -15.306 13.660 27.534 1.00 86.69 403 TYR A O 1
ATOM 3247 N N . GLY A 1 404 ? -17.144 14.875 27.137 1.00 86.19 404 GLY A N 1
ATOM 3248 C CA . GLY A 1 404 ? -16.585 16.132 27.645 1.00 86.19 404 GLY A CA 1
ATOM 3249 C C . GLY A 1 404 ? -15.431 16.678 26.798 1.00 86.19 404 GLY A C 1
ATOM 3250 O O . GLY A 1 404 ? -14.524 17.315 27.331 1.00 86.19 404 GLY A O 1
ATOM 3251 N N . LEU A 1 405 ? -15.447 16.415 25.491 1.00 85.19 405 LEU A N 1
ATOM 3252 C CA . LEU A 1 405 ? -14.394 16.808 24.555 1.00 85.19 405 LEU A CA 1
ATOM 3253 C C . LEU A 1 405 ? -14.717 18.166 23.898 1.00 85.19 405 LEU A C 1
ATOM 3255 O O . LEU A 1 405 ? -15.890 18.529 23.767 1.00 85.19 405 LEU A O 1
ATOM 3259 N N . PRO A 1 406 ? -13.708 18.944 23.459 1.00 84.19 406 PRO A N 1
ATOM 3260 C CA . PRO A 1 406 ? -13.950 20.178 22.708 1.00 84.19 406 PRO A CA 1
ATOM 3261 C C . PRO A 1 406 ? -14.648 19.891 21.363 1.00 84.19 406 PRO A C 1
ATOM 3263 O O . PRO A 1 406 ? -14.549 18.780 20.858 1.00 84.19 406 PRO A O 1
ATOM 3266 N N . PRO A 1 407 ? -15.327 20.852 20.718 1.00 89.81 407 PRO A N 1
ATOM 3267 C CA . PRO A 1 407 ? -15.860 20.638 19.370 1.00 89.81 407 PRO A CA 1
ATOM 3268 C C . PRO A 1 407 ? -14.750 20.283 18.363 1.00 89.81 407 PRO A C 1
ATOM 3270 O O . PRO A 1 407 ? -13.796 21.042 18.207 1.00 89.81 407 PRO A O 1
ATOM 3273 N N . SER A 1 408 ? -14.879 19.139 17.689 1.00 93.50 408 SER A N 1
ATOM 3274 C CA . SER A 1 408 ? -13.970 18.648 16.641 1.00 93.50 408 SER A CA 1
ATOM 3275 C C . SER A 1 408 ? -14.689 17.602 15.775 1.00 93.50 408 SER A C 1
ATOM 3277 O O . SER A 1 408 ? -15.835 17.259 16.062 1.00 93.50 408 SER A O 1
ATOM 3279 N N . LYS A 1 409 ? -14.019 17.088 14.737 1.00 93.25 409 LYS A N 1
ATOM 3280 C CA . LYS A 1 409 ? -14.459 15.903 13.988 1.00 93.25 409 LYS A CA 1
ATOM 3281 C C . LYS A 1 409 ? -14.015 14.650 14.744 1.00 93.25 409 LYS A C 1
ATOM 3283 O O . LYS A 1 409 ? -12.818 14.421 14.886 1.00 93.25 409 LYS A O 1
ATOM 3288 N N . TYR A 1 410 ? -14.976 13.885 15.250 1.00 94.38 410 TYR A N 1
ATOM 3289 C CA . TYR A 1 410 ? -14.755 12.664 16.033 1.00 94.38 410 TYR A CA 1
ATOM 3290 C C . TYR A 1 410 ? -15.296 11.417 15.346 1.00 94.38 410 TYR A C 1
ATOM 3292 O O . TYR A 1 410 ? -14.750 10.336 15.534 1.00 94.38 410 TYR A O 1
ATOM 3300 N N . ALA A 1 411 ? -16.395 11.557 14.605 1.00 97.06 411 ALA A N 1
ATOM 3301 C CA . ALA A 1 411 ? -17.018 10.445 13.912 1.00 97.06 411 ALA A CA 1
ATOM 3302 C C . ALA A 1 411 ? -16.265 10.142 12.614 1.00 97.06 411 ALA A C 1
ATOM 3304 O O . ALA A 1 411 ? -16.368 10.895 11.646 1.00 97.06 411 ALA A O 1
ATOM 3305 N N . ASP A 1 412 ? -15.518 9.049 12.595 1.00 98.50 412 ASP A N 1
ATOM 3306 C CA . ASP A 1 412 ? -14.877 8.521 11.397 1.00 98.50 412 ASP A CA 1
ATOM 3307 C C . ASP A 1 412 ? -15.870 7.684 10.572 1.00 98.50 412 ASP A C 1
ATOM 3309 O O . ASP A 1 412 ? -16.996 7.419 11.005 1.00 98.50 412 ASP A O 1
ATOM 3313 N N . VAL A 1 413 ? -15.507 7.320 9.342 1.00 98.75 413 VAL A N 1
ATOM 3314 C CA . VAL A 1 413 ? -16.462 6.799 8.351 1.00 98.75 413 VAL A CA 1
ATOM 3315 C C . VAL A 1 413 ? -16.120 5.371 7.962 1.00 98.75 413 VAL A C 1
ATOM 3317 O O . VAL A 1 413 ? -15.003 5.107 7.522 1.00 98.75 413 VAL A O 1
ATOM 3320 N N . TYR A 1 414 ? -17.111 4.484 8.038 1.00 98.69 414 TYR A N 1
ATOM 3321 C CA . TYR A 1 414 ? -17.143 3.268 7.235 1.00 98.69 414 TYR A CA 1
ATOM 3322 C C . TYR A 1 414 ? -17.996 3.474 5.989 1.00 98.69 414 TYR A C 1
ATOM 3324 O O . TYR A 1 414 ? -19.100 4.013 6.070 1.00 98.69 414 TYR A O 1
ATOM 3332 N N . THR A 1 415 ? -17.485 3.048 4.838 1.00 98.19 415 THR A N 1
ATOM 3333 C CA . THR A 1 415 ? -18.236 3.035 3.578 1.00 98.19 415 THR A CA 1
ATOM 3334 C C . THR A 1 415 ? -17.614 2.047 2.590 1.00 98.19 415 THR A C 1
ATOM 3336 O O . THR A 1 415 ? -16.627 1.383 2.898 1.00 98.19 415 THR A O 1
ATOM 3339 N N . ASN A 1 416 ? -18.164 1.942 1.383 1.00 94.81 416 ASN A N 1
ATOM 3340 C CA . ASN A 1 416 ? -17.631 1.109 0.310 1.00 94.81 416 ASN A CA 1
ATOM 3341 C C . ASN A 1 416 ? -17.614 1.864 -1.030 1.00 94.81 416 ASN A C 1
ATOM 3343 O O . ASN A 1 416 ? -18.302 2.867 -1.219 1.00 94.81 416 ASN A O 1
ATOM 3347 N N . LEU A 1 417 ? -16.835 1.361 -1.992 1.00 87.62 417 LEU A N 1
ATOM 3348 C CA . LEU A 1 417 ? -16.687 2.001 -3.307 1.00 87.62 417 LEU A CA 1
ATOM 3349 C C . LEU A 1 417 ? -18.000 2.112 -4.086 1.00 87.62 417 LEU A C 1
ATOM 3351 O O . LEU A 1 417 ? -18.182 3.062 -4.839 1.00 87.62 417 LEU A O 1
ATOM 3355 N N . ASN A 1 418 ? -18.917 1.153 -3.931 1.00 88.06 418 ASN A N 1
ATOM 3356 C CA . ASN A 1 418 ? -20.194 1.207 -4.637 1.00 88.06 418 ASN A CA 1
ATOM 3357 C C . ASN A 1 418 ? -21.040 2.394 -4.162 1.00 88.06 418 ASN A C 1
ATOM 3359 O O . ASN A 1 418 ? -21.622 3.090 -4.992 1.00 88.06 418 ASN A O 1
ATOM 3363 N N . PHE A 1 419 ? -21.048 2.653 -2.853 1.00 94.56 419 PHE A N 1
ATOM 3364 C CA . PHE A 1 419 ? -21.639 3.860 -2.293 1.00 94.56 419 PHE A CA 1
ATOM 3365 C C . PHE A 1 419 ? -20.928 5.101 -2.843 1.00 94.56 419 PHE A C 1
ATOM 3367 O O . PHE A 1 419 ? -21.544 5.901 -3.538 1.00 94.56 419 PHE A O 1
ATOM 3374 N N . MET A 1 420 ? -19.609 5.203 -2.666 1.00 93.44 420 MET A N 1
ATOM 3375 C CA . MET A 1 420 ? -18.853 6.400 -3.057 1.00 93.44 420 MET A CA 1
ATOM 3376 C C . MET A 1 420 ? -18.921 6.743 -4.551 1.00 93.44 420 MET A C 1
ATOM 3378 O O . MET A 1 420 ? -18.894 7.914 -4.902 1.00 93.44 420 MET A O 1
ATOM 3382 N N . ASN A 1 421 ? -19.109 5.768 -5.444 1.00 86.44 421 ASN A N 1
ATOM 3383 C CA . ASN A 1 421 ? -19.297 6.031 -6.878 1.00 86.44 421 ASN A CA 1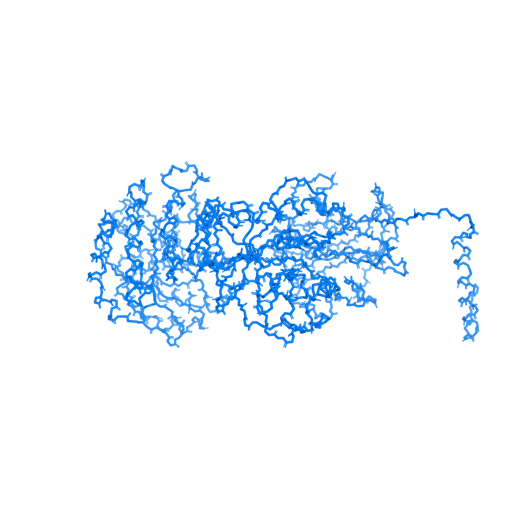
ATOM 3384 C C . ASN A 1 421 ? -20.569 6.837 -7.216 1.00 86.44 421 ASN A C 1
ATOM 3386 O O . ASN A 1 421 ? -20.725 7.275 -8.357 1.00 86.44 421 ASN A O 1
ATOM 3390 N N . HIS A 1 422 ? -21.484 7.009 -6.261 1.00 89.62 422 HIS A N 1
ATOM 3391 C CA . HIS A 1 422 ? -22.729 7.763 -6.419 1.00 89.62 422 HIS A CA 1
ATOM 3392 C C . HIS A 1 422 ? -22.753 9.063 -5.599 1.00 89.62 422 HIS A C 1
ATOM 3394 O O . HIS A 1 422 ? -23.779 9.741 -5.584 1.00 89.62 422 HIS A O 1
ATOM 3400 N N . HIS A 1 423 ? -21.644 9.405 -4.938 1.00 92.19 423 HIS A N 1
ATOM 3401 C CA . HIS A 1 423 ? -21.554 10.471 -3.945 1.00 92.19 423 HIS A CA 1
ATOM 3402 C C . HIS A 1 423 ? -20.327 11.355 -4.188 1.00 92.19 423 HIS A C 1
ATOM 3404 O O . HIS A 1 423 ? -19.307 10.893 -4.693 1.00 92.19 423 HIS A O 1
ATOM 3410 N N . ASP A 1 424 ? -20.420 12.636 -3.834 1.00 86.94 424 ASP A N 1
ATOM 3411 C CA . ASP A 1 424 ? -19.315 13.590 -4.012 1.00 86.94 424 ASP A CA 1
ATOM 3412 C C . ASP A 1 424 ? -18.274 13.542 -2.875 1.00 86.94 424 ASP A C 1
ATOM 3414 O O . ASP A 1 424 ? -17.140 13.988 -3.044 1.00 86.94 424 ASP A O 1
ATOM 3418 N N . GLY A 1 425 ? -18.653 12.987 -1.720 1.00 88.56 425 GLY A N 1
ATOM 3419 C CA . GLY A 1 425 ? -17.773 12.737 -0.585 1.00 88.56 425 GLY A CA 1
ATOM 3420 C C . GLY A 1 425 ? -17.384 13.960 0.253 1.00 88.56 425 GLY A C 1
ATOM 3421 O O . GLY A 1 425 ? -16.609 13.795 1.193 1.00 88.56 425 GLY A O 1
ATOM 3422 N N . TYR A 1 426 ? -17.904 15.176 0.014 1.00 94.12 426 TYR A N 1
ATOM 3423 C CA . TYR A 1 426 ? -17.444 16.368 0.771 1.00 94.12 426 TYR A CA 1
ATOM 3424 C C . TYR A 1 426 ? -17.655 16.231 2.290 1.00 94.12 426 TYR A C 1
ATOM 3426 O O . TYR A 1 426 ? -16.896 16.763 3.100 1.00 94.12 426 TYR A O 1
ATOM 3434 N N . TRP A 1 427 ? -18.691 15.496 2.696 1.00 95.81 427 TRP A N 1
ATOM 3435 C CA . TRP A 1 427 ? -19.063 15.249 4.092 1.00 95.81 427 TRP A CA 1
ATOM 3436 C C . TRP A 1 427 ? -18.020 14.425 4.867 1.00 95.81 427 TRP A C 1
ATOM 3438 O O . TRP A 1 427 ? -18.003 14.438 6.103 1.00 95.81 427 TRP A O 1
ATOM 3448 N N . ALA A 1 428 ? -17.140 13.731 4.146 1.00 95.38 428 ALA A N 1
ATOM 3449 C CA . ALA A 1 428 ? -16.082 12.885 4.677 1.00 95.38 428 ALA A CA 1
ATOM 3450 C C . ALA A 1 428 ? -14.736 13.604 4.869 1.00 95.38 428 ALA A C 1
ATOM 3452 O O . ALA A 1 428 ? -13.821 13.038 5.471 1.00 95.38 428 ALA A O 1
ATOM 3453 N N . GLU A 1 429 ? -14.591 14.842 4.389 1.00 93.00 429 GLU A N 1
ATOM 3454 C CA . GLU A 1 429 ? -13.320 15.565 4.435 1.00 93.00 429 GLU A CA 1
ATOM 3455 C C . GLU A 1 429 ? -12.763 15.639 5.869 1.00 93.00 429 GLU A C 1
ATOM 3457 O O . GLU A 1 429 ? -13.465 16.014 6.813 1.00 93.00 429 GLU A O 1
ATOM 3462 N N . GLY A 1 430 ? -11.486 15.294 6.052 1.00 91.19 430 GLY A N 1
ATOM 3463 C CA . GLY A 1 430 ? -10.806 15.335 7.353 1.00 91.19 430 GLY A CA 1
ATOM 3464 C C . GLY A 1 430 ? -11.221 14.250 8.357 1.00 91.19 430 GLY A C 1
ATOM 3465 O O . GLY A 1 430 ? -10.884 14.382 9.531 1.00 91.19 430 GLY A O 1
ATOM 3466 N N . ARG A 1 431 ? -11.946 13.209 7.926 1.00 97.00 431 ARG A N 1
ATOM 3467 C CA . ARG A 1 431 ? -12.294 12.025 8.735 1.00 97.00 431 ARG A CA 1
ATOM 3468 C C . ARG A 1 431 ? -11.474 10.817 8.287 1.00 97.00 431 ARG A C 1
ATOM 3470 O O . ARG A 1 431 ? -11.094 10.738 7.119 1.00 97.00 431 ARG A O 1
ATOM 3477 N N . LYS A 1 432 ? -11.203 9.863 9.178 1.00 97.50 432 LYS A N 1
ATOM 3478 C CA . LYS A 1 432 ? -10.558 8.591 8.816 1.00 97.50 432 LYS A CA 1
ATOM 3479 C C . LYS A 1 432 ? -11.519 7.701 8.021 1.00 97.50 432 LYS A C 1
ATOM 3481 O O . LYS A 1 432 ? -12.739 7.816 8.152 1.00 97.50 432 LYS A O 1
ATOM 3486 N N . LEU A 1 433 ? -10.948 6.810 7.209 1.00 98.06 433 LEU A N 1
ATOM 3487 C CA . LEU A 1 433 ? -11.684 5.860 6.374 1.00 98.06 433 LEU A CA 1
ATOM 3488 C C . LEU A 1 433 ? -11.488 4.427 6.865 1.00 98.06 433 LEU A C 1
ATOM 3490 O O . LEU A 1 433 ? -10.364 3.931 6.937 1.00 98.06 433 LEU A O 1
ATOM 3494 N N . TRP A 1 434 ? -12.597 3.746 7.110 1.00 98.56 434 TRP A N 1
ATOM 3495 C CA . TRP A 1 434 ? -12.704 2.300 7.196 1.00 98.56 434 TRP A CA 1
ATOM 3496 C C . TRP A 1 434 ? -13.394 1.821 5.913 1.00 98.56 434 TRP A C 1
ATOM 3498 O O . TRP A 1 434 ? -14.578 2.058 5.700 1.00 98.56 434 TRP A O 1
ATOM 3508 N N . ILE A 1 435 ? -12.637 1.232 4.988 1.00 97.12 435 ILE A N 1
ATOM 3509 C CA . ILE A 1 435 ? -13.146 0.900 3.651 1.00 97.12 435 ILE A CA 1
ATOM 3510 C C . ILE A 1 435 ? -13.600 -0.559 3.569 1.00 97.12 435 ILE A C 1
ATOM 3512 O O . ILE A 1 435 ? -12.824 -1.480 3.825 1.00 97.12 435 ILE A O 1
ATOM 3516 N N . GLY A 1 436 ? -14.845 -0.768 3.145 1.00 96.44 436 GLY A N 1
ATOM 3517 C CA . GLY A 1 436 ? -15.375 -2.052 2.699 1.00 96.44 436 GLY A CA 1
ATOM 3518 C C . GLY A 1 436 ? -14.931 -2.368 1.274 1.00 96.44 436 GLY A C 1
ATOM 3519 O O . GLY A 1 436 ? -15.421 -1.763 0.315 1.00 96.44 436 GLY A O 1
ATOM 3520 N N . ALA A 1 437 ? -14.005 -3.317 1.120 1.00 90.19 437 ALA A N 1
ATOM 3521 C CA . ALA A 1 437 ? -13.488 -3.729 -0.183 1.00 90.19 437 ALA A CA 1
ATOM 3522 C C . ALA A 1 437 ? -13.071 -5.206 -0.170 1.00 90.19 437 ALA A C 1
ATOM 3524 O O . ALA A 1 437 ? -11.934 -5.551 0.141 1.00 90.19 437 ALA A O 1
ATOM 3525 N N . TRP A 1 438 ? -13.997 -6.094 -0.531 1.00 90.94 438 TRP A N 1
ATOM 3526 C CA . TRP A 1 438 ? -13.783 -7.532 -0.385 1.00 90.94 438 TRP A CA 1
ATOM 3527 C C . TRP A 1 438 ? -12.861 -8.110 -1.468 1.00 90.94 438 TRP A C 1
ATOM 3529 O O . TRP A 1 438 ? -13.194 -8.122 -2.655 1.00 90.94 438 TRP A O 1
ATOM 3539 N N . VAL A 1 439 ? -11.700 -8.605 -1.043 1.00 81.88 439 VAL A N 1
ATOM 3540 C CA . VAL A 1 439 ? -10.602 -9.116 -1.876 1.00 81.88 439 VAL A CA 1
ATOM 3541 C C . VAL A 1 439 ? -10.157 -10.498 -1.386 1.00 81.88 439 VAL A C 1
ATOM 3543 O O . VAL A 1 439 ? -10.545 -10.956 -0.317 1.00 81.88 439 VAL A O 1
ATOM 3546 N N . SER A 1 440 ? -9.347 -11.208 -2.174 1.00 77.06 440 SER A N 1
ATOM 3547 C CA . SER A 1 440 ? -8.924 -12.577 -1.840 1.00 77.06 440 SER A CA 1
ATOM 3548 C C . SER A 1 440 ? -7.827 -12.666 -0.774 1.00 77.06 440 SER A C 1
ATOM 3550 O O . SER A 1 440 ? -7.530 -13.763 -0.312 1.00 77.06 440 SER A O 1
ATOM 3552 N N . SER A 1 441 ? -7.185 -11.550 -0.425 1.00 79.81 441 SER A N 1
ATOM 3553 C CA . SER A 1 441 ? -6.117 -11.480 0.577 1.00 79.81 441 SER A CA 1
ATOM 3554 C C . SER A 1 441 ? -6.033 -10.063 1.158 1.00 79.81 441 SER A C 1
ATOM 3556 O O . SER A 1 441 ? -6.204 -9.114 0.387 1.00 79.81 441 SER A O 1
ATOM 3558 N N . PRO A 1 442 ? -5.717 -9.901 2.459 1.00 78.00 442 PRO A N 1
ATOM 3559 C CA . PRO A 1 442 ? -5.509 -8.58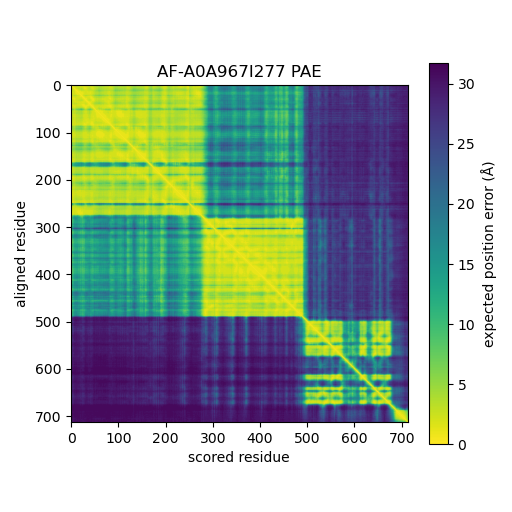9 3.081 1.00 78.00 442 PRO A CA 1
ATOM 3560 C C . PRO A 1 442 ? -4.335 -7.800 2.476 1.00 78.00 442 PRO A C 1
ATOM 3562 O O . PRO A 1 442 ? -4.270 -6.586 2.627 1.00 78.00 442 PRO A O 1
ATOM 3565 N N . ASN A 1 443 ? -3.427 -8.460 1.749 1.00 75.88 443 ASN A N 1
ATOM 3566 C CA . ASN A 1 443 ? -2.290 -7.796 1.103 1.00 75.88 443 ASN A CA 1
ATOM 3567 C C . ASN A 1 443 ? -2.683 -7.059 -0.188 1.00 75.88 443 ASN A C 1
ATOM 3569 O O . ASN A 1 443 ? -1.894 -6.291 -0.737 1.00 75.88 443 ASN A O 1
ATOM 3573 N N . ILE A 1 444 ? -3.900 -7.286 -0.693 1.00 70.44 444 ILE A N 1
ATOM 3574 C CA . ILE A 1 444 ? -4.433 -6.565 -1.846 1.00 70.44 444 ILE A CA 1
ATOM 3575 C C . ILE A 1 444 ? -5.055 -5.274 -1.330 1.00 70.44 444 ILE A C 1
ATOM 3577 O O . ILE A 1 444 ? -6.153 -5.289 -0.778 1.00 70.44 444 ILE A O 1
ATOM 3581 N N . GLN A 1 445 ? -4.366 -4.156 -1.532 1.00 76.06 445 GLN A N 1
ATOM 3582 C CA . GLN A 1 445 ? -4.879 -2.872 -1.071 1.00 76.06 445 GLN A CA 1
ATOM 3583 C C . GLN A 1 445 ? -6.146 -2.473 -1.860 1.00 76.06 445 GLN A C 1
ATOM 3585 O O . GLN A 1 445 ? -6.270 -2.778 -3.053 1.00 76.06 445 GLN A O 1
ATOM 3590 N N . PRO A 1 446 ? -7.096 -1.780 -1.218 1.00 81.44 446 PRO A N 1
ATOM 3591 C CA . PRO A 1 446 ? -8.329 -1.351 -1.854 1.00 81.44 446 PRO A CA 1
ATOM 3592 C C . PRO A 1 446 ? -8.122 -0.075 -2.676 1.00 81.44 446 PRO A C 1
ATOM 3594 O O . PRO A 1 446 ? -7.190 0.693 -2.444 1.00 81.44 446 PRO A O 1
ATOM 3597 N N . ILE A 1 447 ? -9.021 0.184 -3.631 1.00 80.19 447 ILE A N 1
ATOM 3598 C CA . ILE A 1 447 ? -9.123 1.519 -4.237 1.00 80.19 447 ILE A CA 1
ATOM 3599 C C . ILE A 1 447 ? -9.650 2.472 -3.162 1.00 80.19 447 ILE A C 1
ATOM 3601 O O . ILE A 1 447 ? -10.662 2.185 -2.522 1.00 80.19 447 ILE A O 1
ATOM 3605 N N . ILE A 1 448 ? -8.966 3.596 -2.981 1.00 86.31 448 ILE A N 1
ATOM 3606 C CA . ILE A 1 448 ? -9.356 4.651 -2.049 1.00 86.31 448 ILE A CA 1
ATOM 3607 C C . ILE A 1 448 ? -10.187 5.692 -2.808 1.00 86.31 448 ILE A C 1
ATOM 3609 O O . ILE A 1 448 ? -9.672 6.260 -3.778 1.00 86.31 448 ILE A O 1
ATOM 3613 N N . PRO A 1 449 ? -11.461 5.910 -2.427 1.00 84.94 449 PRO A N 1
ATOM 3614 C CA . PRO A 1 449 ? -12.286 6.960 -3.009 1.00 84.94 449 PRO A CA 1
ATOM 3615 C C . PRO A 1 449 ? -11.898 8.336 -2.458 1.00 84.94 449 PRO A C 1
ATOM 3617 O O . PRO A 1 449 ? -11.457 8.461 -1.314 1.00 84.94 449 PRO A O 1
ATOM 3620 N N . GLU A 1 450 ? -12.124 9.383 -3.249 1.00 81.06 450 GLU A N 1
ATOM 3621 C CA . GLU A 1 450 ? -12.070 10.760 -2.749 1.00 81.06 450 GLU A CA 1
ATOM 3622 C C . GLU A 1 450 ? -13.129 10.980 -1.646 1.00 81.06 450 GLU A C 1
ATOM 3624 O O . GLU A 1 450 ? -14.173 10.324 -1.665 1.00 81.06 450 GLU A O 1
ATOM 3629 N N . PRO A 1 451 ? -12.884 11.871 -0.664 1.00 87.62 451 PRO A N 1
ATOM 3630 C CA . PRO A 1 451 ? -11.724 12.761 -0.523 1.00 87.62 451 PRO A CA 1
ATOM 3631 C C . PRO A 1 451 ? -10.535 12.120 0.213 1.00 87.62 451 PRO A C 1
ATOM 3633 O O . PRO A 1 451 ? -9.577 12.813 0.561 1.00 87.62 451 PRO A O 1
ATOM 3636 N N . TRP A 1 452 ? -10.588 10.823 0.519 1.00 88.56 452 TRP A N 1
ATOM 3637 C CA . TRP A 1 452 ? -9.531 10.178 1.286 1.00 88.56 452 TRP A CA 1
ATOM 3638 C C . TRP A 1 452 ? -8.287 9.929 0.446 1.00 88.56 452 TRP A C 1
ATOM 3640 O O . TRP A 1 452 ? -8.339 9.547 -0.718 1.00 88.56 452 TRP A O 1
ATOM 3650 N N . THR A 1 453 ? -7.141 10.085 1.097 1.00 77.56 453 THR A N 1
ATOM 3651 C CA . THR A 1 453 ? -5.824 9.795 0.527 1.00 77.56 453 THR A CA 1
ATOM 3652 C C . THR A 1 453 ? -5.197 8.545 1.127 1.00 77.56 453 THR A C 1
ATOM 3654 O O . THR A 1 453 ? -4.112 8.159 0.710 1.00 77.56 453 THR A O 1
ATOM 3657 N N . ARG A 1 454 ? -5.852 7.914 2.108 1.00 82.94 454 ARG A N 1
ATOM 3658 C CA . ARG A 1 454 ? -5.501 6.621 2.708 1.00 82.94 454 ARG A CA 1
ATOM 3659 C C . ARG A 1 454 ? -6.701 6.065 3.474 1.00 82.94 454 ARG A C 1
ATOM 3661 O O . ARG A 1 454 ? -7.524 6.839 3.960 1.00 82.94 454 ARG A O 1
ATOM 3668 N N . HIS A 1 455 ? -6.764 4.747 3.640 1.00 91.94 455 HIS A N 1
ATOM 3669 C CA . HIS A 1 455 ? -7.631 4.130 4.645 1.00 91.94 455 HIS A CA 1
ATOM 3670 C C . HIS A 1 455 ? -6.866 3.919 5.957 1.00 91.94 455 HIS A C 1
ATOM 3672 O O . HIS A 1 455 ? -5.638 3.813 5.963 1.00 91.94 455 HIS A O 1
ATOM 3678 N N . THR A 1 456 ? -7.604 3.875 7.060 1.00 95.69 456 THR A N 1
ATOM 3679 C CA . THR A 1 456 ? -7.139 3.454 8.386 1.00 95.69 456 THR A CA 1
ATOM 3680 C C . THR A 1 456 ? -7.389 1.966 8.578 1.00 95.69 456 THR A C 1
ATOM 3682 O O . THR A 1 456 ? -6.475 1.245 8.968 1.00 95.69 456 THR A O 1
ATOM 3685 N N . PHE A 1 457 ? -8.599 1.508 8.247 1.00 97.81 457 PHE A N 1
ATOM 3686 C CA . PHE A 1 457 ? -8.981 0.099 8.288 1.00 97.81 457 PHE A CA 1
ATOM 3687 C C . PHE A 1 457 ? -9.503 -0.352 6.926 1.00 97.81 457 PHE A C 1
ATOM 3689 O O . PHE A 1 457 ? -10.156 0.417 6.218 1.00 97.81 457 PHE A O 1
ATOM 3696 N N . HIS A 1 458 ? -9.228 -1.597 6.560 1.00 96.75 458 HIS A N 1
ATOM 3697 C CA . HIS A 1 458 ? -9.737 -2.231 5.348 1.00 96.75 458 HIS A CA 1
ATOM 3698 C C . HIS A 1 458 ? -10.467 -3.515 5.718 1.00 96.75 458 HIS A C 1
ATOM 3700 O O . HIS A 1 458 ? -9.840 -4.502 6.100 1.00 96.75 458 HIS A O 1
ATOM 3706 N N . GLN A 1 459 ? -11.791 -3.501 5.563 1.00 97.62 459 GLN A N 1
ATOM 3707 C CA . GLN A 1 459 ? -12.619 -4.697 5.659 1.00 97.62 459 GLN A CA 1
ATOM 3708 C C . GLN A 1 459 ? -12.449 -5.501 4.372 1.00 97.62 459 GLN A C 1
ATOM 3710 O O . GLN A 1 459 ? -13.093 -5.242 3.346 1.00 97.62 459 GLN A O 1
ATOM 3715 N N . TRP A 1 460 ? -11.517 -6.447 4.406 1.00 94.56 460 TRP A N 1
ATOM 3716 C CA . TRP A 1 460 ? -11.052 -7.152 3.215 1.00 94.56 460 TRP A CA 1
ATOM 3717 C C . TRP A 1 460 ? -11.860 -8.420 2.924 1.00 94.56 460 TRP A C 1
ATOM 3719 O O . TRP A 1 460 ? -11.836 -8.913 1.799 1.00 94.56 460 TRP A O 1
ATOM 3729 N N . THR A 1 461 ? -12.618 -8.948 3.890 1.00 93.38 461 THR A N 1
ATOM 3730 C CA . THR A 1 461 ? -13.559 -10.061 3.673 1.00 93.38 461 THR A CA 1
ATOM 3731 C C . THR A 1 461 ? -14.725 -10.006 4.657 1.00 93.38 461 THR A C 1
ATOM 3733 O O . THR A 1 461 ? -14.562 -9.547 5.779 1.00 93.38 461 THR A O 1
ATOM 3736 N N . CYS A 1 462 ? -15.889 -10.517 4.246 1.00 91.31 462 CYS A N 1
ATOM 3737 C CA . CYS A 1 462 ? -17.060 -10.753 5.103 1.00 91.31 462 CYS A CA 1
ATOM 3738 C C . CYS A 1 462 ? -17.436 -12.235 5.235 1.00 91.31 462 CYS A C 1
ATOM 3740 O O . CYS A 1 462 ? -18.542 -12.584 5.658 1.00 91.31 462 CYS A O 1
ATOM 3742 N N . ASP A 1 463 ? -16.509 -13.113 4.857 1.00 91.38 463 ASP A N 1
ATOM 3743 C CA . ASP A 1 463 ? -16.648 -14.567 4.954 1.00 91.38 463 ASP A CA 1
ATOM 3744 C C . ASP A 1 463 ? -15.553 -15.179 5.841 1.00 91.38 463 ASP A C 1
ATOM 3746 O O . ASP A 1 463 ? -15.100 -16.302 5.631 1.00 91.38 463 ASP A O 1
ATOM 3750 N N . GLY A 1 464 ? -15.083 -14.405 6.821 1.00 91.12 464 GLY A N 1
ATOM 3751 C CA . GLY A 1 464 ? -14.028 -14.809 7.736 1.00 91.12 464 GLY A CA 1
ATOM 3752 C C . GLY A 1 464 ? -14.520 -15.637 8.918 1.00 91.12 464 GLY A C 1
ATOM 3753 O O . GLY A 1 464 ? -15.716 -15.722 9.215 1.00 91.12 464 GLY A O 1
ATOM 3754 N N . SER A 1 465 ? -13.557 -16.225 9.626 1.00 92.00 465 SER A N 1
ATOM 3755 C CA . SER A 1 465 ? -13.771 -17.021 10.833 1.00 92.00 465 SER A CA 1
ATOM 3756 C C . SER A 1 465 ? -12.775 -16.597 11.905 1.00 92.00 465 SER A C 1
ATOM 3758 O O . SER A 1 465 ? -11.570 -16.705 11.701 1.00 92.00 465 SER A O 1
ATOM 3760 N N . VAL A 1 466 ? -13.289 -16.187 13.062 1.00 93.88 466 VAL A N 1
ATOM 3761 C CA . VAL A 1 466 ? -12.493 -15.859 14.251 1.00 93.88 466 VAL A CA 1
ATOM 3762 C C . VAL A 1 466 ? -12.768 -16.928 15.309 1.00 93.88 466 VAL A C 1
ATOM 3764 O O . VAL A 1 466 ? -13.938 -17.217 15.580 1.00 93.88 466 VAL A O 1
ATOM 3767 N N . PRO A 1 467 ? -11.739 -17.544 15.916 1.00 91.69 467 PRO A N 1
ATOM 3768 C CA . PRO A 1 467 ? -11.931 -18.447 17.045 1.00 91.69 467 PRO A CA 1
ATOM 3769 C C . PRO A 1 467 ? -12.825 -17.821 18.128 1.00 91.69 467 PRO A C 1
ATOM 3771 O O . PRO A 1 467 ? -12.624 -16.686 18.533 1.00 91.69 467 PRO A O 1
ATOM 3774 N N . GLY A 1 468 ? -13.857 -18.547 18.564 1.00 91.38 468 GLY A N 1
ATOM 3775 C CA . GLY A 1 468 ? -14.837 -18.044 19.535 1.00 91.38 468 GLY A CA 1
ATOM 3776 C C . GLY A 1 468 ? -16.038 -17.308 18.936 1.00 91.38 468 GLY A C 1
ATOM 3777 O O . GLY A 1 468 ? -17.065 -17.212 19.607 1.00 91.38 468 GLY A O 1
ATOM 3778 N N . VAL A 1 469 ? -15.982 -16.871 17.675 1.00 95.38 469 VAL A N 1
ATOM 3779 C CA . VAL A 1 469 ? -17.131 -16.282 16.972 1.00 95.38 469 VAL A CA 1
ATOM 3780 C C . VAL A 1 469 ? -17.894 -17.398 16.239 1.00 95.38 469 VAL A C 1
ATOM 3782 O O . VAL A 1 469 ? -17.349 -18.029 15.335 1.00 95.38 469 VAL A O 1
ATOM 3785 N N . PRO A 1 470 ? -19.155 -17.701 16.606 1.00 93.12 470 PRO A N 1
ATOM 3786 C CA . PRO A 1 470 ? -19.839 -18.912 16.135 1.00 93.12 470 PRO A CA 1
ATOM 3787 C C . PRO A 1 470 ? -20.388 -18.814 14.704 1.00 93.12 470 PRO A C 1
ATOM 3789 O O . PRO A 1 470 ? -20.891 -19.799 14.161 1.00 93.12 470 PRO A O 1
ATOM 3792 N N . LYS A 1 471 ? -20.354 -17.627 14.100 1.00 95.12 471 LYS A N 1
ATOM 3793 C CA . LYS A 1 471 ? -20.837 -17.355 12.745 1.00 95.12 471 LYS A CA 1
ATOM 3794 C C . LYS A 1 471 ? -19.747 -16.651 11.954 1.00 95.12 471 LYS A C 1
ATOM 3796 O O . LYS A 1 471 ? -18.824 -16.094 12.540 1.00 95.12 471 LYS A O 1
ATOM 3801 N N . ARG A 1 472 ? -19.897 -16.631 10.628 1.00 93.00 472 ARG A N 1
ATOM 3802 C CA . ARG A 1 472 ? -19.013 -15.837 9.772 1.00 93.00 472 ARG A CA 1
ATOM 3803 C C . ARG A 1 472 ? -18.967 -14.384 10.245 1.00 93.00 472 ARG A C 1
ATOM 3805 O O . ARG A 1 472 ? -19.983 -13.833 10.689 1.00 93.00 472 ARG A O 1
ATOM 3812 N N . THR A 1 473 ? -17.802 -13.779 10.119 1.00 94.56 473 THR A N 1
ATOM 3813 C CA . THR A 1 473 ? -17.576 -12.391 10.502 1.00 94.56 473 THR A CA 1
ATOM 3814 C C . THR A 1 473 ? -16.756 -11.686 9.442 1.00 94.56 473 THR A C 1
ATOM 3816 O O . THR A 1 473 ? -16.087 -12.335 8.631 1.00 94.56 473 THR A O 1
ATOM 3819 N N . CYS A 1 474 ? -16.848 -10.365 9.421 1.00 96.31 474 CYS A N 1
ATOM 3820 C CA . CYS A 1 474 ? -15.989 -9.568 8.574 1.00 96.31 474 CYS A CA 1
ATOM 3821 C C . CYS A 1 474 ? -14.630 -9.387 9.253 1.00 96.31 474 CYS A C 1
ATOM 3823 O O . CYS A 1 474 ? -14.557 -9.242 10.472 1.00 96.31 474 CYS A O 1
ATOM 3825 N N . LEU A 1 475 ? -13.567 -9.538 8.465 1.00 97.19 475 LEU A N 1
ATOM 3826 C CA . LEU A 1 475 ? -12.192 -9.375 8.914 1.00 97.19 475 LEU A CA 1
ATOM 3827 C C . LEU A 1 475 ? -11.641 -8.091 8.330 1.00 97.19 475 LEU A C 1
ATOM 3829 O O . LEU A 1 475 ? -11.846 -7.776 7.152 1.00 97.19 475 LEU A O 1
ATOM 3833 N N . ASP A 1 476 ? -10.869 -7.422 9.164 1.00 97.88 476 ASP A N 1
ATOM 3834 C CA . ASP A 1 476 ? -10.309 -6.119 8.907 1.00 97.88 476 ASP A CA 1
ATOM 3835 C C . ASP A 1 476 ? -8.798 -6.167 9.086 1.00 97.88 476 ASP A C 1
ATOM 3837 O O . ASP A 1 476 ? -8.251 -6.993 9.823 1.00 97.88 476 ASP A O 1
ATOM 3841 N N . VAL A 1 477 ? -8.109 -5.254 8.421 1.00 95.56 477 VAL A N 1
ATOM 3842 C CA . VAL A 1 477 ? -6.706 -4.969 8.699 1.00 95.56 477 VAL A CA 1
ATOM 3843 C C . VAL A 1 477 ? -6.503 -3.479 8.902 1.00 95.56 477 VAL A C 1
ATOM 3845 O O . VAL A 1 477 ? -7.143 -2.658 8.243 1.00 95.56 477 VAL A O 1
ATOM 3848 N N . TYR A 1 478 ? -5.617 -3.130 9.827 1.00 94.31 478 TYR A N 1
ATOM 3849 C CA . TYR A 1 478 ? -5.052 -1.792 9.908 1.00 94.31 478 TYR A CA 1
ATOM 3850 C C . TYR A 1 478 ? -4.114 -1.563 8.726 1.00 94.31 478 TYR A C 1
ATOM 3852 O O . TYR A 1 478 ? -3.403 -2.474 8.304 1.00 94.31 478 TYR A O 1
ATOM 3860 N N . ASN A 1 479 ? -4.084 -0.337 8.210 1.00 88.38 479 ASN A N 1
ATOM 3861 C CA . ASN A 1 479 ? -3.152 0.073 7.164 1.00 88.38 479 ASN A CA 1
ATOM 3862 C C . ASN A 1 479 ? -1.727 0.279 7.715 1.00 88.38 479 ASN A C 1
ATOM 3864 O O . ASN A 1 479 ? -1.184 1.384 7.686 1.00 88.38 479 ASN A O 1
ATOM 3868 N N . GLY A 1 480 ? -1.150 -0.791 8.260 1.00 78.69 480 GLY A N 1
ATOM 3869 C CA . GLY A 1 480 ? 0.176 -0.831 8.860 1.00 78.69 480 GLY A CA 1
ATOM 3870 C C . GLY A 1 480 ? 0.421 -2.117 9.651 1.00 78.69 480 GLY A C 1
ATOM 3871 O O . GLY A 1 480 ? -0.457 -2.976 9.785 1.00 78.69 480 GLY A O 1
ATOM 3872 N N . THR A 1 481 ? 1.636 -2.249 10.173 1.00 76.38 481 THR A N 1
ATOM 3873 C CA . THR A 1 481 ? 2.020 -3.359 11.055 1.00 76.38 481 THR A CA 1
ATOM 3874 C C . THR A 1 481 ? 1.398 -3.206 12.442 1.00 76.38 481 THR A C 1
ATOM 3876 O O . THR A 1 481 ? 0.864 -2.156 12.801 1.00 76.38 481 THR A O 1
ATOM 3879 N N . GLU A 1 482 ? 1.490 -4.251 13.258 1.00 74.19 482 GLU A N 1
ATOM 3880 C CA . GLU A 1 482 ? 1.067 -4.213 14.660 1.00 74.19 482 GLU A CA 1
ATOM 3881 C C . GLU A 1 482 ? 1.810 -3.144 15.487 1.00 74.19 482 GLU A C 1
ATOM 3883 O O . GLU A 1 482 ? 1.186 -2.434 16.272 1.00 74.19 482 GLU A O 1
ATOM 3888 N N . GLY A 1 483 ? 3.112 -2.938 15.252 1.00 61.41 483 GLY A N 1
ATOM 3889 C CA . GLY A 1 483 ? 3.871 -1.861 15.903 1.00 61.41 483 GLY A CA 1
ATOM 3890 C C . GLY A 1 483 ? 3.309 -0.471 15.582 1.00 61.41 483 GLY A C 1
ATOM 3891 O O . GLY A 1 483 ? 3.012 0.302 16.491 1.00 61.41 483 GLY A O 1
ATOM 3892 N N . GLN A 1 484 ? 3.056 -0.199 14.298 1.00 67.31 484 GLN A N 1
ATOM 3893 C CA . GLN A 1 484 ? 2.453 1.060 13.838 1.00 67.31 484 GLN A CA 1
ATOM 3894 C C . GLN A 1 484 ? 1.025 1.242 14.367 1.00 67.31 484 GLN A C 1
ATOM 3896 O O . GLN A 1 484 ? 0.619 2.344 14.736 1.00 67.31 484 GLN A O 1
ATOM 3901 N N . PHE A 1 485 ? 0.260 0.151 14.455 1.00 81.25 485 PHE A N 1
ATOM 3902 C CA . PHE A 1 485 ? -1.056 0.173 15.078 1.00 81.25 485 PHE A CA 1
ATOM 3903 C C . PHE A 1 485 ? -0.966 0.623 16.539 1.00 81.25 485 PHE A C 1
ATOM 3905 O O . PHE A 1 485 ? -1.736 1.484 16.957 1.00 81.25 485 PHE A O 1
ATOM 3912 N N . TYR A 1 486 ? -0.019 0.096 17.319 1.00 70.69 486 TYR A N 1
ATOM 3913 C CA . TYR A 1 486 ? 0.153 0.504 18.714 1.00 70.69 486 TYR A CA 1
ATOM 3914 C C . TYR A 1 486 ? 0.738 1.913 18.877 1.00 70.69 486 TYR A C 1
ATOM 3916 O O . TYR A 1 486 ? 0.475 2.560 19.892 1.00 70.69 486 TYR A O 1
ATOM 3924 N N . GLU A 1 487 ? 1.479 2.429 17.900 1.00 64.75 487 GLU A N 1
ATOM 3925 C CA . GLU A 1 487 ? 1.864 3.845 17.863 1.00 64.75 487 GLU A CA 1
ATOM 3926 C C . GLU A 1 487 ? 0.641 4.757 17.685 1.00 64.75 487 GLU A C 1
ATOM 3928 O O . GLU A 1 487 ? 0.517 5.767 18.384 1.00 64.75 487 GLU A O 1
ATOM 3933 N N . GLU A 1 488 ? -0.285 4.390 16.790 1.00 72.69 488 GLU A N 1
ATOM 3934 C CA . GLU A 1 488 ? -1.482 5.188 16.502 1.00 72.69 488 GLU A CA 1
ATOM 3935 C C . GLU A 1 488 ? -2.582 5.025 17.569 1.00 72.69 488 GLU A C 1
ATOM 3937 O O . GLU A 1 488 ? -3.179 6.016 17.998 1.00 72.69 488 GLU A O 1
ATOM 3942 N N . PHE A 1 489 ? -2.846 3.792 18.010 1.00 75.44 489 PHE A N 1
ATOM 3943 C CA . PHE A 1 489 ? -4.006 3.418 18.829 1.00 75.44 489 PHE A CA 1
ATOM 3944 C C . PHE A 1 489 ? -3.666 2.852 20.207 1.00 75.44 489 PHE A C 1
ATOM 3946 O O . PHE A 1 489 ? -4.564 2.737 21.035 1.00 75.44 489 PHE A O 1
ATOM 3953 N N . GLY A 1 490 ? -2.399 2.541 20.500 1.00 58.56 490 GLY A N 1
ATOM 3954 C CA . GLY A 1 490 ? -1.953 1.877 21.736 1.00 58.56 490 GLY A CA 1
ATOM 3955 C C . GLY A 1 490 ? -2.041 2.717 23.016 1.00 58.56 490 GLY A C 1
ATOM 3956 O O . GLY A 1 490 ? -1.275 2.501 23.959 1.00 58.56 490 GLY A O 1
ATOM 3957 N N . LYS A 1 491 ? -2.934 3.708 23.057 1.00 48.25 491 LYS A N 1
ATOM 3958 C CA . LYS A 1 491 ? -3.254 4.483 24.251 1.00 48.25 491 LYS A CA 1
ATOM 3959 C C . LYS A 1 491 ? -4.564 3.981 24.838 1.00 48.25 491 LYS A C 1
ATOM 3961 O O . LYS A 1 491 ? -5.618 4.221 24.256 1.00 48.25 491 LYS A O 1
ATOM 3966 N N . LEU A 1 492 ? -4.489 3.422 26.046 1.00 33.88 492 LEU A N 1
ATOM 3967 C CA . LEU A 1 492 ? -5.634 3.366 26.942 1.00 33.88 492 LEU A CA 1
ATOM 3968 C C . LEU A 1 492 ? -5.346 3.418 28.429 1.00 33.88 492 LEU A C 1
ATOM 3970 O O . LEU A 1 492 ? -4.454 2.741 28.922 1.00 33.88 492 LEU A O 1
ATOM 3974 N N . ASP A 1 493 ? -6.284 4.114 29.076 1.00 36.78 493 ASP A N 1
ATOM 3975 C CA . ASP A 1 493 ? -6.755 4.004 30.455 1.00 36.78 493 ASP A CA 1
ATOM 3976 C C . ASP A 1 493 ? -5.757 4.245 31.579 1.00 36.78 493 ASP A C 1
ATOM 3978 O O . ASP A 1 493 ? -5.528 3.372 32.407 1.00 36.78 493 ASP A O 1
ATOM 3982 N N . ASN A 1 494 ? -5.306 5.505 31.677 1.00 32.00 494 ASN A N 1
ATOM 3983 C CA . ASN A 1 494 ? -5.070 6.189 32.967 1.00 32.00 494 ASN A CA 1
ATOM 3984 C C . ASN A 1 494 ? -4.648 7.671 32.871 1.00 32.00 494 ASN A C 1
ATOM 3986 O O . ASN A 1 494 ? -4.542 8.334 33.898 1.00 32.00 494 ASN A O 1
ATOM 3990 N N . GLY A 1 495 ? -4.472 8.258 31.682 1.00 36.28 495 GLY A N 1
ATOM 3991 C CA . GLY A 1 495 ? -4.093 9.678 31.594 1.00 36.28 495 GLY A CA 1
ATOM 3992 C C . GLY A 1 495 ? -2.660 9.969 32.059 1.00 36.28 495 GLY A C 1
ATOM 3993 O O . GLY A 1 495 ? -2.301 11.132 32.230 1.00 36.28 495 GLY A O 1
ATOM 3994 N N . GLU A 1 496 ? -1.830 8.938 32.212 1.00 34.44 496 GLU A N 1
ATOM 3995 C CA . GLU A 1 496 ? -0.388 9.105 32.335 1.00 34.44 496 GLU A CA 1
ATOM 3996 C C . GLU A 1 496 ? 0.244 9.238 30.943 1.00 34.44 496 GLU A C 1
ATOM 3998 O O . GLU A 1 496 ? -0.044 8.465 30.023 1.00 34.44 496 GLU A O 1
ATOM 4003 N N . GLU A 1 497 ? 1.123 10.229 30.770 1.00 35.88 497 GLU A N 1
ATOM 4004 C CA . GLU A 1 497 ? 2.023 10.264 29.618 1.00 35.88 497 GLU A CA 1
ATOM 4005 C C . GLU A 1 497 ? 2.844 8.971 29.597 1.00 35.88 497 GLU A C 1
ATOM 4007 O O . GLU A 1 497 ? 3.567 8.652 30.544 1.00 35.88 497 GLU A O 1
ATOM 4012 N N . LYS A 1 498 ? 2.757 8.220 28.493 1.00 46.16 498 LYS A N 1
ATOM 4013 C CA . LYS A 1 498 ? 3.642 7.081 28.248 1.00 46.16 498 LYS A CA 1
ATOM 4014 C C . LYS A 1 498 ? 5.066 7.623 28.109 1.00 46.16 498 LYS A C 1
ATOM 4016 O O . LYS A 1 498 ? 5.456 8.099 27.048 1.00 46.16 498 LYS A O 1
ATOM 4021 N N . MET A 1 499 ? 5.826 7.571 29.199 1.00 53.69 499 MET A N 1
ATOM 4022 C CA . MET A 1 499 ? 7.246 7.908 29.207 1.00 53.69 499 MET A CA 1
ATOM 4023 C C . MET A 1 499 ? 8.012 6.847 28.415 1.00 53.69 499 MET A C 1
ATOM 4025 O O . MET A 1 499 ? 8.149 5.707 28.856 1.00 53.69 499 MET A O 1
ATOM 4029 N N . VAL A 1 500 ? 8.469 7.228 27.224 1.00 66.81 500 VAL A N 1
ATOM 4030 C CA . VAL A 1 500 ? 9.352 6.426 26.368 1.00 66.81 500 VAL A CA 1
ATOM 4031 C C . VAL A 1 500 ? 10.786 6.543 26.903 1.00 66.81 500 VAL A C 1
ATOM 4033 O O . VAL A 1 500 ? 11.185 7.654 27.276 1.00 66.81 500 VAL A O 1
ATOM 4036 N N . PRO A 1 501 ? 11.569 5.446 26.971 1.00 78.94 501 PRO A N 1
ATOM 4037 C CA . PRO A 1 501 ? 12.970 5.532 27.352 1.00 78.94 501 PRO A CA 1
ATOM 4038 C C . PRO A 1 501 ? 13.735 6.465 26.413 1.00 78.94 501 PRO A C 1
ATOM 4040 O O . PRO A 1 501 ? 13.604 6.383 25.192 1.00 78.94 501 PRO A O 1
ATOM 4043 N N . LYS A 1 502 ? 14.554 7.344 26.981 1.00 87.12 502 LYS A N 1
ATOM 4044 C CA . LYS A 1 502 ? 15.407 8.248 26.210 1.00 87.12 502 LYS A CA 1
ATOM 4045 C C . LYS A 1 502 ? 16.707 7.563 25.829 1.00 87.12 502 LYS A C 1
ATOM 4047 O O . LYS A 1 502 ? 17.234 6.762 26.599 1.00 87.12 502 LYS A O 1
ATOM 4052 N N . VAL A 1 503 ? 17.266 7.942 24.686 1.00 87.19 503 VAL A N 1
ATOM 4053 C CA . VAL A 1 503 ? 18.626 7.554 24.312 1.00 87.19 503 VAL A CA 1
ATOM 4054 C C . VAL A 1 503 ? 19.538 8.737 24.588 1.00 87.19 503 VAL A C 1
ATOM 4056 O O . VAL A 1 503 ? 19.447 9.777 23.936 1.00 87.19 503 VAL A O 1
ATOM 4059 N N . VAL A 1 504 ? 20.380 8.598 25.608 1.00 89.25 504 VAL A N 1
ATOM 4060 C CA . VAL A 1 504 ? 21.176 9.696 26.167 1.00 89.25 504 VAL A CA 1
ATOM 4061 C C . VAL A 1 504 ? 22.664 9.384 26.127 1.00 89.25 504 VAL A C 1
ATOM 4063 O O . VAL A 1 504 ? 23.047 8.223 26.109 1.00 89.25 504 VAL A O 1
ATOM 4066 N N . ASP A 1 505 ? 23.525 10.394 26.156 1.00 86.25 505 ASP A N 1
ATOM 4067 C CA . ASP A 1 505 ? 24.942 10.205 26.466 1.00 86.25 505 ASP A CA 1
ATOM 4068 C C . ASP A 1 505 ? 25.165 9.957 27.974 1.00 86.25 505 ASP A C 1
ATOM 4070 O O . ASP A 1 505 ? 24.261 10.084 28.804 1.00 86.25 505 ASP A O 1
ATOM 4074 N N . LYS A 1 506 ? 26.405 9.652 28.373 1.00 78.56 506 LYS A N 1
ATOM 4075 C CA . LYS A 1 506 ? 26.787 9.492 29.792 1.00 78.56 506 LYS A CA 1
ATOM 4076 C C . LYS A 1 506 ? 26.482 10.703 30.689 1.00 78.56 506 LYS A C 1
ATOM 4078 O O . LYS A 1 506 ? 26.448 10.554 31.912 1.00 78.56 506 LYS A O 1
ATOM 4083 N N . HIS A 1 507 ? 26.270 11.885 30.109 1.00 80.62 507 HIS A N 1
ATOM 4084 C CA . HIS A 1 507 ? 25.911 13.117 30.809 1.00 80.62 507 HIS A CA 1
ATOM 4085 C C . HIS A 1 507 ? 24.390 13.323 30.921 1.00 80.62 507 HIS A C 1
ATOM 4087 O O . HIS A 1 507 ? 23.966 14.271 31.581 1.00 80.62 507 HIS A O 1
ATOM 4093 N N . GLY A 1 508 ? 23.579 12.426 30.348 1.00 80.56 508 GLY A N 1
ATOM 4094 C CA . GLY A 1 508 ? 22.118 12.511 30.346 1.00 80.56 508 GLY A CA 1
ATOM 4095 C C . GLY A 1 508 ? 21.556 13.407 29.239 1.00 80.56 508 GLY A C 1
ATOM 4096 O O . GLY A 1 508 ? 20.372 13.739 29.267 1.00 80.56 508 GLY A O 1
ATOM 4097 N N . THR A 1 509 ? 22.379 13.818 28.271 1.00 87.50 509 THR A N 1
ATOM 4098 C CA . THR A 1 509 ? 21.916 14.583 27.109 1.00 87.50 509 THR A CA 1
ATOM 4099 C C . THR A 1 509 ? 21.294 13.626 26.112 1.00 87.50 509 THR A C 1
ATOM 4101 O O . THR A 1 509 ? 21.942 12.668 25.714 1.00 87.50 509 THR A O 1
ATOM 4104 N N . GLU A 1 510 ? 20.064 13.880 25.684 1.00 86.69 510 GLU A N 1
ATOM 4105 C CA . GLU A 1 510 ? 19.417 13.097 24.630 1.00 86.69 510 GLU A CA 1
ATOM 4106 C C . GLU A 1 510 ? 20.171 13.264 23.303 1.00 86.69 510 GLU A C 1
ATOM 4108 O O . GLU A 1 510 ? 20.445 14.389 22.882 1.00 86.69 510 GLU A O 1
ATOM 4113 N N . ILE A 1 511 ? 20.552 12.149 22.678 1.00 85.38 511 ILE A N 1
ATOM 4114 C CA . ILE A 1 511 ? 21.437 12.132 21.500 1.00 85.38 511 ILE A CA 1
ATOM 4115 C C . ILE A 1 511 ? 20.770 11.585 20.238 1.00 85.38 511 ILE A C 1
ATOM 4117 O O . ILE A 1 511 ? 21.259 11.855 19.144 1.00 85.38 511 ILE A O 1
ATOM 4121 N N . MET A 1 512 ? 19.691 10.817 20.381 1.00 82.88 512 MET A N 1
ATOM 4122 C CA . MET A 1 512 ? 18.884 10.287 19.282 1.00 82.88 512 MET A CA 1
ATOM 4123 C C . MET A 1 512 ? 17.528 9.821 19.810 1.00 82.88 512 MET A C 1
ATOM 4125 O O . MET A 1 512 ? 17.341 9.645 21.017 1.00 82.88 512 MET A O 1
ATOM 4129 N N . THR A 1 513 ? 16.589 9.606 18.902 1.00 83.25 513 THR A N 1
ATOM 4130 C CA . THR A 1 513 ? 15.309 8.971 19.216 1.00 83.25 513 THR A CA 1
ATOM 4131 C C . THR A 1 513 ? 15.487 7.466 19.442 1.00 83.25 513 THR A C 1
ATOM 4133 O O . THR A 1 513 ? 16.447 6.849 18.973 1.00 83.25 513 THR A O 1
ATOM 4136 N N . LEU A 1 514 ? 14.543 6.846 20.156 1.00 72.56 514 LEU A N 1
ATOM 4137 C CA . LEU A 1 514 ? 14.538 5.392 20.339 1.00 72.56 514 LEU A CA 1
ATOM 4138 C C . LEU A 1 514 ? 14.351 4.647 19.005 1.00 72.56 514 LEU A C 1
ATOM 4140 O O . LEU A 1 514 ? 14.912 3.573 18.832 1.00 72.56 514 LEU A O 1
ATOM 4144 N N . GLU A 1 515 ? 13.619 5.237 18.056 1.00 71.38 515 GLU A N 1
ATOM 4145 C CA . GLU A 1 515 ? 13.426 4.693 16.707 1.00 71.38 515 GLU A CA 1
ATOM 4146 C C . GLU A 1 515 ? 14.742 4.659 15.920 1.00 71.38 515 GLU A C 1
ATOM 4148 O O . GLU A 1 515 ? 15.109 3.617 15.382 1.00 71.38 515 GLU A O 1
ATOM 4153 N N . GLU A 1 516 ? 15.507 5.756 15.921 1.00 75.62 516 GLU A N 1
ATOM 4154 C CA . GLU A 1 516 ? 16.841 5.804 15.305 1.00 75.62 516 GLU A CA 1
ATOM 4155 C C . GLU A 1 516 ? 17.800 4.801 15.956 1.00 75.62 516 GLU A C 1
ATOM 4157 O O . GLU A 1 516 ? 18.581 4.141 15.267 1.00 75.62 516 GLU A O 1
ATOM 4162 N N . ALA A 1 517 ? 17.724 4.649 17.280 1.00 74.06 517 ALA A N 1
ATOM 4163 C CA . ALA A 1 517 ? 18.550 3.695 18.004 1.00 74.06 517 ALA A CA 1
ATOM 4164 C C . ALA A 1 517 ? 18.148 2.236 17.729 1.00 74.06 517 ALA A C 1
ATOM 4166 O O . ALA A 1 517 ? 19.018 1.374 17.617 1.00 74.06 517 ALA A O 1
ATOM 4167 N N . ASN A 1 518 ? 16.855 1.950 17.566 1.00 72.50 518 ASN A N 1
ATOM 4168 C CA . ASN A 1 518 ? 16.376 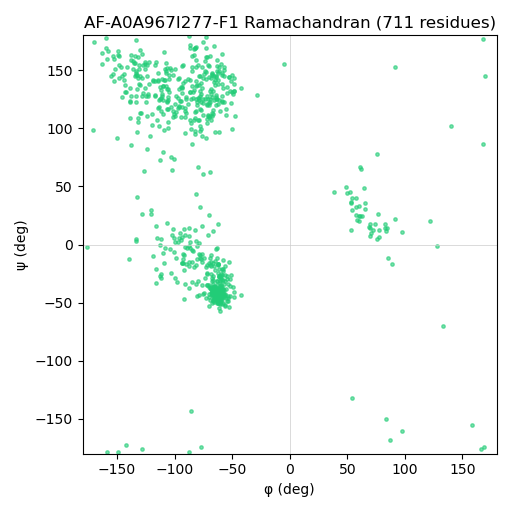0.633 17.156 1.00 72.50 518 ASN A CA 1
ATOM 4169 C C . ASN A 1 518 ? 16.792 0.327 15.707 1.00 72.50 518 ASN A C 1
ATOM 4171 O O . ASN A 1 518 ? 17.437 -0.683 15.445 1.00 72.50 518 ASN A O 1
ATOM 4175 N N . ALA A 1 519 ? 16.543 1.243 14.769 1.00 66.88 519 ALA A N 1
ATOM 4176 C CA . ALA A 1 519 ? 16.925 1.068 13.369 1.00 66.88 519 ALA A CA 1
ATOM 4177 C C . ALA A 1 519 ? 18.445 0.895 13.179 1.00 66.88 519 ALA A C 1
ATOM 4179 O O . ALA A 1 519 ? 18.879 0.131 12.316 1.00 66.88 519 ALA A O 1
ATOM 4180 N N . GLY A 1 520 ? 19.258 1.594 13.978 1.00 66.19 520 GLY A N 1
ATOM 4181 C CA . GLY A 1 520 ? 20.718 1.527 13.904 1.00 66.19 520 GLY A CA 1
ATOM 4182 C C . GLY A 1 520 ? 21.353 0.374 14.686 1.00 66.19 520 GLY A C 1
ATOM 4183 O O . GLY A 1 520 ? 22.394 -0.135 14.272 1.00 66.19 520 GLY A O 1
ATOM 4184 N N . PHE A 1 521 ? 20.758 -0.029 15.815 1.00 67.06 521 PHE A N 1
ATOM 4185 C CA . PHE A 1 521 ? 21.404 -0.918 16.793 1.00 67.06 521 PHE A CA 1
ATOM 4186 C C . PHE A 1 521 ? 20.519 -2.073 17.284 1.00 67.06 521 PHE A C 1
ATOM 4188 O O . PHE A 1 521 ? 20.954 -2.837 18.139 1.00 67.06 521 PHE A O 1
ATOM 4195 N N . GLY A 1 522 ? 19.300 -2.218 16.766 1.00 62.09 522 GLY A N 1
ATOM 4196 C CA . GLY A 1 522 ? 18.368 -3.293 17.115 1.00 62.09 522 GLY A CA 1
ATOM 4197 C C . GLY A 1 522 ? 17.797 -3.220 18.532 1.00 62.09 522 GLY A C 1
ATOM 4198 O O . GLY A 1 522 ? 17.272 -4.221 19.005 1.00 62.09 522 GLY A O 1
ATOM 4199 N N . ILE A 1 523 ? 17.924 -2.076 19.219 1.00 72.88 523 ILE A N 1
ATOM 4200 C CA . ILE A 1 523 ? 17.478 -1.912 20.609 1.00 72.88 523 ILE A CA 1
ATOM 4201 C C . ILE A 1 523 ? 15.972 -2.126 20.717 1.00 72.88 523 ILE A C 1
ATOM 4203 O O . ILE A 1 523 ? 15.194 -1.389 20.112 1.00 72.88 523 ILE A O 1
ATOM 4207 N N . ASP A 1 524 ? 15.581 -3.050 21.592 1.00 65.06 524 ASP A N 1
ATOM 4208 C CA . ASP A 1 524 ? 14.184 -3.351 21.866 1.00 65.06 524 ASP A CA 1
ATOM 4209 C C . ASP A 1 524 ? 13.933 -3.553 23.376 1.00 65.06 524 ASP A C 1
ATOM 4211 O O . ASP A 1 524 ? 14.846 -3.789 24.178 1.00 65.06 524 ASP A O 1
ATOM 4215 N N . TYR A 1 525 ? 12.685 -3.399 23.813 1.00 70.44 525 TYR A N 1
ATOM 4216 C CA . TYR A 1 525 ? 12.309 -3.640 25.203 1.00 70.44 525 TYR A CA 1
ATOM 4217 C C . TYR A 1 525 ? 10.843 -4.038 25.356 1.00 70.44 525 TYR A C 1
ATOM 4219 O O . TYR A 1 525 ? 9.945 -3.552 24.674 1.00 70.44 525 TYR A O 1
ATOM 4227 N N . VAL A 1 526 ? 10.597 -4.885 26.348 1.00 59.41 526 VAL A N 1
ATOM 4228 C CA . VAL A 1 526 ? 9.273 -5.367 26.726 1.00 59.41 526 VAL A CA 1
ATOM 4229 C C . VAL A 1 526 ? 8.855 -4.682 28.019 1.00 59.41 526 VAL A C 1
ATOM 4231 O O . VAL A 1 526 ? 9.560 -4.736 29.029 1.00 59.41 526 VAL A O 1
ATOM 4234 N N . ARG A 1 527 ? 7.694 -4.027 28.011 1.00 62.97 527 ARG A N 1
ATOM 4235 C CA . ARG A 1 527 ? 7.145 -3.383 29.208 1.00 62.97 527 ARG A CA 1
ATOM 4236 C C . ARG A 1 527 ? 6.545 -4.433 30.142 1.00 62.97 527 ARG A C 1
ATOM 4238 O O . ARG A 1 527 ? 5.788 -5.288 29.691 1.00 62.97 527 ARG A O 1
ATOM 4245 N N . ALA A 1 528 ? 6.830 -4.340 31.439 1.00 58.00 528 ALA A N 1
ATOM 4246 C CA . ALA A 1 528 ? 6.143 -5.187 32.415 1.00 58.00 528 ALA A CA 1
ATOM 4247 C C . ALA A 1 528 ? 4.688 -4.740 32.618 1.00 58.00 528 ALA A C 1
ATOM 4249 O O . ALA A 1 528 ? 4.422 -3.531 32.696 1.00 58.00 528 ALA A O 1
ATOM 4250 N N . ASP A 1 529 ? 3.794 -5.722 32.792 1.00 54.81 529 ASP A N 1
ATOM 4251 C CA . ASP A 1 529 ? 2.368 -5.567 33.128 1.00 54.81 529 ASP A CA 1
ATOM 4252 C C . ASP A 1 529 ? 2.089 -6.111 34.549 1.00 54.81 529 ASP A C 1
ATOM 4254 O O . ASP A 1 529 ? 1.587 -7.227 34.717 1.00 54.81 529 ASP A O 1
ATOM 4258 N N . PRO A 1 530 ? 2.535 -5.401 35.604 1.00 59.66 530 PRO A N 1
ATOM 4259 C CA . PRO A 1 530 ? 2.483 -5.911 36.965 1.00 59.66 530 PRO A CA 1
ATOM 4260 C C . PRO A 1 530 ? 1.089 -5.733 37.595 1.00 59.66 530 PRO A C 1
ATOM 4262 O O . PRO A 1 530 ? 0.366 -4.800 37.249 1.00 59.66 530 PRO A O 1
ATOM 4265 N N . PRO A 1 531 ? 0.702 -6.588 38.561 1.00 52.75 531 PRO A N 1
ATOM 4266 C CA . PRO A 1 531 ? -0.581 -6.469 39.251 1.00 52.75 531 PRO A CA 1
ATOM 4267 C C . PRO A 1 531 ? -0.698 -5.157 40.045 1.00 52.75 531 PRO A C 1
ATOM 4269 O O . PRO A 1 531 ? 0.300 -4.615 40.517 1.00 52.75 531 PRO A O 1
ATOM 4272 N N . GLU A 1 532 ? -1.929 -4.686 40.257 1.00 54.34 532 GLU A N 1
ATOM 4273 C CA . GLU A 1 532 ? -2.230 -3.458 41.009 1.00 54.34 532 GLU A CA 1
ATOM 4274 C C . GLU A 1 532 ? -1.546 -3.441 42.395 1.00 54.34 532 GLU A C 1
ATOM 4276 O O . GLU A 1 532 ? -1.581 -4.425 43.145 1.00 54.34 532 GLU A O 1
ATOM 4281 N N . GLY A 1 533 ? -0.888 -2.323 42.728 1.00 59.28 533 GLY A N 1
ATOM 4282 C CA . GLY A 1 533 ? -0.123 -2.146 43.970 1.00 59.28 533 GLY A CA 1
ATOM 4283 C C . GLY A 1 533 ? 1.259 -2.815 43.988 1.00 59.28 533 GLY A C 1
ATOM 4284 O O . GLY A 1 533 ? 1.919 -2.841 45.030 1.00 59.28 533 GLY A O 1
ATOM 4285 N N . ALA A 1 534 ? 1.711 -3.382 42.868 1.00 63.44 534 ALA A N 1
ATOM 4286 C CA . ALA A 1 534 ? 3.078 -3.858 42.727 1.00 63.44 534 ALA A CA 1
ATOM 4287 C C . ALA A 1 534 ? 4.072 -2.701 42.574 1.00 63.44 534 ALA A C 1
ATOM 4289 O O . ALA A 1 534 ? 3.779 -1.655 42.002 1.00 63.44 534 ALA A O 1
ATOM 4290 N N . THR A 1 535 ? 5.290 -2.920 43.058 1.00 72.81 535 THR A N 1
ATOM 4291 C CA . THR A 1 535 ? 6.402 -2.007 42.793 1.00 72.81 535 THR A CA 1
ATOM 4292 C C . THR A 1 535 ? 6.926 -2.258 41.389 1.00 72.81 535 THR A C 1
ATOM 4294 O O . THR A 1 535 ? 7.193 -3.409 41.032 1.00 72.81 535 THR A O 1
ATOM 4297 N N . VAL A 1 536 ? 7.122 -1.195 40.611 1.00 77.31 536 VAL A N 1
ATOM 4298 C CA . VAL A 1 536 ? 7.561 -1.317 39.220 1.00 77.31 536 VAL A CA 1
ATOM 4299 C C . VAL A 1 536 ? 8.848 -0.553 39.002 1.00 77.31 536 VAL A C 1
ATOM 4301 O O . VAL A 1 536 ? 9.020 0.560 39.479 1.00 77.31 536 VAL A O 1
ATOM 4304 N N . TRP A 1 537 ? 9.765 -1.147 38.263 1.00 83.19 537 TRP A N 1
ATOM 4305 C CA . TRP A 1 537 ? 10.995 -0.518 37.842 1.00 83.19 537 TRP A CA 1
ATOM 4306 C C . TRP A 1 537 ? 10.927 -0.263 36.347 1.00 83.19 537 TRP A C 1
ATOM 4308 O O . TRP A 1 537 ? 10.933 -1.197 35.542 1.00 83.19 537 TRP A O 1
ATOM 4318 N N . ARG A 1 538 ? 10.868 1.008 35.967 1.00 84.69 538 ARG A N 1
ATOM 4319 C CA . ARG A 1 538 ? 10.783 1.392 34.562 1.00 84.69 538 ARG A CA 1
ATOM 4320 C C . ARG A 1 538 ? 12.150 1.669 33.993 1.00 84.69 538 ARG A C 1
ATOM 4322 O O . ARG A 1 538 ? 12.950 2.377 34.611 1.00 84.69 538 ARG A O 1
ATOM 4329 N N . LEU A 1 539 ? 12.405 1.139 32.805 1.00 87.62 539 LEU A N 1
ATOM 4330 C CA . LEU A 1 539 ? 13.558 1.558 32.025 1.00 87.62 539 LEU A CA 1
ATOM 4331 C C . LEU A 1 539 ? 13.291 2.987 31.548 1.00 87.62 539 LEU A C 1
ATOM 4333 O O . LEU A 1 539 ? 12.283 3.245 30.897 1.00 87.62 539 LEU A O 1
ATOM 4337 N N . ARG A 1 540 ? 14.160 3.933 31.904 1.00 86.69 540 ARG A N 1
ATOM 4338 C CA . ARG A 1 540 ? 13.989 5.342 31.508 1.00 86.69 540 ARG A CA 1
ATOM 4339 C C . ARG A 1 540 ? 15.049 5.812 30.530 1.00 86.69 540 ARG A C 1
ATOM 4341 O O . ARG A 1 540 ? 14.774 6.730 29.764 1.00 86.69 540 ARG A O 1
ATOM 4348 N N . GLU A 1 541 ? 16.238 5.217 30.553 1.00 90.06 541 GLU A N 1
ATOM 4349 C CA . GLU A 1 541 ? 17.346 5.671 29.715 1.00 90.06 541 GLU A CA 1
ATOM 4350 C C . GLU A 1 541 ? 18.175 4.495 29.188 1.00 90.06 541 GLU A C 1
ATOM 4352 O O . GLU A 1 541 ? 18.614 3.630 29.956 1.00 90.06 541 GLU A O 1
ATOM 4357 N N . PHE A 1 542 ? 18.425 4.524 27.879 1.00 89.31 542 PHE A N 1
ATOM 4358 C CA . PHE A 1 542 ? 19.543 3.849 27.234 1.00 89.31 542 PHE A CA 1
ATOM 4359 C C . PHE A 1 542 ? 20.709 4.830 27.197 1.00 89.31 542 PHE A C 1
ATOM 4361 O O . PHE A 1 542 ? 20.672 5.839 26.493 1.00 89.31 542 PHE A O 1
ATOM 4368 N N . VAL A 1 543 ? 21.736 4.556 27.992 1.00 88.62 543 VAL A N 1
ATOM 4369 C CA . VAL A 1 543 ? 22.879 5.451 28.144 1.00 88.62 543 VAL A CA 1
ATOM 4370 C C . VAL A 1 543 ? 23.994 4.986 27.241 1.00 88.62 543 VAL A C 1
ATOM 4372 O O . VAL A 1 543 ? 24.554 3.905 27.412 1.00 88.62 543 VAL A O 1
ATOM 4375 N N . LEU A 1 544 ? 24.349 5.844 26.309 1.00 82.38 544 LEU A N 1
ATOM 4376 C CA . LEU A 1 544 ? 25.496 5.673 25.472 1.00 82.38 544 LEU A CA 1
ATOM 4377 C C . LEU A 1 544 ? 26.768 6.118 26.180 1.00 82.38 544 LEU A C 1
ATOM 4379 O O . LEU A 1 544 ? 26.971 7.307 26.447 1.00 82.38 544 LEU A O 1
ATOM 4383 N N . ASP A 1 545 ? 27.652 5.156 26.430 1.00 73.56 545 ASP A N 1
ATOM 4384 C CA . ASP A 1 545 ? 29.005 5.429 26.889 1.00 73.56 545 ASP A CA 1
ATOM 4385 C C . ASP A 1 545 ? 30.022 5.007 25.822 1.00 73.56 545 ASP A C 1
ATOM 4387 O O . ASP A 1 545 ? 30.125 3.847 25.421 1.00 73.56 545 ASP A O 1
ATOM 4391 N N . ASP A 1 546 ? 30.767 5.994 25.332 1.00 65.56 546 ASP A N 1
ATOM 4392 C CA . ASP A 1 546 ? 31.787 5.850 24.305 1.00 65.56 546 ASP A CA 1
ATOM 4393 C C . ASP A 1 546 ? 33.201 5.647 24.873 1.00 65.56 546 ASP A C 1
ATOM 4395 O O . ASP A 1 546 ? 34.174 5.659 24.106 1.00 65.56 546 ASP A O 1
ATOM 4399 N N . SER A 1 547 ? 33.325 5.491 26.194 1.00 64.81 547 SER A N 1
ATOM 4400 C CA . SER A 1 547 ? 34.593 5.261 26.878 1.00 64.81 547 SER A CA 1
ATOM 4401 C C . SER A 1 547 ? 35.253 3.957 26.412 1.00 64.81 547 SER A C 1
ATOM 4403 O O . SER A 1 547 ? 34.589 3.022 25.969 1.00 64.81 547 SER A O 1
ATOM 4405 N N . PRO A 1 548 ? 36.591 3.864 26.483 1.00 57.47 548 PRO A N 1
ATOM 4406 C CA . PRO A 1 548 ? 37.330 2.664 26.083 1.00 57.47 548 PRO A CA 1
ATOM 4407 C C . PRO A 1 548 ? 37.149 1.477 27.051 1.00 57.47 548 PRO A C 1
ATOM 4409 O O . PRO A 1 548 ? 37.863 0.478 26.934 1.00 57.47 548 PRO A O 1
ATOM 4412 N N . ASP A 1 549 ? 36.247 1.593 28.027 1.00 61.25 549 ASP A N 1
ATOM 4413 C CA . ASP A 1 549 ? 35.997 0.578 29.038 1.00 61.25 549 ASP A CA 1
ATOM 4414 C C . ASP A 1 549 ? 35.082 -0.510 28.463 1.00 61.25 549 ASP A C 1
ATOM 4416 O O . ASP A 1 549 ? 33.936 -0.256 28.113 1.00 61.25 549 ASP A O 1
ATOM 4420 N N . THR A 1 550 ? 35.558 -1.758 28.421 1.00 59.09 550 THR A N 1
ATOM 4421 C CA . THR A 1 550 ? 34.801 -2.918 27.903 1.00 59.09 550 THR A CA 1
ATOM 4422 C C . THR A 1 550 ? 33.766 -3.454 28.905 1.00 59.09 550 THR A C 1
ATOM 4424 O O . THR A 1 550 ? 33.527 -4.662 28.997 1.00 59.09 550 THR A O 1
ATOM 4427 N N . ASN A 1 551 ? 33.195 -2.563 29.719 1.00 69.69 551 ASN A N 1
ATOM 4428 C CA . ASN A 1 551 ? 32.280 -2.908 30.800 1.00 69.69 551 ASN A CA 1
ATOM 4429 C C . ASN A 1 551 ? 30.850 -2.521 30.435 1.00 69.69 551 ASN A C 1
ATOM 4431 O O . ASN A 1 551 ? 30.542 -1.349 30.221 1.00 69.69 551 ASN A O 1
ATOM 4435 N N . TRP A 1 552 ? 29.961 -3.505 30.466 1.00 76.31 552 TRP A N 1
ATOM 4436 C CA . TRP A 1 552 ? 28.529 -3.269 30.376 1.00 76.31 552 TRP A CA 1
ATOM 4437 C C . TRP A 1 552 ? 27.953 -2.993 31.761 1.00 76.31 552 TRP A C 1
ATOM 4439 O O . TRP A 1 552 ? 28.363 -3.655 32.722 1.00 76.31 552 TRP A O 1
ATOM 4449 N N . ARG A 1 553 ? 26.991 -2.066 31.879 1.00 83.69 553 ARG A N 1
ATOM 4450 C CA . ARG A 1 553 ? 26.358 -1.709 33.156 1.00 83.69 553 ARG A CA 1
ATOM 4451 C C . ARG A 1 553 ? 24.835 -1.625 33.085 1.00 83.69 553 ARG A C 1
ATOM 4453 O O . ARG A 1 553 ? 24.265 -1.150 32.106 1.00 83.69 553 ARG A O 1
ATOM 4460 N N . LEU A 1 554 ? 24.205 -2.013 34.191 1.00 87.75 554 LEU A N 1
ATOM 4461 C CA . LEU A 1 554 ? 22.795 -1.776 34.495 1.00 87.75 554 LEU A CA 1
ATOM 4462 C C . LEU A 1 554 ? 22.717 -1.056 35.839 1.00 87.75 554 LEU A C 1
ATOM 4464 O O . LEU A 1 554 ? 23.223 -1.561 36.843 1.00 87.75 554 LEU A O 1
ATOM 4468 N N . TYR A 1 555 ? 22.086 0.111 35.837 1.00 90.44 555 TYR A N 1
ATOM 4469 C CA . TYR A 1 555 ? 21.886 0.986 36.983 1.00 90.44 555 TYR A CA 1
ATOM 4470 C C . TYR A 1 555 ? 20.449 0.915 37.489 1.00 90.44 555 TYR A C 1
ATOM 4472 O O . TYR A 1 555 ? 19.500 0.835 36.705 1.00 90.44 555 TYR A O 1
ATOM 4480 N N . THR A 1 556 ? 20.294 1.041 38.799 1.00 88.44 556 THR A N 1
ATOM 4481 C CA . THR A 1 556 ? 19.006 1.102 39.485 1.00 88.44 556 THR A CA 1
ATOM 4482 C C . THR A 1 556 ? 18.940 2.362 40.331 1.00 88.44 556 THR A C 1
ATOM 4484 O O . THR A 1 556 ? 19.826 2.597 41.154 1.00 88.44 556 THR A O 1
ATOM 4487 N N . HIS A 1 557 ? 17.883 3.146 40.155 1.00 90.19 557 HIS A N 1
ATOM 4488 C CA . HIS A 1 557 ? 17.647 4.395 40.868 1.00 90.19 557 HIS A CA 1
ATOM 4489 C C . HIS A 1 557 ? 16.282 4.398 41.556 1.00 90.19 557 HIS A C 1
ATOM 4491 O O . HIS A 1 557 ? 15.366 3.678 41.155 1.00 90.19 557 HIS A O 1
ATOM 4497 N N . ASP A 1 558 ? 16.132 5.219 42.590 1.00 86.00 558 ASP A N 1
ATOM 4498 C CA . ASP A 1 558 ? 14.821 5.546 43.143 1.00 86.00 558 ASP A CA 1
ATOM 4499 C C . ASP A 1 558 ? 14.033 6.490 42.213 1.00 86.00 558 ASP A C 1
ATOM 4501 O O . ASP A 1 558 ? 14.525 6.925 41.168 1.00 86.00 558 ASP A O 1
ATOM 4505 N N . ALA A 1 559 ? 12.803 6.833 42.605 1.00 79.44 559 ALA A N 1
ATOM 4506 C CA . ALA A 1 559 ? 11.936 7.740 41.849 1.00 79.44 559 ALA A CA 1
ATOM 4507 C C . ALA A 1 559 ? 12.542 9.143 41.623 1.00 79.44 559 ALA A C 1
ATOM 4509 O O . ALA A 1 559 ? 12.122 9.850 40.711 1.00 79.44 559 ALA A O 1
ATOM 4510 N N . ASN A 1 560 ? 13.525 9.553 42.433 1.00 80.94 560 ASN A N 1
ATOM 4511 C CA . ASN A 1 560 ? 14.187 10.858 42.360 1.00 80.94 560 ASN A CA 1
ATOM 4512 C C . ASN A 1 560 ? 15.543 10.798 41.634 1.00 80.94 560 ASN A C 1
ATOM 4514 O O . ASN A 1 560 ? 16.234 11.814 41.544 1.00 80.94 560 ASN A O 1
ATOM 4518 N N . GLY A 1 561 ? 15.941 9.626 41.131 1.00 81.19 561 GLY A N 1
ATOM 4519 C CA . GLY A 1 561 ? 17.213 9.422 40.443 1.00 81.19 561 GLY A CA 1
ATOM 4520 C C . GLY A 1 561 ? 18.414 9.181 41.359 1.00 81.19 561 GLY A C 1
ATOM 4521 O O . GLY A 1 561 ? 19.546 9.248 40.885 1.00 81.19 561 GLY A O 1
ATOM 4522 N N . ALA A 1 562 ? 18.217 8.890 42.649 1.00 86.62 562 ALA A N 1
ATOM 4523 C CA . ALA A 1 562 ? 19.312 8.490 43.532 1.00 86.62 562 ALA A CA 1
ATOM 4524 C C . ALA A 1 562 ? 19.654 6.998 43.339 1.00 86.62 562 ALA A C 1
ATOM 4526 O O . ALA A 1 562 ? 18.738 6.179 43.248 1.00 86.62 562 ALA A O 1
ATOM 4527 N N . PRO A 1 563 ? 20.943 6.608 43.280 1.00 88.50 563 PRO A N 1
ATOM 4528 C CA . PRO A 1 563 ? 21.337 5.219 43.048 1.00 88.50 563 PRO A CA 1
ATOM 4529 C C . PRO A 1 563 ? 20.921 4.297 44.202 1.00 88.50 563 PRO A C 1
ATOM 4531 O O . PRO A 1 563 ? 21.069 4.636 45.378 1.00 88.50 563 PRO A O 1
ATOM 4534 N N . LEU A 1 564 ? 20.447 3.096 43.863 1.00 83.12 564 LEU A N 1
ATOM 4535 C CA . LEU A 1 564 ? 19.993 2.077 44.810 1.00 83.12 564 LEU A CA 1
ATOM 4536 C C . LEU A 1 564 ? 20.901 0.846 44.787 1.00 83.12 564 LEU A C 1
ATOM 4538 O O . LEU A 1 564 ? 21.021 0.152 43.783 1.00 83.12 564 LEU A O 1
ATOM 4542 N N . SER A 1 565 ? 21.528 0.553 45.925 1.00 82.06 565 SER A N 1
ATOM 4543 C CA . SER A 1 565 ? 22.370 -0.637 46.104 1.00 82.06 565 SER A CA 1
ATOM 4544 C C . SER A 1 565 ? 21.567 -1.881 46.495 1.00 82.06 565 SER A C 1
ATOM 4546 O O . SER A 1 565 ? 20.466 -1.764 47.033 1.00 82.06 565 SER A O 1
ATOM 4548 N N . LYS A 1 566 ? 22.164 -3.068 46.325 1.00 75.00 566 LYS A N 1
ATOM 4549 C CA . LYS A 1 566 ? 21.599 -4.373 46.718 1.00 75.00 566 LYS A CA 1
ATOM 4550 C C . LYS A 1 566 ? 20.272 -4.708 46.025 1.00 75.00 566 LYS A C 1
ATOM 45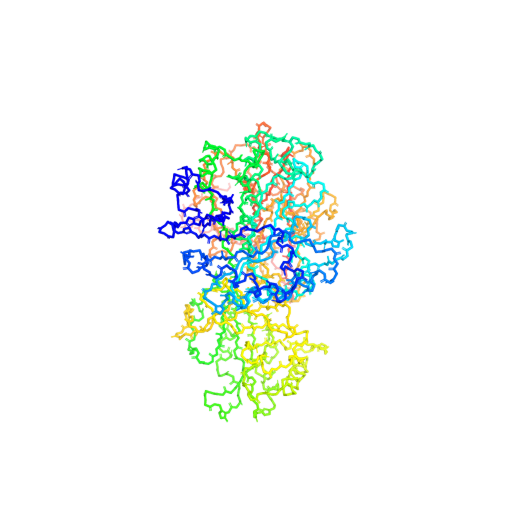52 O O . LYS A 1 566 ? 19.436 -5.398 46.604 1.00 75.00 566 LYS A O 1
ATOM 4557 N N . ILE A 1 567 ? 20.102 -4.263 44.784 1.00 75.12 567 ILE A N 1
ATOM 4558 C CA . ILE A 1 567 ? 18.992 -4.665 43.916 1.00 75.12 567 ILE A CA 1
ATOM 4559 C C . ILE A 1 567 ? 19.445 -5.847 43.065 1.00 75.12 567 ILE A C 1
ATOM 4561 O O . ILE A 1 567 ? 20.529 -5.801 42.485 1.00 75.12 567 ILE A O 1
ATOM 4565 N N . ALA A 1 568 ? 18.651 -6.918 43.028 1.00 68.50 568 ALA A N 1
ATOM 4566 C CA . ALA A 1 568 ? 18.954 -8.090 42.215 1.00 68.50 568 ALA A CA 1
ATOM 4567 C C . ALA A 1 568 ? 18.673 -7.787 40.737 1.00 68.50 568 ALA A C 1
ATOM 4569 O O . ALA A 1 568 ? 17.545 -7.474 40.370 1.00 68.50 568 ALA A O 1
ATOM 4570 N N . CYS A 1 569 ? 19.679 -7.916 39.879 1.00 70.31 569 CYS A N 1
ATOM 4571 C CA . CYS A 1 569 ? 19.602 -7.572 38.462 1.00 70.31 569 CYS A CA 1
ATOM 4572 C C . CYS A 1 569 ? 20.211 -8.680 37.606 1.00 70.31 569 CYS A C 1
ATOM 4574 O O . CYS A 1 569 ? 21.189 -9.314 37.997 1.00 70.31 569 CYS A O 1
ATOM 4576 N N . PHE A 1 570 ? 19.678 -8.885 36.410 1.00 71.75 570 PHE A N 1
ATOM 4577 C CA . PHE A 1 570 ? 20.242 -9.808 35.436 1.00 71.75 570 PHE A CA 1
ATOM 4578 C C . PHE A 1 570 ? 20.851 -9.047 34.263 1.00 71.75 570 PHE A C 1
ATOM 4580 O O . PHE A 1 570 ? 20.285 -8.064 33.793 1.00 71.75 570 PHE A O 1
ATOM 4587 N N . MET A 1 571 ? 21.990 -9.541 33.778 1.00 67.44 571 MET A N 1
ATOM 4588 C CA . MET A 1 571 ? 22.607 -9.138 32.515 1.00 67.44 571 MET A CA 1
ATOM 4589 C C . MET A 1 571 ? 23.142 -10.385 31.818 1.00 67.44 571 MET A C 1
ATOM 4591 O O . MET A 1 571 ? 23.951 -11.108 32.410 1.00 67.44 571 MET A O 1
ATOM 4595 N N . GLY A 1 572 ? 22.703 -10.637 30.587 1.00 63.62 572 GLY A N 1
ATOM 4596 C CA . GLY A 1 572 ? 23.179 -11.760 29.782 1.00 63.62 572 GLY A CA 1
ATOM 4597 C C . GLY A 1 572 ? 23.696 -11.343 28.418 1.00 63.62 572 GLY A C 1
ATOM 4598 O O . GLY A 1 572 ? 23.296 -10.321 27.864 1.00 63.62 572 GLY A O 1
ATOM 4599 N N . ILE A 1 573 ? 24.637 -12.146 27.931 1.00 58.19 573 ILE A N 1
ATOM 4600 C CA . ILE A 1 573 ? 25.410 -11.928 26.712 1.00 58.19 573 ILE A CA 1
ATOM 4601 C C . ILE A 1 573 ? 25.280 -13.196 25.869 1.00 58.19 573 ILE A C 1
ATOM 4603 O O . ILE A 1 573 ? 25.529 -14.291 26.383 1.00 58.19 573 ILE A O 1
ATOM 4607 N N . HIS A 1 574 ? 24.935 -13.057 24.590 1.00 52.06 574 HIS A N 1
ATOM 4608 C CA . HIS A 1 574 ? 24.989 -14.159 23.633 1.00 52.06 574 HIS A CA 1
ATOM 4609 C C . HIS A 1 574 ? 26.437 -14.358 23.134 1.00 52.06 574 HIS A C 1
ATOM 4611 O O . HIS A 1 574 ? 27.031 -13.408 22.625 1.00 52.06 574 HIS A O 1
ATOM 4617 N N . PRO A 1 575 ? 27.065 -15.543 23.274 1.00 44.91 575 PRO A N 1
ATOM 4618 C CA . PRO A 1 575 ? 28.418 -15.761 22.766 1.00 44.91 575 PRO A CA 1
ATOM 4619 C C . PRO A 1 575 ? 28.425 -15.987 21.237 1.00 44.91 575 PRO A C 1
ATOM 4621 O O . PRO A 1 575 ? 27.559 -16.693 20.720 1.00 44.91 575 PRO A O 1
ATOM 4624 N N . PRO A 1 576 ? 29.452 -15.519 20.501 1.00 42.22 576 PRO A N 1
ATOM 4625 C CA . PRO A 1 576 ? 29.512 -15.564 19.031 1.00 42.22 576 PRO A CA 1
ATOM 4626 C C . PRO A 1 576 ? 29.833 -16.961 18.449 1.00 42.22 576 PRO A C 1
ATOM 4628 O O . PRO A 1 576 ? 30.236 -17.091 17.298 1.00 42.22 576 PRO A O 1
ATOM 4631 N N . SER A 1 577 ? 29.718 -18.042 19.231 1.00 38.28 577 SER A N 1
ATOM 4632 C CA . SER A 1 577 ? 30.273 -19.359 18.865 1.00 38.28 577 SER A CA 1
ATOM 4633 C C . SER A 1 577 ? 29.374 -20.269 18.015 1.00 38.28 577 SER A C 1
ATOM 4635 O O . SER A 1 577 ? 29.674 -21.456 17.907 1.00 38.28 577 SER A O 1
ATOM 4637 N N . GLY A 1 5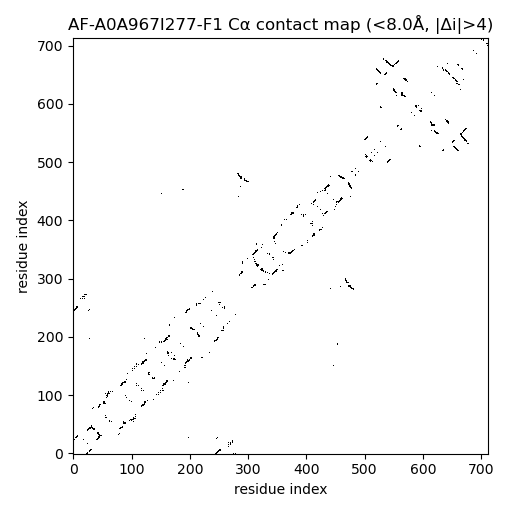78 ? 28.295 -19.763 17.407 1.00 35.75 578 GLY A N 1
ATOM 4638 C CA . GLY A 1 578 ? 27.464 -20.556 16.484 1.00 35.75 578 GLY A CA 1
ATOM 4639 C C . GLY A 1 578 ? 26.860 -21.828 17.097 1.00 35.75 578 GLY A C 1
ATOM 4640 O O . GLY A 1 578 ? 26.532 -22.770 16.382 1.00 35.75 578 GLY A O 1
ATOM 4641 N N . LYS A 1 579 ? 26.752 -21.879 18.427 1.00 34.34 579 LYS A N 1
ATOM 4642 C CA . LYS A 1 579 ? 25.797 -22.749 19.100 1.00 34.34 579 LYS A CA 1
ATOM 4643 C C . LYS A 1 579 ? 24.584 -21.882 19.352 1.00 34.34 579 LYS A C 1
ATOM 4645 O O . LYS A 1 579 ? 24.680 -20.963 20.165 1.00 34.34 579 LYS A O 1
ATOM 4650 N N . ASP A 1 580 ? 23.504 -22.161 18.640 1.00 35.66 580 ASP A N 1
ATOM 4651 C CA . ASP A 1 580 ? 22.191 -21.692 19.048 1.00 35.66 580 ASP A CA 1
ATOM 4652 C C . ASP A 1 580 ? 22.026 -22.043 20.533 1.00 35.66 580 ASP A C 1
ATOM 4654 O O . ASP A 1 580 ? 22.371 -23.150 20.967 1.00 35.66 580 ASP A O 1
ATOM 4658 N N . LEU A 1 581 ? 21.583 -21.079 21.338 1.00 35.72 581 LEU A N 1
ATOM 4659 C CA . LEU A 1 581 ? 20.986 -21.429 22.617 1.00 35.72 581 LEU A CA 1
ATOM 4660 C C . LEU A 1 581 ? 19.803 -22.337 22.271 1.00 35.72 581 LEU A C 1
ATOM 4662 O O . LEU A 1 581 ? 18.948 -21.930 21.487 1.00 35.72 581 LEU A O 1
ATOM 4666 N N . ASP A 1 582 ? 19.770 -23.559 22.807 1.00 37.47 582 ASP A N 1
ATOM 4667 C CA . ASP A 1 582 ? 18.576 -24.402 22.707 1.00 37.47 582 ASP A CA 1
ATOM 4668 C C . ASP A 1 582 ? 17.352 -23.545 23.120 1.00 37.47 582 ASP A C 1
ATOM 4670 O O . ASP A 1 582 ? 17.464 -22.699 24.012 1.00 37.47 582 ASP A O 1
ATOM 4674 N N . ASP A 1 583 ? 16.186 -23.719 22.483 1.00 35.06 583 ASP A N 1
ATOM 4675 C CA . ASP A 1 583 ? 14.978 -22.895 22.713 1.00 35.06 583 ASP A CA 1
ATOM 4676 C C . ASP A 1 583 ? 14.559 -22.799 24.198 1.00 35.06 583 ASP A C 1
ATOM 4678 O O . ASP A 1 583 ? 13.681 -22.021 24.574 1.00 35.06 583 ASP A O 1
ATOM 4682 N N . ASP A 1 584 ? 15.082 -23.665 25.066 1.00 36.62 584 ASP A N 1
ATOM 4683 C CA . ASP A 1 584 ? 14.883 -23.707 26.517 1.00 36.62 584 ASP A CA 1
ATOM 4684 C C . ASP A 1 584 ? 15.897 -22.873 27.330 1.00 36.62 584 ASP A C 1
ATOM 4686 O O . ASP A 1 584 ? 15.752 -22.759 28.552 1.00 36.62 584 ASP A O 1
ATOM 4690 N N . GLN A 1 585 ? 16.877 -22.247 26.671 1.00 33.94 585 GLN A N 1
ATOM 4691 C CA . GLN A 1 585 ? 17.916 -21.401 27.268 1.00 33.94 585 GLN A CA 1
ATOM 4692 C C . GLN A 1 585 ? 17.767 -19.901 26.963 1.00 33.94 585 GLN A C 1
ATOM 4694 O O . GLN A 1 585 ? 18.341 -19.090 27.694 1.00 33.94 585 GLN A O 1
ATOM 4699 N N . ALA A 1 586 ? 16.968 -19.511 25.964 1.00 33.47 586 ALA A N 1
ATOM 4700 C CA . ALA A 1 586 ? 16.474 -18.137 25.838 1.00 33.47 586 ALA A CA 1
ATOM 4701 C C . ALA A 1 586 ? 15.532 -17.811 27.020 1.00 33.47 586 ALA A C 1
ATOM 4703 O O . ALA A 1 586 ? 14.815 -18.706 27.481 1.00 33.47 586 ALA A O 1
ATOM 4704 N N . PRO A 1 587 ? 15.505 -16.573 27.556 1.00 38.56 587 PRO A N 1
ATOM 4705 C CA . PRO A 1 587 ? 14.593 -16.220 28.639 1.00 38.56 587 PRO A CA 1
ATOM 4706 C C . PRO A 1 587 ? 13.136 -16.379 28.178 1.00 38.56 587 PRO A C 1
ATOM 4708 O O . PRO A 1 587 ? 12.564 -15.498 27.544 1.00 38.56 587 PRO A O 1
ATOM 4711 N N . ARG A 1 588 ? 12.524 -17.525 28.494 1.00 34.34 588 ARG A N 1
ATOM 4712 C CA . ARG A 1 588 ? 11.109 -17.783 28.215 1.00 34.34 588 ARG A CA 1
ATOM 4713 C C . ARG A 1 588 ? 10.263 -16.937 29.153 1.00 34.34 588 ARG A C 1
ATOM 4715 O O . ARG A 1 588 ? 10.241 -17.194 30.358 1.00 34.34 588 ARG A O 1
ATOM 4722 N N . LEU A 1 589 ? 9.566 -15.951 28.596 1.00 41.78 589 LEU A N 1
ATOM 4723 C CA . LEU A 1 589 ? 8.500 -15.221 29.276 1.00 41.78 589 LEU A CA 1
ATOM 4724 C C . LEU A 1 589 ? 7.476 -16.254 29.770 1.00 41.78 589 LEU A C 1
ATOM 4726 O O . LEU A 1 589 ? 6.913 -17.013 28.986 1.00 41.78 589 LEU A O 1
ATOM 4730 N N . SER A 1 590 ? 7.298 -16.362 31.083 1.00 35.66 590 SER A N 1
ATOM 4731 C CA . SER A 1 590 ? 6.363 -17.316 31.670 1.00 35.66 590 SER A CA 1
ATOM 4732 C C . SER A 1 590 ? 4.966 -16.699 31.714 1.00 35.66 590 SER A C 1
ATOM 4734 O O . SER A 1 590 ? 4.774 -15.680 32.380 1.00 35.66 590 SER A O 1
ATOM 4736 N N . GLU A 1 591 ? 3.971 -17.385 31.141 1.00 35.66 591 GLU A N 1
ATOM 4737 C CA . GLU A 1 591 ? 2.534 -17.078 31.296 1.00 35.66 591 GLU A CA 1
ATOM 4738 C C . GLU A 1 591 ? 2.117 -16.965 32.779 1.00 35.66 591 GLU A C 1
ATOM 4740 O O . GLU A 1 591 ? 1.262 -16.165 33.140 1.00 35.66 591 GLU A O 1
ATOM 4745 N N . THR A 1 592 ? 2.788 -17.693 33.680 1.00 35.50 592 THR A N 1
ATOM 4746 C CA . THR A 1 592 ? 2.569 -17.640 35.140 1.00 35.50 592 THR A CA 1
ATOM 4747 C C . THR A 1 592 ? 3.121 -16.392 35.849 1.00 35.50 592 THR A C 1
ATOM 4749 O O . THR A 1 592 ? 2.829 -16.197 37.026 1.00 35.50 592 THR A O 1
ATOM 4752 N N . PHE A 1 593 ? 3.938 -15.570 35.180 1.00 36.84 593 PHE A N 1
ATOM 4753 C CA . PHE A 1 593 ? 4.646 -14.422 35.776 1.00 36.84 593 PHE A CA 1
ATOM 4754 C C . PHE A 1 593 ? 4.428 -13.118 34.992 1.00 36.84 593 PHE A C 1
ATOM 4756 O O . PHE A 1 593 ? 5.271 -12.227 35.046 1.00 36.84 593 PHE A O 1
ATOM 4763 N N . TRP A 1 594 ? 3.307 -12.997 34.272 1.00 39.50 594 TRP A N 1
ATOM 4764 C CA . TRP A 1 594 ? 2.878 -11.735 33.647 1.00 39.50 594 TRP A CA 1
ATOM 4765 C C . TRP A 1 594 ? 3.947 -11.103 32.732 1.00 39.50 594 TRP A C 1
ATOM 4767 O O . TRP A 1 594 ? 4.161 -9.893 32.747 1.00 39.50 594 TRP A O 1
ATOM 4777 N N . GLY A 1 595 ? 4.655 -11.940 31.960 1.00 44.78 595 GLY A N 1
ATOM 4778 C CA . GLY A 1 595 ? 5.707 -11.493 31.038 1.00 44.78 595 GLY A CA 1
ATOM 4779 C C . GLY A 1 595 ? 7.124 -11.456 31.624 1.00 44.78 595 GLY A C 1
ATOM 4780 O O . GLY A 1 595 ? 7.975 -10.750 31.098 1.00 44.78 595 GLY A O 1
ATOM 4781 N N . GLN A 1 596 ? 7.420 -12.206 32.692 1.00 44.53 596 GLN A N 1
ATOM 4782 C CA . GLN A 1 596 ? 8.791 -12.377 33.205 1.00 44.53 596 GLN A CA 1
ATOM 4783 C C . GLN A 1 596 ? 9.277 -13.832 33.125 1.00 44.53 596 GLN A C 1
ATOM 4785 O O . GLN A 1 596 ? 8.452 -14.751 33.160 1.00 44.53 596 GLN A O 1
ATOM 4790 N N . PRO A 1 597 ? 10.599 -14.088 33.043 1.00 46.97 597 PRO A N 1
ATOM 4791 C CA . PRO A 1 597 ? 11.128 -15.446 33.081 1.00 46.97 597 PRO A CA 1
ATOM 4792 C C . PRO A 1 597 ? 10.848 -16.125 34.429 1.00 46.97 597 PRO A C 1
ATOM 4794 O O . PRO A 1 597 ? 11.138 -15.577 35.493 1.00 46.97 597 PRO A O 1
ATOM 4797 N N . GLY A 1 598 ? 10.276 -17.331 34.384 1.00 36.97 598 GLY A N 1
ATOM 4798 C CA . GLY A 1 598 ? 9.860 -18.077 35.572 1.00 36.97 598 GLY A CA 1
ATOM 4799 C C . GLY A 1 598 ? 11.018 -18.484 36.490 1.00 36.97 598 GLY A C 1
ATOM 4800 O O . GLY A 1 598 ? 12.118 -18.815 36.058 1.00 36.97 598 GLY A O 1
ATOM 4801 N N . SER A 1 599 ? 10.746 -18.477 37.793 1.00 35.47 599 SER A N 1
ATOM 4802 C CA . SER A 1 599 ? 11.681 -18.725 38.893 1.00 35.47 599 SER A CA 1
ATOM 4803 C C . SER A 1 599 ? 12.539 -20.002 38.759 1.00 35.47 599 SER A C 1
ATOM 4805 O O . SER A 1 599 ? 12.082 -21.090 39.120 1.00 35.47 599 SER A O 1
ATOM 4807 N N . ARG A 1 600 ? 13.800 -19.862 38.319 1.00 34.41 600 ARG A N 1
ATOM 4808 C CA . ARG A 1 600 ? 15.057 -20.426 38.884 1.00 34.41 600 ARG A CA 1
ATOM 4809 C C . ARG A 1 600 ? 16.223 -20.213 37.895 1.00 34.41 600 ARG A C 1
ATOM 4811 O O . ARG A 1 600 ? 16.009 -20.258 36.691 1.00 34.41 600 ARG A O 1
ATOM 4818 N N . PRO A 1 601 ? 17.452 -19.971 38.383 1.00 38.00 601 PRO A N 1
ATOM 4819 C CA . PRO A 1 601 ? 18.580 -19.546 37.556 1.00 38.00 601 PRO A CA 1
ATOM 4820 C C . PRO A 1 601 ? 19.048 -20.671 36.626 1.00 38.00 601 PRO A C 1
ATOM 4822 O O . PRO A 1 601 ? 19.438 -21.736 37.108 1.00 38.00 601 PRO A O 1
ATOM 4825 N N . ASN A 1 602 ? 19.108 -20.422 35.318 1.00 30.86 602 ASN A N 1
ATOM 4826 C CA . ASN A 1 602 ? 19.982 -21.216 34.458 1.00 30.86 602 ASN A CA 1
ATOM 4827 C C . ASN A 1 602 ? 21.428 -20.798 34.762 1.00 30.86 602 ASN A C 1
ATOM 4829 O O . ASN A 1 602 ? 21.775 -19.618 34.725 1.00 30.86 602 ASN A O 1
ATOM 4833 N N . ARG A 1 603 ? 22.239 -21.777 35.184 1.00 30.42 603 ARG A N 1
ATOM 4834 C CA . ARG A 1 603 ? 23.656 -21.636 35.549 1.00 30.42 603 ARG A CA 1
ATOM 4835 C C . ARG A 1 603 ? 24.412 -20.836 34.484 1.00 30.42 603 ARG A C 1
ATOM 4837 O O . ARG A 1 603 ? 24.689 -21.364 33.415 1.00 30.42 603 ARG A O 1
ATOM 4844 N N . ALA A 1 604 ? 24.834 -19.623 34.815 1.00 33.72 604 ALA A N 1
ATOM 4845 C CA . ALA A 1 604 ? 26.059 -19.091 34.237 1.00 33.72 604 ALA A CA 1
ATOM 4846 C C . ALA A 1 604 ? 27.220 -19.676 35.051 1.00 33.72 604 ALA A C 1
ATOM 4848 O O . ALA A 1 604 ? 27.213 -19.564 36.279 1.00 33.72 604 ALA A O 1
ATOM 4849 N N . ASP A 1 605 ? 28.176 -20.334 34.394 1.00 29.72 605 ASP A N 1
ATOM 4850 C CA . ASP A 1 605 ? 29.410 -20.797 35.031 1.00 29.72 605 ASP A CA 1
ATOM 4851 C C . ASP A 1 605 ? 30.115 -19.609 35.702 1.00 29.72 605 ASP A C 1
ATOM 4853 O O . ASP A 1 605 ? 30.568 -18.660 35.060 1.00 29.72 605 ASP A O 1
ATOM 4857 N N . VAL A 1 606 ? 30.133 -19.636 37.035 1.00 31.97 606 VAL A N 1
ATOM 4858 C CA . VAL A 1 606 ? 30.669 -18.571 37.882 1.00 31.97 606 VAL A CA 1
ATOM 4859 C C . VAL A 1 606 ? 32.166 -18.802 38.036 1.00 31.97 606 VAL A C 1
ATOM 4861 O O . VAL A 1 606 ? 32.596 -19.609 38.858 1.00 31.97 606 VAL A O 1
ATOM 4864 N N . HIS A 1 607 ? 32.964 -18.077 37.261 1.00 31.61 607 HIS A N 1
ATOM 4865 C CA . HIS A 1 607 ? 34.388 -17.931 37.523 1.00 31.61 607 HIS A CA 1
ATOM 4866 C C . HIS A 1 607 ? 34.687 -16.456 37.840 1.00 31.61 607 HIS A C 1
ATOM 4868 O O . HIS A 1 607 ? 34.673 -15.606 36.958 1.00 31.61 607 HIS A O 1
ATOM 4874 N N . GLU A 1 608 ? 34.959 -16.208 39.127 1.00 32.47 608 GLU A N 1
ATOM 4875 C CA . GLU A 1 608 ? 35.606 -15.022 39.726 1.00 32.47 608 GLU A CA 1
ATOM 4876 C C . GLU A 1 608 ? 34.732 -13.837 40.218 1.00 32.47 608 GLU A C 1
ATOM 4878 O O . GLU A 1 608 ? 33.585 -13.626 39.823 1.00 32.47 608 GLU A O 1
ATOM 4883 N N . ASP A 1 609 ? 35.299 -13.127 41.204 1.00 33.81 609 ASP A N 1
ATOM 4884 C CA . ASP A 1 609 ? 34.685 -12.393 42.327 1.00 33.81 609 ASP A CA 1
ATOM 4885 C C . ASP A 1 609 ? 33.880 -11.115 41.982 1.00 33.81 609 ASP A C 1
ATOM 4887 O O . ASP A 1 609 ? 34.169 -10.020 42.461 1.00 33.81 609 ASP A O 1
ATOM 4891 N N . ASN A 1 610 ? 32.797 -11.263 41.212 1.00 39.25 610 ASN A N 1
ATOM 4892 C CA . ASN A 1 610 ? 31.672 -10.307 41.115 1.00 39.25 610 ASN A CA 1
ATOM 4893 C C . ASN A 1 610 ? 30.314 -11.042 41.231 1.00 39.25 610 ASN A C 1
ATOM 4895 O O . ASN A 1 610 ? 29.348 -10.813 40.504 1.00 39.25 610 ASN A O 1
ATOM 4899 N N . ALA A 1 611 ? 30.275 -12.002 42.154 1.00 42.47 611 ALA A N 1
ATOM 4900 C CA . ALA A 1 611 ? 29.581 -13.279 42.005 1.00 42.47 611 ALA A CA 1
ATOM 4901 C C . ALA A 1 611 ? 28.063 -13.337 42.286 1.00 42.47 611 ALA A C 1
ATOM 4903 O O . ALA A 1 611 ? 27.548 -14.447 42.393 1.00 42.47 611 ALA A O 1
ATOM 4904 N N . TYR A 1 612 ? 27.319 -12.229 42.417 1.00 49.22 612 TYR A N 1
ATOM 4905 C CA . TYR A 1 612 ? 25.945 -12.345 42.948 1.00 49.22 612 TYR A CA 1
ATOM 4906 C C . TYR A 1 612 ? 24.809 -11.610 42.228 1.00 49.22 612 TYR A C 1
ATOM 4908 O O . TYR A 1 612 ? 23.687 -11.726 42.701 1.00 49.22 612 TYR A O 1
ATOM 4916 N N . ASN A 1 613 ? 25.010 -10.950 41.079 1.00 62.00 613 ASN A N 1
ATOM 4917 C CA . ASN A 1 613 ? 23.900 -10.285 40.366 1.00 62.00 613 ASN A CA 1
ATOM 4918 C C . ASN A 1 613 ? 23.165 -9.220 41.234 1.00 62.00 613 ASN A C 1
ATOM 4920 O O . ASN A 1 613 ? 21.967 -9.023 41.072 1.00 62.00 613 ASN A O 1
ATOM 4924 N N . TRP A 1 614 ? 23.861 -8.526 42.151 1.00 69.19 614 TRP A N 1
ATOM 4925 C CA . TRP A 1 614 ? 23.296 -7.421 42.956 1.00 69.19 614 TRP A CA 1
ATOM 4926 C C . TRP A 1 614 ? 24.026 -6.107 42.704 1.00 69.19 614 TRP A C 1
ATOM 4928 O O . TRP A 1 614 ? 25.257 -6.105 42.635 1.00 69.19 614 TRP A O 1
ATOM 4938 N N . THR A 1 615 ? 23.295 -4.992 42.644 1.00 72.75 615 THR A N 1
ATOM 4939 C CA . THR A 1 615 ? 23.896 -3.663 42.471 1.00 72.75 615 THR A CA 1
ATOM 4940 C C . THR A 1 615 ? 24.815 -3.277 43.633 1.00 72.75 615 THR A C 1
ATOM 4942 O O . THR A 1 615 ? 24.544 -3.566 44.803 1.00 72.75 615 THR A O 1
ATOM 4945 N N . ASN A 1 616 ? 25.932 -2.622 43.311 1.00 78.38 616 ASN A N 1
ATOM 4946 C CA . ASN A 1 616 ? 26.916 -2.132 44.278 1.00 78.38 616 ASN A CA 1
ATOM 4947 C C . ASN A 1 616 ? 26.441 -0.845 44.992 1.00 78.38 616 ASN A C 1
ATOM 4949 O O . ASN A 1 616 ? 25.311 -0.403 44.808 1.00 78.38 616 ASN A O 1
ATOM 4953 N N . ALA A 1 617 ? 27.299 -0.236 45.821 1.00 79.56 617 ALA A N 1
ATOM 4954 C CA . ALA A 1 617 ? 26.978 0.991 46.564 1.00 79.56 617 ALA A CA 1
ATOM 4955 C C . ALA A 1 617 ? 26.604 2.189 45.667 1.00 79.56 617 ALA A C 1
ATOM 4957 O O . ALA A 1 617 ? 25.845 3.050 46.100 1.00 79.56 617 ALA A O 1
ATOM 4958 N N . ASP A 1 618 ? 27.088 2.200 44.424 1.00 81.62 618 ASP A N 1
ATOM 4959 C CA . ASP A 1 618 ? 26.801 3.223 43.414 1.00 81.62 618 ASP A CA 1
ATOM 4960 C C . ASP A 1 618 ? 25.580 2.858 42.546 1.00 81.62 618 ASP A C 1
ATOM 4962 O O . ASP A 1 618 ? 25.290 3.517 41.550 1.00 81.62 618 ASP A O 1
ATOM 4966 N N . GLY A 1 619 ? 24.865 1.792 42.910 1.00 84.56 619 GLY A N 1
ATOM 4967 C CA . GLY A 1 619 ? 23.595 1.404 42.316 1.00 84.56 619 GLY A CA 1
ATOM 4968 C C . GLY A 1 619 ? 23.685 0.731 40.953 1.00 84.56 619 GLY A C 1
ATOM 4969 O O . GLY A 1 619 ? 22.716 0.792 40.205 1.00 84.56 619 GLY A O 1
ATOM 4970 N N . TYR A 1 620 ? 24.797 0.068 40.615 1.00 86.25 620 TYR A N 1
ATOM 4971 C CA . TYR A 1 620 ? 24.892 -0.691 39.363 1.00 86.25 620 TYR A CA 1
ATOM 4972 C C . TYR A 1 620 ? 25.507 -2.081 39.513 1.00 86.25 620 TYR A C 1
ATOM 4974 O O . TYR A 1 620 ? 26.273 -2.354 40.441 1.00 86.25 620 TYR A O 1
ATOM 4982 N N . ILE A 1 621 ? 25.181 -2.962 38.567 1.00 78.81 621 ILE A N 1
ATOM 4983 C CA . ILE A 1 621 ? 25.952 -4.176 38.275 1.00 78.81 621 ILE A CA 1
ATOM 4984 C C . ILE A 1 621 ? 26.785 -3.965 37.015 1.00 78.81 621 ILE A C 1
ATOM 4986 O O . ILE A 1 621 ? 26.398 -3.197 36.135 1.00 78.81 621 ILE A O 1
ATOM 4990 N N . GLN A 1 622 ? 27.935 -4.637 36.936 1.00 78.19 622 GLN A N 1
ATOM 4991 C CA . GLN A 1 622 ? 28.786 -4.588 35.751 1.00 78.19 622 GLN A CA 1
ATOM 4992 C C . GLN A 1 622 ? 29.281 -5.967 35.322 1.00 78.19 622 GLN A C 1
ATOM 4994 O O . GLN A 1 622 ? 29.592 -6.818 36.160 1.00 78.19 622 GLN A O 1
ATOM 4999 N N . ARG A 1 623 ? 29.412 -6.159 34.007 1.00 67.88 623 ARG A N 1
ATOM 5000 C CA . ARG A 1 623 ? 30.042 -7.331 33.385 1.00 67.88 623 ARG A CA 1
ATOM 5001 C C . ARG A 1 623 ? 31.180 -6.864 32.483 1.00 67.88 623 ARG A C 1
ATOM 5003 O O . ARG A 1 623 ? 30.985 -5.970 31.667 1.00 67.88 623 ARG A O 1
ATOM 5010 N N . SER A 1 624 ? 32.359 -7.464 32.649 1.00 61.94 624 SER A N 1
ATOM 5011 C CA . SER A 1 624 ? 33.511 -7.191 31.788 1.00 61.94 624 SER A CA 1
ATOM 5012 C C . SER A 1 624 ? 33.502 -8.142 30.598 1.00 61.94 624 SER A C 1
ATOM 5014 O O . SER A 1 624 ? 33.437 -9.360 30.775 1.00 61.94 624 SER A O 1
ATOM 5016 N N . LEU A 1 625 ? 33.580 -7.585 29.395 1.00 56.31 625 LEU A N 1
ATOM 5017 C CA . LEU A 1 625 ? 33.817 -8.329 28.167 1.00 56.31 625 LEU A CA 1
ATOM 5018 C C . LEU A 1 625 ? 35.343 -8.444 28.026 1.00 56.31 625 LEU A C 1
ATOM 5020 O O . LEU A 1 625 ? 36.032 -7.440 27.833 1.00 56.31 625 LEU A O 1
ATOM 5024 N N . GLY A 1 626 ? 35.899 -9.638 28.253 1.00 45.62 626 GLY A N 1
ATOM 5025 C CA . GLY A 1 626 ? 37.349 -9.850 28.344 1.00 45.62 626 GLY A CA 1
ATOM 5026 C C . GLY A 1 626 ? 38.131 -9.303 27.137 1.00 45.62 626 GLY A C 1
ATOM 5027 O O . GLY A 1 626 ? 37.675 -9.373 25.995 1.00 45.62 626 GLY A O 1
ATOM 5028 N N . ARG A 1 627 ? 39.341 -8.773 27.377 1.00 38.12 627 ARG A N 1
ATOM 5029 C CA . ARG A 1 627 ? 40.247 -8.296 26.313 1.00 38.12 627 ARG A CA 1
ATOM 5030 C C . ARG A 1 627 ? 40.618 -9.449 25.372 1.00 38.12 627 ARG A C 1
ATOM 5032 O O . ARG A 1 627 ? 41.337 -10.353 25.785 1.00 38.12 627 ARG A O 1
ATOM 5039 N N . GLY A 1 628 ? 40.205 -9.375 24.106 1.00 38.75 628 GLY A N 1
ATOM 5040 C CA . GLY A 1 628 ? 40.659 -10.291 23.046 1.00 38.75 628 GLY A CA 1
ATOM 5041 C C . GLY A 1 628 ? 39.558 -10.972 22.232 1.00 38.75 628 GLY A C 1
ATOM 5042 O O . GLY A 1 628 ? 39.872 -11.706 21.299 1.00 38.75 628 GLY A O 1
ATOM 5043 N N . SER A 1 629 ? 38.289 -10.719 22.540 1.00 38.09 629 SER A N 1
ATOM 5044 C CA . SER A 1 629 ? 37.162 -11.154 21.713 1.00 38.09 629 SER A CA 1
ATOM 5045 C C . SER A 1 629 ? 37.057 -10.223 20.499 1.00 38.09 629 SER A C 1
ATOM 5047 O O . SER A 1 629 ? 36.577 -9.098 20.613 1.00 38.09 629 SER A O 1
ATOM 5049 N N . ASN A 1 630 ? 37.572 -10.629 19.340 1.00 33.34 630 ASN A N 1
ATOM 5050 C CA . ASN A 1 630 ? 37.356 -9.879 18.101 1.00 33.34 630 ASN A CA 1
ATOM 5051 C C . ASN A 1 630 ? 35.903 -10.087 17.650 1.00 33.34 630 ASN A C 1
ATOM 5053 O O . ASN A 1 630 ? 35.615 -11.048 16.942 1.00 33.34 630 ASN A O 1
ATOM 5057 N N . TYR A 1 631 ? 34.998 -9.209 18.080 1.00 41.75 631 TYR A N 1
ATOM 5058 C CA . TYR A 1 631 ? 33.651 -9.108 17.518 1.00 41.75 631 TYR A CA 1
ATOM 5059 C C . TYR A 1 631 ? 33.731 -8.331 16.199 1.00 41.75 631 TYR A C 1
ATOM 5061 O O . TYR A 1 631 ? 34.289 -7.232 16.150 1.00 41.75 631 TYR A O 1
ATOM 5069 N N . VAL A 1 632 ? 33.239 -8.926 15.113 1.00 34.66 632 VAL A N 1
ATOM 5070 C CA . VAL A 1 632 ? 33.182 -8.285 13.795 1.00 34.66 632 VAL A CA 1
ATOM 5071 C C . VAL A 1 632 ? 31.861 -7.509 13.697 1.00 34.66 632 VAL A C 1
ATOM 5073 O O . VAL A 1 632 ? 30.806 -8.094 13.876 1.00 34.66 632 VAL A O 1
ATOM 5076 N N . LEU A 1 633 ? 31.991 -6.197 13.471 1.00 34.59 633 LEU A N 1
ATOM 5077 C CA . LEU A 1 633 ? 31.058 -5.149 13.000 1.00 34.59 633 LEU A CA 1
ATOM 5078 C C . LEU A 1 633 ? 29.611 -5.492 12.543 1.00 34.59 633 LEU A C 1
ATOM 5080 O O . LEU A 1 633 ? 29.359 -6.558 11.994 1.00 34.59 633 LEU A O 1
ATOM 5084 N N . PRO A 1 634 ? 28.705 -4.488 12.624 1.00 39.66 634 PRO A N 1
ATOM 5085 C CA . PRO A 1 634 ? 27.415 -4.566 13.303 1.00 39.66 634 PRO A CA 1
ATOM 5086 C C . PRO A 1 634 ? 26.416 -5.484 12.583 1.00 39.66 634 PRO A C 1
ATOM 5088 O O . PRO A 1 634 ? 26.172 -5.360 11.383 1.00 39.66 634 PRO A O 1
ATOM 5091 N N . GLY A 1 635 ? 25.781 -6.366 13.343 1.00 41.62 635 GLY A N 1
ATOM 5092 C CA . GLY A 1 635 ? 24.661 -7.168 12.876 1.00 41.62 635 GLY A CA 1
ATOM 5093 C C . GLY A 1 635 ? 23.697 -7.453 14.028 1.00 41.62 635 GLY A C 1
ATOM 5094 O O . GLY A 1 635 ? 24.126 -7.464 15.182 1.00 41.62 635 GLY A O 1
ATOM 5095 N N . PRO A 1 636 ? 22.408 -7.707 13.745 1.00 40.47 636 PRO A N 1
ATOM 5096 C CA . PRO A 1 636 ? 21.361 -7.979 14.742 1.00 40.47 636 PRO A CA 1
ATOM 5097 C C . PRO A 1 636 ? 21.544 -9.305 15.512 1.00 40.47 636 PRO A C 1
ATOM 5099 O O . PRO A 1 636 ? 20.625 -9.769 16.178 1.00 40.47 636 PRO A O 1
ATOM 5102 N N . THR A 1 637 ? 22.701 -9.960 15.401 1.00 41.09 637 THR A N 1
ATOM 5103 C CA . THR A 1 637 ? 22.903 -11.352 15.823 1.00 41.09 637 THR A CA 1
ATOM 5104 C C . THR A 1 637 ? 23.414 -11.517 17.253 1.00 41.09 637 THR A C 1
ATOM 5106 O O . THR A 1 637 ? 23.357 -12.625 17.777 1.00 41.09 637 THR A O 1
ATOM 5109 N N . ASP A 1 638 ? 23.865 -10.448 17.916 1.00 50.69 638 ASP A N 1
ATOM 5110 C CA . ASP A 1 638 ? 24.379 -10.524 19.290 1.00 50.69 638 ASP A CA 1
ATOM 5111 C C . ASP A 1 638 ? 23.337 -9.982 20.280 1.00 50.69 638 ASP A C 1
ATOM 5113 O O . ASP A 1 638 ? 23.430 -8.858 20.781 1.00 50.69 638 ASP A O 1
ATOM 5117 N N . ALA A 1 639 ? 22.299 -10.778 20.549 1.00 52.72 639 ALA A N 1
ATOM 5118 C CA . ALA A 1 639 ? 21.237 -10.404 21.477 1.00 52.72 639 ALA A CA 1
ATOM 5119 C C . ALA A 1 639 ? 21.771 -10.303 22.919 1.00 52.72 639 ALA A C 1
ATOM 5121 O O . ALA A 1 639 ? 22.123 -11.304 23.542 1.00 52.72 639 ALA A O 1
ATOM 5122 N N . HIS A 1 640 ? 21.806 -9.090 23.471 1.00 67.38 640 HIS A N 1
ATOM 5123 C CA . HIS A 1 640 ? 22.059 -8.845 24.893 1.00 67.38 640 HIS A CA 1
ATOM 5124 C C . HIS A 1 640 ? 20.755 -8.501 25.611 1.00 67.38 640 HIS A C 1
ATOM 5126 O O . HIS A 1 640 ? 19.835 -7.944 25.007 1.00 67.38 640 HIS A O 1
ATOM 5132 N N . TRP A 1 641 ? 20.679 -8.808 26.908 1.00 70.12 641 TRP A N 1
ATOM 5133 C CA . TRP A 1 641 ? 19.458 -8.600 27.688 1.00 70.12 641 TRP A CA 1
ATOM 5134 C C . TRP A 1 641 ? 19.709 -8.195 29.140 1.00 70.12 641 TRP A C 1
ATOM 5136 O O . TRP A 1 641 ? 20.650 -8.674 29.784 1.00 70.12 641 TRP A O 1
ATOM 5146 N N . GLY A 1 642 ? 18.836 -7.348 29.685 1.00 74.88 642 GLY A N 1
ATOM 5147 C CA . GLY A 1 642 ? 18.946 -6.887 31.067 1.00 74.88 642 GLY A CA 1
ATOM 5148 C C . GLY A 1 642 ? 17.612 -6.505 31.699 1.00 74.88 642 GLY A C 1
ATOM 5149 O O . GLY A 1 642 ? 16.757 -5.902 31.054 1.00 74.88 642 GLY A O 1
ATOM 5150 N N . TRP A 1 643 ? 17.444 -6.861 32.973 1.00 74.69 643 TRP A N 1
ATOM 5151 C CA . TRP A 1 643 ? 16.246 -6.558 33.766 1.00 74.69 643 TRP A CA 1
ATOM 5152 C C . TRP A 1 643 ? 16.548 -6.600 35.271 1.00 74.69 643 TRP A C 1
ATOM 5154 O O . TRP A 1 643 ? 17.582 -7.123 35.703 1.00 74.69 643 TRP A O 1
ATOM 5164 N N . ILE A 1 644 ? 15.634 -6.078 36.090 1.00 75.69 644 ILE A N 1
ATOM 5165 C CA . ILE A 1 644 ? 15.651 -6.248 37.551 1.00 75.69 644 ILE A CA 1
ATOM 5166 C C . ILE A 1 644 ? 14.860 -7.505 37.902 1.00 75.69 644 ILE A C 1
ATOM 5168 O O . ILE A 1 644 ? 13.703 -7.665 37.507 1.00 75.69 644 ILE A O 1
ATOM 5172 N N . MET A 1 645 ? 15.507 -8.412 38.628 1.00 63.47 645 MET A N 1
ATOM 5173 C CA . MET A 1 645 ? 14.950 -9.714 38.971 1.00 63.47 645 MET A CA 1
ATOM 5174 C C . MET A 1 645 ? 13.752 -9.547 39.914 1.00 63.47 645 MET A C 1
ATOM 5176 O O . MET A 1 645 ? 13.887 -8.859 40.930 1.00 63.47 645 MET A O 1
ATOM 5180 N N . PRO A 1 646 ? 12.616 -10.217 39.651 1.00 54.00 646 PRO A N 1
ATOM 5181 C CA . PRO A 1 646 ? 11.532 -10.269 40.620 1.00 54.00 646 PRO A CA 1
ATOM 5182 C C . PRO A 1 646 ? 12.015 -10.973 41.891 1.00 54.00 646 PRO A C 1
ATOM 5184 O O . PRO A 1 646 ? 12.464 -12.120 41.857 1.00 54.00 646 PRO A O 1
ATOM 5187 N N . GLY A 1 647 ? 11.954 -10.274 43.021 1.00 50.53 647 GLY A N 1
ATOM 5188 C CA . GLY A 1 647 ? 12.121 -10.885 44.340 1.00 50.53 647 GLY A CA 1
ATOM 5189 C C . GLY A 1 647 ? 10.794 -11.407 44.898 1.00 50.53 647 GLY A C 1
ATOM 5190 O O . GLY A 1 647 ? 9.728 -11.170 44.332 1.00 50.53 647 GLY A O 1
ATOM 5191 N N . ASP A 1 648 ? 10.834 -11.994 46.098 1.00 46.56 648 ASP A N 1
ATOM 5192 C CA . ASP A 1 648 ? 9.631 -12.372 46.870 1.00 46.56 648 ASP A CA 1
ATOM 5193 C C . ASP A 1 648 ? 8.755 -11.157 47.278 1.00 46.56 648 ASP A C 1
ATOM 5195 O O . ASP A 1 648 ? 7.680 -11.307 47.860 1.00 46.56 648 ASP A O 1
ATOM 5199 N N . ASN A 1 649 ? 9.201 -9.939 46.954 1.00 51.41 649 ASN A N 1
ATOM 5200 C CA . ASN A 1 649 ? 8.628 -8.660 47.370 1.00 51.41 649 ASN A CA 1
ATOM 5201 C C . ASN A 1 649 ? 7.649 -8.043 46.350 1.00 51.41 649 ASN A C 1
ATOM 5203 O O . ASN A 1 649 ? 7.256 -6.894 46.527 1.00 51.41 649 ASN A O 1
ATOM 5207 N N . LYS A 1 650 ? 7.243 -8.777 45.299 1.00 60.06 650 LYS A N 1
ATOM 5208 C CA . LYS A 1 650 ? 6.356 -8.277 44.220 1.00 60.06 650 LYS A CA 1
ATOM 5209 C C . LYS A 1 650 ? 6.910 -7.039 43.490 1.00 60.06 650 LYS A C 1
ATOM 5211 O O . LYS A 1 650 ? 6.161 -6.114 43.173 1.00 60.06 650 LYS A O 1
ATOM 5216 N N . GLU A 1 651 ? 8.217 -7.018 43.242 1.00 68.31 651 GLU A N 1
ATOM 5217 C CA . GLU A 1 651 ? 8.847 -5.997 42.402 1.00 68.31 651 GLU A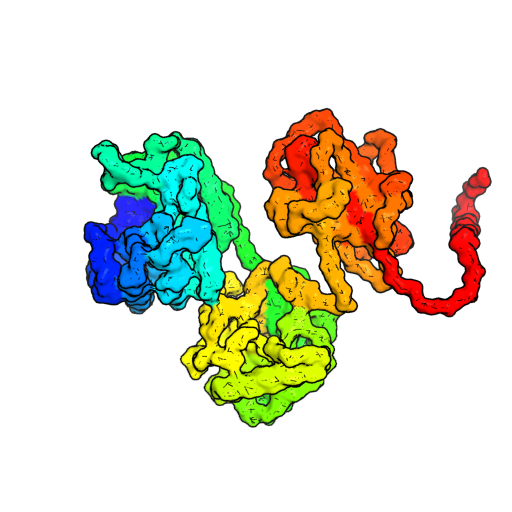 CA 1
ATOM 5218 C C . GLU A 1 651 ? 8.976 -6.510 40.960 1.00 68.31 651 GLU A C 1
ATOM 5220 O O . GLU A 1 651 ? 9.387 -7.650 40.750 1.00 68.31 651 GLU A O 1
ATOM 5225 N N . TYR A 1 652 ? 8.638 -5.676 39.977 1.00 69.25 652 TYR A N 1
ATOM 5226 C CA . TYR A 1 652 ? 8.647 -6.016 38.550 1.00 69.25 652 TYR A CA 1
ATOM 5227 C C . TYR A 1 652 ? 9.453 -4.990 37.768 1.00 69.25 652 TYR A C 1
ATOM 5229 O O . TYR A 1 652 ? 9.562 -3.851 38.204 1.00 69.25 652 TYR A O 1
ATOM 5237 N N . SER A 1 653 ? 10.002 -5.354 36.612 1.00 74.25 653 SER A N 1
ATOM 5238 C CA . SER A 1 653 ? 10.732 -4.412 35.764 1.00 74.25 653 SER A CA 1
ATOM 5239 C C . SER A 1 653 ? 10.473 -4.624 34.289 1.00 74.25 653 SER A C 1
ATOM 5241 O O . SER A 1 653 ? 10.178 -5.747 33.878 1.00 74.25 653 SER A O 1
ATOM 5243 N N . ASP A 1 654 ? 10.601 -3.547 33.516 1.00 74.25 654 ASP A N 1
ATOM 5244 C CA . ASP A 1 654 ? 10.697 -3.654 32.062 1.00 74.25 654 ASP A CA 1
ATOM 5245 C C . ASP A 1 654 ? 11.924 -4.517 31.686 1.00 74.25 654 ASP A C 1
ATOM 5247 O O . ASP A 1 654 ? 12.938 -4.530 32.388 1.00 74.25 654 ASP A O 1
ATOM 5251 N N . VAL A 1 655 ? 11.842 -5.255 30.583 1.00 68.00 655 VAL A N 1
ATOM 5252 C CA . VAL A 1 655 ? 12.891 -6.178 30.134 1.00 68.00 655 VAL A CA 1
ATOM 5253 C C . VAL A 1 655 ? 13.511 -5.631 28.859 1.00 68.00 655 VAL A C 1
ATOM 5255 O O . VAL A 1 655 ? 12.842 -5.554 27.835 1.00 68.00 655 VAL A O 1
ATOM 5258 N N . ALA A 1 656 ? 14.789 -5.263 28.896 1.00 68.25 656 ALA A N 1
ATOM 5259 C CA . ALA A 1 656 ? 15.509 -4.857 27.694 1.00 68.25 656 ALA A CA 1
ATOM 5260 C C . ALA A 1 656 ? 16.044 -6.095 26.960 1.00 68.25 656 ALA A C 1
ATOM 5262 O O . ALA A 1 656 ? 16.677 -6.954 27.586 1.00 68.25 656 ALA A O 1
ATOM 5263 N N . ILE A 1 657 ? 15.805 -6.171 25.651 1.00 63.53 657 ILE A N 1
ATOM 5264 C CA . ILE A 1 657 ? 16.223 -7.267 24.768 1.00 63.53 657 ILE A CA 1
ATOM 5265 C C . ILE A 1 657 ? 16.890 -6.699 23.509 1.00 63.53 657 ILE A C 1
ATOM 5267 O O . ILE A 1 657 ? 16.761 -5.519 23.206 1.00 63.53 657 ILE A O 1
ATOM 5271 N N . HIS A 1 658 ? 17.653 -7.523 22.790 1.00 63.50 658 HIS A N 1
ATOM 5272 C CA . HIS A 1 658 ? 18.324 -7.114 21.547 1.00 63.50 658 HIS A CA 1
ATOM 5273 C C . HIS A 1 658 ? 19.196 -5.849 21.678 1.00 63.50 658 HIS A C 1
ATOM 5275 O O . HIS A 1 658 ? 19.301 -5.036 20.769 1.00 63.50 658 HIS A O 1
ATOM 5281 N N . ILE A 1 659 ? 19.870 -5.667 22.816 1.00 68.25 659 ILE A N 1
ATOM 5282 C CA . ILE A 1 659 ? 20.706 -4.478 23.014 1.00 68.25 659 ILE A CA 1
ATOM 5283 C C . ILE A 1 659 ? 21.965 -4.606 22.143 1.00 68.25 659 ILE A C 1
ATOM 5285 O O . ILE A 1 659 ? 22.843 -5.423 22.431 1.00 68.25 659 ILE A O 1
ATOM 5289 N N . GLY A 1 660 ? 22.045 -3.808 21.077 1.00 61.16 660 GLY A N 1
ATOM 5290 C CA . GLY A 1 660 ? 23.161 -3.838 20.135 1.00 61.16 660 GLY A CA 1
ATOM 5291 C C . GLY A 1 660 ? 24.514 -3.463 20.743 1.00 61.16 660 GLY A C 1
ATOM 5292 O O . GLY A 1 660 ? 24.615 -2.638 21.657 1.00 61.16 660 GLY A O 1
ATOM 5293 N N . MET A 1 661 ? 25.572 -4.048 20.179 1.00 60.00 661 MET A N 1
ATOM 5294 C CA . MET A 1 661 ? 26.972 -3.715 20.451 1.00 60.00 661 MET A CA 1
ATOM 5295 C C . MET A 1 661 ? 27.620 -3.130 19.189 1.00 60.00 661 MET A C 1
ATOM 5297 O O . MET A 1 661 ? 27.280 -3.523 18.074 1.00 60.00 661 MET A O 1
ATOM 5301 N N . TRP A 1 662 ? 28.575 -2.210 19.344 1.00 63.91 662 TRP A N 1
ATOM 5302 C CA . TRP A 1 662 ? 29.303 -1.627 18.214 1.00 63.91 662 TRP A CA 1
ATOM 5303 C C . TRP A 1 662 ? 30.832 -1.700 18.386 1.00 63.91 662 TRP A C 1
ATOM 5305 O O . TRP A 1 662 ? 31.337 -2.275 19.355 1.00 63.91 662 TRP A O 1
ATOM 5315 N N . GLU A 1 663 ? 31.592 -1.119 17.443 1.00 54.97 663 GLU A N 1
ATOM 5316 C CA . GLU A 1 663 ? 33.067 -1.140 17.422 1.00 54.97 663 GLU A CA 1
ATOM 5317 C C . GLU A 1 663 ? 33.715 -0.910 18.797 1.00 54.97 663 GLU A C 1
ATOM 5319 O O . GLU A 1 663 ? 33.403 0.041 19.516 1.00 54.97 663 GLU A O 1
ATOM 5324 N N . ASN A 1 664 ? 34.714 -1.735 19.122 1.00 56.28 664 ASN A N 1
ATOM 5325 C CA . ASN A 1 664 ? 35.508 -1.632 20.349 1.00 56.28 664 ASN A CA 1
ATOM 5326 C C . ASN A 1 664 ? 34.734 -1.876 21.664 1.00 56.28 664 ASN A C 1
ATOM 5328 O O . ASN A 1 664 ? 35.089 -1.279 22.676 1.00 56.28 664 ASN A O 1
ATOM 5332 N N . HIS A 1 665 ? 33.758 -2.797 21.686 1.00 57.28 665 HIS A N 1
ATOM 5333 C CA . HIS A 1 665 ? 33.031 -3.234 22.904 1.00 57.28 665 HIS A CA 1
ATOM 5334 C C . HIS A 1 665 ? 32.219 -2.139 23.603 1.00 57.28 665 HIS A C 1
ATOM 5336 O O . HIS A 1 665 ? 31.965 -2.201 24.806 1.00 57.28 665 HIS A O 1
ATOM 5342 N N . LYS A 1 666 ? 31.831 -1.119 22.854 1.00 65.31 666 LYS A N 1
ATOM 5343 C CA . LYS A 1 666 ? 30.983 -0.044 23.350 1.00 65.31 666 LYS A CA 1
ATOM 5344 C C . LYS A 1 666 ? 29.513 -0.420 23.099 1.00 65.31 666 LYS A C 1
ATOM 5346 O O . LYS A 1 666 ? 29.187 -1.025 22.075 1.00 65.31 666 LYS A O 1
ATOM 5351 N N . MET A 1 667 ? 28.646 -0.101 24.056 1.00 73.12 667 MET A N 1
ATOM 5352 C CA . MET A 1 667 ? 27.247 -0.543 24.087 1.00 73.12 667 MET A CA 1
ATOM 5353 C C . MET A 1 667 ? 26.390 0.360 24.980 1.00 73.12 667 MET A C 1
ATOM 5355 O O . MET A 1 667 ? 26.923 1.149 25.763 1.00 73.12 667 MET A O 1
ATOM 5359 N N . PHE A 1 668 ? 25.068 0.200 24.910 1.00 81.88 668 PHE A N 1
ATOM 5360 C CA . PHE A 1 668 ? 24.136 0.941 25.758 1.00 81.88 668 PHE A CA 1
ATOM 5361 C C . PHE A 1 668 ? 24.073 0.367 27.177 1.00 81.88 668 PHE A C 1
ATOM 5363 O O . PHE A 1 668 ? 23.841 -0.827 27.390 1.00 81.88 668 PHE A O 1
ATOM 5370 N N . TRP A 1 669 ? 24.259 1.228 28.172 1.00 87.44 669 TRP A N 1
ATOM 5371 C CA . TRP A 1 669 ? 23.964 0.923 29.568 1.00 87.44 669 TRP A CA 1
ATOM 5372 C C . TRP A 1 669 ? 22.487 1.180 29.856 1.00 87.44 669 TRP A C 1
ATOM 5374 O O . TRP A 1 669 ? 21.853 2.027 29.229 1.00 87.44 669 TRP A O 1
ATOM 5384 N N . LEU A 1 670 ? 21.938 0.464 30.831 1.00 90.06 670 LEU A N 1
ATOM 5385 C CA . LEU A 1 670 ? 20.518 0.543 31.176 1.00 90.06 670 LEU A CA 1
ATOM 5386 C C . LEU A 1 670 ? 20.334 1.326 32.474 1.00 90.06 670 LEU A C 1
ATOM 5388 O O . LEU A 1 670 ? 21.037 1.044 33.446 1.00 90.06 670 LEU A O 1
ATOM 5392 N N . ARG A 1 671 ? 19.385 2.267 32.531 1.00 91.06 671 ARG A N 1
ATOM 5393 C CA . ARG A 1 671 ? 18.979 2.919 33.789 1.00 91.06 671 ARG A CA 1
ATOM 5394 C C . ARG A 1 671 ? 17.509 2.675 34.095 1.00 91.06 671 ARG A C 1
ATOM 5396 O O . ARG A 1 671 ? 16.616 3.210 33.435 1.00 91.06 671 ARG A O 1
ATOM 5403 N N . PHE A 1 672 ? 17.286 1.905 35.152 1.00 90.56 672 PHE A N 1
ATOM 5404 C CA . PHE A 1 672 ? 15.973 1.639 35.718 1.00 90.56 672 PHE A CA 1
ATOM 5405 C C . PHE A 1 672 ? 15.672 2.574 36.886 1.00 90.56 672 PHE A C 1
ATOM 5407 O O . PHE A 1 672 ? 16.560 2.878 37.683 1.00 90.56 672 PHE A O 1
ATOM 5414 N N . TYR A 1 673 ? 14.411 2.983 37.006 1.00 90.50 673 TYR A N 1
ATOM 5415 C CA . TYR A 1 673 ? 13.910 3.857 38.065 1.00 90.50 673 TYR A CA 1
ATOM 5416 C C . TYR A 1 673 ? 12.728 3.198 38.768 1.00 90.50 673 TYR A C 1
ATOM 5418 O O . TYR A 1 673 ? 11.835 2.665 38.109 1.00 90.50 673 TYR A O 1
ATOM 5426 N N . LYS A 1 674 ? 12.730 3.236 40.100 1.00 85.94 674 LYS A N 1
ATOM 5427 C CA . LYS A 1 674 ? 11.669 2.675 40.940 1.00 85.94 674 LYS A CA 1
ATOM 5428 C C . LYS A 1 674 ? 10.442 3.592 40.957 1.00 85.94 674 LYS A C 1
ATOM 5430 O O . LYS A 1 674 ? 10.544 4.738 41.383 1.00 85.94 674 LYS A O 1
ATOM 5435 N N . GLU A 1 675 ? 9.286 3.069 40.571 1.00 79.19 675 GLU A N 1
ATOM 5436 C CA . GLU A 1 675 ? 7.964 3.693 40.675 1.00 79.19 675 GLU A CA 1
ATOM 5437 C C . GLU A 1 675 ? 7.157 3.019 41.793 1.00 79.19 675 GLU A C 1
ATOM 5439 O O . GLU A 1 675 ? 7.123 1.790 41.908 1.00 79.19 675 GLU A O 1
ATOM 5444 N N . VAL A 1 676 ? 6.516 3.830 42.637 1.00 60.38 676 VAL A N 1
ATOM 5445 C CA . VAL A 1 676 ? 5.643 3.369 43.725 1.00 60.38 676 VAL A CA 1
ATOM 5446 C C . VAL A 1 676 ? 4.322 4.128 43.615 1.00 60.38 676 VAL A C 1
ATOM 5448 O O . VAL A 1 676 ? 4.302 5.337 43.836 1.00 60.38 676 VAL A O 1
ATOM 5451 N N . GLU A 1 677 ? 3.222 3.446 43.292 1.00 46.44 677 GLU A N 1
ATOM 5452 C CA . GLU A 1 677 ? 1.882 4.046 43.335 1.00 46.44 677 GLU A CA 1
ATOM 5453 C C . GLU A 1 677 ? 1.214 3.831 44.710 1.00 46.44 677 GLU A C 1
ATOM 5455 O O . GLU A 1 677 ? 0.941 2.706 45.119 1.00 46.44 677 GLU A O 1
ATOM 5460 N N . GLY A 1 678 ? 0.924 4.941 45.404 1.00 39.12 678 GLY A N 1
ATOM 5461 C CA . GLY A 1 678 ? -0.221 5.099 46.314 1.00 39.12 678 GLY A CA 1
ATOM 5462 C C . GLY A 1 678 ? -0.198 4.460 47.714 1.00 39.12 678 GLY A C 1
ATOM 5463 O O . GLY A 1 678 ? -0.987 3.560 47.988 1.00 39.12 678 GLY A O 1
ATOM 5464 N N . GLU A 1 679 ? 0.517 5.058 48.677 1.00 29.98 679 GLU A N 1
ATOM 5465 C CA . GLU A 1 679 ? -0.022 5.172 50.044 1.00 29.98 679 GLU A CA 1
ATOM 5466 C C . GLU A 1 679 ? -1.094 6.273 50.051 1.00 29.98 679 GLU A C 1
ATOM 5468 O O . GLU A 1 679 ? -0.786 7.457 49.930 1.00 29.98 679 GLU A O 1
ATOM 5473 N N . ASN A 1 680 ? -2.361 5.902 50.229 1.00 29.25 680 ASN A N 1
ATOM 5474 C CA . ASN A 1 680 ? -3.419 6.831 50.621 1.00 29.25 680 ASN A CA 1
ATOM 5475 C C . ASN A 1 680 ? -4.226 6.223 51.776 1.00 29.25 680 ASN A C 1
ATOM 5477 O O . ASN A 1 680 ? -5.066 5.354 51.561 1.00 29.25 680 ASN A O 1
ATOM 5481 N N . GLY A 1 681 ? -4.015 6.729 52.998 1.00 25.50 681 GLY A N 1
ATOM 5482 C CA . GLY A 1 681 ? -4.982 6.597 54.096 1.00 25.50 681 GLY A CA 1
ATOM 5483 C C . GLY A 1 681 ? -4.396 6.314 55.483 1.00 25.50 681 GLY A C 1
ATOM 5484 O O . GLY A 1 681 ? -4.092 5.178 55.815 1.00 25.50 681 GLY A O 1
ATOM 5485 N N . ASN A 1 682 ? -4.335 7.358 56.316 1.00 32.22 682 ASN A N 1
ATOM 5486 C CA . ASN A 1 682 ? -4.074 7.357 57.764 1.00 32.22 682 ASN A CA 1
ATOM 5487 C C . ASN A 1 682 ? -4.499 6.092 58.544 1.00 32.22 682 ASN A C 1
ATOM 5489 O O . ASN A 1 682 ? -5.684 5.762 58.604 1.00 32.22 682 ASN A O 1
ATOM 5493 N N . GLY A 1 683 ? -3.568 5.541 59.327 1.00 25.86 683 GLY A N 1
ATOM 5494 C CA . GLY A 1 683 ? -3.863 4.622 60.427 1.00 25.86 683 GLY A CA 1
ATOM 5495 C C . GLY A 1 683 ? -2.631 4.331 61.283 1.00 25.86 683 GLY A C 1
ATOM 5496 O O . GLY A 1 683 ? -1.816 3.492 60.929 1.00 25.86 683 GLY A O 1
ATOM 5497 N N . ASN A 1 684 ? -2.502 5.025 62.417 1.00 32.91 684 ASN A N 1
ATOM 5498 C CA . ASN A 1 684 ? -1.517 4.739 63.464 1.00 32.91 684 ASN A CA 1
ATOM 5499 C C . ASN A 1 684 ? -1.496 3.248 63.846 1.00 32.91 684 ASN A C 1
ATOM 5501 O O . ASN A 1 684 ? -2.537 2.689 64.192 1.00 32.91 684 ASN A O 1
ATOM 5505 N N . GLY A 1 685 ? -0.300 2.663 63.912 1.00 29.75 685 GLY A N 1
ATOM 5506 C CA . GLY A 1 685 ? -0.065 1.357 64.520 1.00 29.75 685 GLY A CA 1
ATOM 5507 C C . GLY A 1 685 ? 1.324 0.825 64.194 1.00 29.75 685 GLY A C 1
ATOM 5508 O O . GLY A 1 685 ? 1.491 0.106 63.219 1.00 29.75 685 GLY A O 1
ATOM 5509 N N . GLU A 1 686 ? 2.313 1.201 65.005 1.00 44.78 686 GLU A N 1
ATOM 5510 C CA . GLU A 1 686 ? 3.644 0.593 65.015 1.00 44.78 686 GLU A CA 1
ATOM 5511 C C . GLU A 1 686 ? 3.555 -0.938 65.129 1.00 44.78 686 GLU A C 1
ATOM 5513 O O . GLU A 1 686 ? 3.063 -1.466 66.121 1.00 44.78 686 GLU A O 1
ATOM 5518 N N . ASP A 1 687 ? 4.121 -1.637 64.153 1.00 38.47 687 ASP A N 1
ATOM 5519 C CA . ASP A 1 687 ? 5.009 -2.772 64.397 1.00 38.47 687 ASP A CA 1
ATOM 5520 C C . ASP A 1 687 ? 6.137 -2.586 63.375 1.00 38.47 687 ASP A C 1
ATOM 5522 O O . ASP A 1 687 ? 5.911 -2.666 62.167 1.00 38.47 687 ASP A O 1
ATOM 5526 N N . SER A 1 688 ? 7.340 -2.224 63.838 1.00 47.22 688 SER A N 1
ATOM 5527 C CA . SER A 1 688 ? 8.472 -2.010 62.933 1.00 47.22 688 SER A CA 1
ATOM 5528 C C . SER A 1 688 ? 8.718 -3.278 62.116 1.00 47.22 688 SER A C 1
ATOM 5530 O O . SER A 1 688 ? 8.547 -4.392 62.607 1.00 47.22 688 SER A O 1
ATOM 5532 N N . GLU A 1 689 ? 9.126 -3.127 60.861 1.00 43.94 689 GLU A N 1
ATOM 5533 C CA . GLU A 1 689 ? 9.376 -4.224 59.915 1.00 43.94 689 GLU A CA 1
ATOM 5534 C C . GLU A 1 689 ? 10.299 -5.321 60.495 1.00 43.94 689 GLU A C 1
ATOM 5536 O O . GLU A 1 689 ? 10.157 -6.507 60.196 1.00 43.94 689 GLU A O 1
ATOM 5541 N N . ILE A 1 690 ? 11.157 -4.942 61.449 1.00 44.03 690 ILE A N 1
ATOM 5542 C CA . ILE A 1 690 ? 11.982 -5.831 62.277 1.00 44.03 690 ILE A CA 1
ATOM 5543 C C . ILE A 1 690 ? 11.144 -6.793 63.139 1.00 44.03 690 ILE A C 1
ATOM 5545 O O . ILE A 1 690 ? 11.484 -7.967 63.237 1.00 44.03 690 ILE A O 1
ATOM 5549 N N . VAL A 1 691 ? 10.044 -6.350 63.752 1.00 43.41 691 VAL A N 1
ATOM 5550 C CA . VAL A 1 691 ? 9.152 -7.189 64.578 1.00 43.41 691 VAL A CA 1
ATOM 5551 C C . VAL A 1 691 ? 8.413 -8.216 63.719 1.00 43.41 691 VAL A C 1
ATOM 5553 O O . VAL A 1 691 ? 8.273 -9.370 64.126 1.00 43.41 691 VAL A O 1
ATOM 5556 N N . VAL A 1 692 ? 7.991 -7.836 62.509 1.00 48.12 692 VAL A N 1
ATOM 5557 C CA . VAL A 1 692 ? 7.352 -8.756 61.552 1.00 48.12 692 VAL A CA 1
ATOM 5558 C C . VAL A 1 692 ? 8.355 -9.796 61.045 1.00 48.12 692 VAL A C 1
ATOM 5560 O O . VAL A 1 692 ? 8.030 -10.982 60.973 1.00 48.12 692 VAL A O 1
ATOM 5563 N N . GLN A 1 693 ? 9.593 -9.387 60.758 1.00 43.38 693 GLN A N 1
ATOM 5564 C CA . GLN A 1 693 ? 10.663 -10.303 60.357 1.00 43.38 693 GLN A CA 1
ATOM 5565 C C . GLN A 1 693 ? 11.091 -11.240 61.498 1.00 43.38 693 GLN A C 1
ATOM 5567 O O . GLN A 1 693 ? 11.303 -12.428 61.260 1.00 43.38 693 GLN A O 1
ATOM 5572 N N . LEU A 1 694 ? 11.141 -10.755 62.744 1.00 45.44 694 LEU A N 1
ATOM 5573 C CA . LEU A 1 694 ? 11.447 -11.576 63.920 1.00 45.44 694 LEU A CA 1
ATOM 5574 C C . LEU A 1 694 ? 10.334 -12.582 64.242 1.00 45.44 694 LEU A C 1
ATOM 5576 O O . LEU A 1 694 ? 10.648 -13.720 64.582 1.00 45.44 694 LEU A O 1
ATOM 5580 N N . LYS A 1 695 ? 9.054 -12.212 64.079 1.00 46.41 695 LYS A N 1
ATOM 5581 C CA . LYS A 1 695 ? 7.922 -13.153 64.199 1.00 46.41 695 LYS A CA 1
ATOM 5582 C C . LYS A 1 695 ? 8.016 -14.263 63.145 1.00 46.41 695 LYS A C 1
ATOM 5584 O O . LYS A 1 695 ? 7.937 -15.432 63.492 1.00 46.41 695 LYS A O 1
ATOM 5589 N N . ARG A 1 696 ? 8.321 -13.923 61.886 1.00 46.09 696 ARG A N 1
ATOM 5590 C CA . ARG A 1 696 ? 8.496 -14.911 60.801 1.00 46.09 696 ARG A CA 1
ATOM 5591 C C . ARG A 1 696 ? 9.705 -15.831 61.007 1.00 46.09 696 ARG A C 1
ATOM 5593 O O . ARG A 1 696 ? 9.635 -17.009 60.673 1.00 46.09 696 ARG A O 1
ATOM 5600 N N . LEU A 1 697 ? 10.800 -15.313 61.568 1.00 46.50 697 LEU A N 1
ATOM 5601 C CA . LEU A 1 697 ? 11.963 -16.118 61.956 1.00 46.50 697 LEU A CA 1
ATOM 5602 C C . LEU A 1 697 ? 11.653 -17.048 63.136 1.00 46.50 697 LEU A C 1
ATOM 5604 O O . LEU A 1 697 ? 12.137 -18.177 63.146 1.00 46.50 697 LEU A O 1
ATOM 5608 N N . ALA A 1 698 ? 10.836 -16.605 64.095 1.00 49.19 698 ALA A N 1
ATOM 5609 C CA . ALA A 1 698 ? 10.374 -17.438 65.203 1.00 49.19 698 ALA A CA 1
ATOM 5610 C C . ALA A 1 698 ? 9.447 -18.566 64.717 1.00 49.19 698 ALA A C 1
ATOM 5612 O O . ALA A 1 698 ? 9.688 -19.722 65.056 1.00 49.19 698 ALA A O 1
ATOM 5613 N N . ASP A 1 699 ? 8.487 -18.261 63.840 1.00 52.03 699 ASP A N 1
ATOM 5614 C CA . ASP A 1 699 ? 7.571 -19.251 63.254 1.00 52.03 699 ASP A CA 1
ATOM 5615 C C . ASP A 1 699 ? 8.327 -20.279 62.391 1.00 52.03 699 ASP A C 1
ATOM 5617 O O . ASP A 1 699 ? 8.060 -21.482 62.432 1.00 52.03 699 ASP A O 1
ATOM 5621 N N . ALA A 1 700 ? 9.334 -19.827 61.632 1.00 42.03 700 ALA A N 1
ATOM 5622 C CA . ALA A 1 700 ? 10.205 -20.707 60.857 1.00 42.03 700 ALA A CA 1
ATOM 5623 C C . ALA A 1 700 ? 11.095 -21.580 61.757 1.00 42.03 700 ALA A C 1
ATOM 5625 O O . ALA A 1 700 ? 11.317 -22.752 61.451 1.00 42.03 700 ALA A O 1
ATOM 5626 N N . ALA A 1 701 ? 11.588 -21.041 62.875 1.00 46.16 701 ALA A N 1
ATOM 5627 C CA . ALA A 1 701 ? 12.364 -21.805 63.845 1.00 46.16 701 ALA A CA 1
ATOM 5628 C C . ALA A 1 701 ? 11.505 -22.868 64.552 1.00 46.16 701 ALA A C 1
ATOM 5630 O O . ALA A 1 701 ? 11.953 -24.008 64.676 1.00 46.16 701 ALA A O 1
ATOM 5631 N N . GLU A 1 702 ? 10.267 -22.546 64.942 1.00 52.50 702 GLU A N 1
ATOM 5632 C CA . GLU A 1 702 ? 9.310 -23.519 65.490 1.00 52.50 702 GLU A CA 1
ATOM 5633 C C . GLU A 1 702 ? 9.000 -24.626 64.477 1.00 52.50 702 GLU A C 1
ATOM 5635 O O . GLU A 1 702 ? 9.092 -25.808 64.812 1.00 52.50 702 GLU A O 1
ATOM 5640 N N . HIS A 1 703 ? 8.769 -24.272 63.209 1.00 47.81 703 HIS A N 1
ATOM 5641 C CA . HIS A 1 703 ? 8.522 -25.246 62.146 1.00 47.81 703 HIS A CA 1
ATOM 5642 C C . HIS A 1 703 ? 9.716 -26.187 61.896 1.00 47.81 703 HIS A C 1
ATOM 5644 O O . HIS A 1 703 ? 9.548 -27.382 61.641 1.00 47.81 703 HIS A O 1
ATOM 5650 N N . LEU A 1 704 ? 10.945 -25.671 61.977 1.00 46.81 704 LEU A N 1
ATOM 5651 C CA . LEU A 1 704 ? 12.166 -26.464 61.811 1.00 46.81 704 LEU A CA 1
ATOM 5652 C C . LEU A 1 704 ? 12.422 -27.388 63.014 1.00 46.81 704 LEU A C 1
ATOM 5654 O O . LEU A 1 704 ? 12.865 -28.526 62.827 1.00 46.81 704 LEU A O 1
ATOM 5658 N N . VAL A 1 705 ? 12.076 -26.949 64.227 1.00 58.06 705 VAL A N 1
ATOM 5659 C CA . VAL A 1 705 ? 12.122 -27.776 65.443 1.00 58.06 705 VAL A CA 1
ATOM 5660 C C . VAL A 1 705 ? 11.057 -28.879 65.405 1.00 58.06 705 VAL A C 1
ATOM 5662 O O . VAL A 1 705 ? 11.377 -30.030 65.705 1.00 58.06 705 VAL A O 1
ATOM 5665 N N . GLU A 1 706 ? 9.834 -28.587 64.950 1.00 59.88 706 GLU A N 1
ATOM 5666 C CA . GLU A 1 706 ? 8.775 -29.589 64.723 1.00 59.88 706 GLU A CA 1
ATOM 5667 C C . GLU A 1 706 ? 9.174 -30.646 63.681 1.00 59.88 706 GLU A C 1
ATOM 5669 O O . GLU A 1 706 ? 8.795 -31.814 63.785 1.00 59.88 706 GLU A O 1
ATOM 5674 N N . LYS A 1 707 ? 9.993 -30.262 62.695 1.00 57.81 707 LYS A N 1
ATOM 5675 C CA . LYS A 1 707 ? 10.566 -31.156 61.673 1.00 57.81 707 LYS A CA 1
ATOM 5676 C C . LYS A 1 707 ? 11.811 -31.918 62.155 1.00 57.81 707 LYS A C 1
ATOM 5678 O O . LYS A 1 707 ? 12.403 -32.660 61.372 1.00 57.81 707 LYS A O 1
ATOM 5683 N N . GLY A 1 708 ? 12.208 -31.761 63.421 1.00 49.50 708 GLY A N 1
ATOM 5684 C CA . GLY A 1 708 ? 13.341 -32.464 64.029 1.00 49.50 708 GLY A CA 1
ATOM 5685 C C . GLY A 1 708 ? 14.718 -31.960 63.586 1.00 49.50 708 GLY A C 1
ATOM 5686 O O . GLY A 1 708 ? 15.714 -32.664 63.761 1.00 49.50 708 GLY A O 1
ATOM 5687 N N . ILE A 1 709 ? 14.796 -30.760 63.005 1.00 49.97 709 ILE A N 1
ATOM 5688 C CA . ILE A 1 709 ? 16.040 -30.171 62.507 1.00 49.97 709 ILE A CA 1
ATOM 5689 C C . ILE A 1 709 ? 16.673 -29.354 63.640 1.00 49.97 709 ILE A C 1
ATOM 5691 O O . ILE A 1 709 ? 16.132 -28.339 64.069 1.00 49.97 709 ILE A O 1
ATOM 5695 N N . GLN A 1 710 ? 17.832 -29.792 64.147 1.00 47.94 710 GLN A N 1
ATOM 5696 C CA . GLN A 1 710 ? 18.566 -29.032 65.164 1.00 47.94 710 GLN A CA 1
ATOM 5697 C C . GLN A 1 710 ? 19.185 -27.769 64.558 1.00 47.94 710 GLN A C 1
ATOM 5699 O O . GLN A 1 710 ? 20.152 -27.838 63.798 1.00 47.94 710 GLN A O 1
ATOM 5704 N N . ILE A 1 711 ? 18.656 -26.614 64.953 1.00 45.56 711 ILE A N 1
ATOM 5705 C CA . ILE A 1 711 ? 19.223 -25.305 64.637 1.00 45.56 711 ILE A CA 1
ATOM 5706 C C . ILE A 1 711 ? 20.414 -25.078 65.578 1.00 45.56 711 ILE A C 1
ATOM 5708 O O . ILE A 1 711 ? 20.250 -25.050 66.799 1.00 45.56 711 ILE A O 1
ATOM 5712 N N . ARG A 1 712 ? 21.631 -24.970 65.032 1.00 44.00 712 ARG A N 1
ATOM 5713 C CA . ARG A 1 712 ? 22.800 -24.534 65.811 1.00 44.00 712 ARG A CA 1
ATOM 5714 C C . ARG A 1 712 ? 22.743 -23.015 65.958 1.00 44.00 712 ARG A C 1
ATOM 5716 O O . ARG A 1 712 ? 22.617 -22.326 64.951 1.00 44.00 712 ARG A O 1
ATOM 5723 N N . THR A 1 713 ? 22.810 -22.557 67.207 1.00 37.78 713 THR A N 1
ATOM 5724 C CA . THR A 1 713 ? 22.894 -21.144 67.611 1.00 37.78 713 THR A CA 1
ATOM 5725 C C . THR A 1 713 ? 24.086 -20.431 67.011 1.00 37.78 713 THR A C 1
ATOM 5727 O O . THR A 1 713 ? 25.172 -21.065 67.012 1.00 37.78 713 THR A O 1
#

Mean predicted aligned error: 17.51 Å

Secondary structure (DSSP, 8-state):
--EEEEESS--TTHHHHHHHTTT---EEEEES-----GGGT-EEEEE---TTTHHHHTTHHHHHHHHHHHHHHHHHH-TTEEEEE-S--B---SHHHHHHHHHHHHHHHHHHHHTT-EEEEEEEPTT-S--GGGTPPSP-GGGGHHHHHHHHHTT-EEEEEEEESSS--TT--TTHHHHHHHHHHHTT------EEEEEEEEEEE---TTSBTTEEEGGGT--HHHHHHHHHHHHHHHTT-TTEEEEEEE--TTT-TTT---HHHHHHHHHHHHTPPPPPP--EEEEEEE-GGG-S--GGGS-TTT-SEEEEEEEEE-TTSS-EEE-TTHHHHHHHHHHTT-EEEEEEE--SS-S-HHHHHHHHHTT---TT-EEEE---TT--HHHHHHHHHHHHHHHHHHHTPPSS--EEEEEEHHHHTT---GGGTTS-EEEE---SSTTSPPPPPTT-SS-SEEEEEEEE--TT-SS-EEEEEEEEEHHHHHHHH---SS-----PPEEEETTS-EEE-HHHHHHHH--EEE---PPTT-EEEEEEEEEE--SS--EEEEEEE-TTS-B--S-BEEEEE--SSS-PPPTTTS--EEGGGTSEE-SS-------SS-TT-B--TTSEEEEE--TT----S--TT--EEEEEPP-TT-EEE-EEE---EEGGGEEEEEEEEEE-------------HHHHHHHHHHHHHHHHHHTT-----

Foldseek 3Di:
DFEEAAEADDDPCNVVLLVLLVLLAQEYEYEVDFDAPVVSNYAYEYEYDDPPLVVLLLVFLVSLVVQCVVCVVVCVVCVRHAAYEGRAAQEPPDLSSLNSNLRNLLNNLVVCLVVVHAYAYANHEFCPPPAVVVVDDDDALLSNLSNQLSNLVSLHEYEYAQEAQAPDRPSPSQVVVVRSVVRCVVVLRQSGAQYEHSEYFYWDAAPDPPADVRIAGPQVHDDLVVRVVVVVVSVVVCLQPPSYPYYHYHAYPPGRVRRHDDSVSSSVVSNVSNPDDHRDDFDFAKEFEDACVLPQFPLVQQACVRHQAYEYEQWEADPVRPDTAGGPCRVVVVVSCVVNVHQYAYEYEDDAPDPPRLVRSLVSCQQPDHLVFYEYEDEDLPDAPVNLLVSQQSNQVSNCVRNVHDRDRGYAYEYEPVSLVNYPCPSRPPHAYAYEAADPDPSSDDDDHPPHSDHQKYQHHQQDDGGRRPHGTTMMGGPHHPVVCCVRRVDDDDPDDPQDAAEEEPVRHGDDHPVVCCVPFVKDWAFFDADPQFKEKEWRYFYFDPDLALKAKEFEAEQVRQGDWFFAKDKDKDDPPPDDPDPVRPQDQDPVRRGGRDDDDDDDPDDDPVGGRIGDPRGMRMDGDDPPPPDDAWDLPIKIKMWGDDDVRRYYYMIIISFGAGPNNTTIYIYIYIDGDDDDDDDDDDDPPVNVVVVVVVVVVVVCVVVVHDDDD

pLDDT: mean 80.29, std 19.38, range [25.5, 98.81]

Sequence (713 aa):
MSLTMHIQRIPECLPEFVERCDGRLETIVGVDCFPDYRSAGVATIGRTWVPNDAYYVNKGKAGADEWIDRFAPVYHANPHVEHWIPANEFILDCQDGVDRFNEFHIQYITRMWGLGHKVAAGQINTGWMRLRKYGNPPPYPESIAPMLTALWAHKGIFTTHEYWPGLNDPTGNILRYRDFRAALLEAGVSNLPPMFISELGVDLETTDPGSDYGHWGWRKFMDWPTYLGLLKSYNSEISKDPYVLGASIFTEGGGWESFELNQEQVLELADYIAQEVPKPEIVYAKLFDASEFQGDINWPLVKSDEYVGVLLRASGANGDRTEMRKDPRFDYNYAGAGSEKLHRGAYHGLHPDFPKQALLFAQSVNGRPLELGWWSDIEYMELTDEKCNDHLNAMDARIAESYGLPPSKYADVYTNLNFMNHHDGYWAEGRKLWIGAWVSSPNIQPIIPEPWTRHTFHQWTCDGSVPGVPKRTCLDVYNGTEGQFYEEFGKLDNGEEKMVPKVVDKHGTEIMTLEEANAGFGIDYVRADPPEGATVWRLREFVLDDSPDTNWRLYTHDANGAPLSKIACFMGIHPPSGKDLDDDQAPRLSETFWGQPGSRPNRADVHEDNAYNWTNADGYIQRSLGRGSNYVLPGPTDAHWGWIMPGDNKEYSDVAIHIGMWENHKMFWLRFYKEVEGENGNGNGEDSEIVVQLKRLADAAEHLVEKGIQIRT

Nearest PDB structures (foldseek):
  1jfx-assembly1_A  TM=7.821E-01  e=7.999E-12  Streptomyces coelicolor
  4ff5-assembly1_A  TM=7.718E-01  e=1.619E-10  Streptococcus pneumoniae
  2nw0-assembly2_B  TM=7.590E-01  e=7.492E-10  Bacteriophage sp.
  3hmc-assembly1_A  TM=7.505E-01  e=1.399E-09  Bacillus anthracis
  1ghs-assembly2_B  TM=5.695E-01  e=1.287E-03  Hordeum vulgare

Radius of gyration: 31.86 Å; Cα contacts (8 Å, |Δi|>4): 1406; chains: 1; bounding box: 79×54×102 Å